Protein AF-A0AA39T0G8-F1 (afdb_monomer)

Nearest PDB structures (foldseek):
  8wed-assembly2_D  TM=8.406E-01  e=1.156E-21  Arabidopsis thaliana
  5xkn-assembly1_B  TM=8.324E-01  e=7.111E-22  Arabidopsis thaliana
  8wei-assembly1_A  TM=7.524E-01  e=3.809E-21  Brassica napus
  7ogz-assembly2_DDD  TM=6.976E-01  e=2.435E-20  Arabidopsis thaliana
  5gqr-assembly1_B  TM=7.935E-01  e=1.846E-18  Arabidopsis thaliana

Foldseek 3Di:
DPPDPPPCVVVVVVVVVVVVVVLVVDPDDDDDPPVLLVVQQDAEAAPEQDAHAEEDDLVCCSNVNYAYYAPEHYAHEEEDHLSPEQYQEDHHDHYAYQEYYDLSVLVNQNHQYDAHHHHLNYDAEEDHLSVLSNQNHQEDHCANVQYEEEDHLSVLSNLNHAYDAHEQYAYEEEDHPSQQVHQRHAEYHHYNYAYEEEDDQDPPAPNRHQYDAHEHYAYEEEDHPSQAVHQRHAEYHHYNYAYEEEDDQPGDAPNRYQYDAHEHYAYEEADHLNVQVHDRHAEYHPANYAYEEEDDLDHDQLLRHAEDAHHAYAYEEEDHQNPPVDDPVCPVSDHNHQYDAPENYAHEEADHQVVLVDLNHAEDHHYHYAYEEEDHAHDLRHNYQEDHHYQYAYEEEDDLNVLSNLNHDYDHHHNYHYDDDDHCSVLLNFAWEKFKAKQQLVDPPARFIWIKMFIDRRLATDDIDIDTDPDHDPDRLLRRLVNLLVVVVVVVVVQVVCVVVVRDHPAAHEYEYQPPSNLVCLADPVSVVVVVVCCPPRVVSNVCVVVNNYHYYYDDPLQRLRCVRGDDDDPVSVVVSCVSNPNDDDDPPPDDDDDDD

Solvent-accessible surface area (backbone atoms only — not comparable to full-atom values): 30320 Å² total; per-residue (Å²): 145,77,92,85,83,83,62,57,72,73,55,43,52,61,51,50,50,53,50,48,55,56,57,66,71,63,84,71,92,72,68,82,68,69,71,53,46,74,42,68,80,43,36,68,48,78,60,49,76,46,78,52,54,47,56,62,60,67,67,52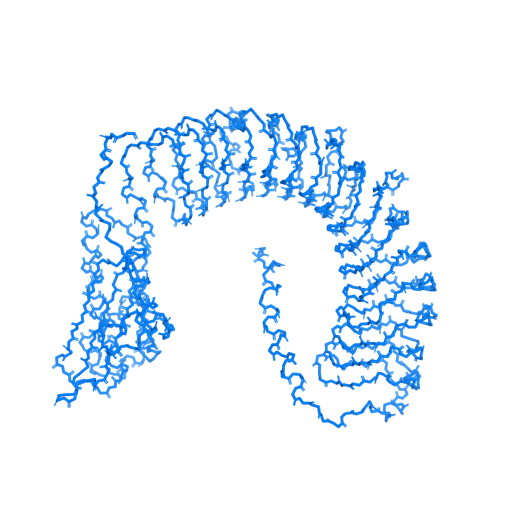,39,58,35,71,41,32,31,34,40,29,53,20,42,27,40,35,20,46,43,52,41,64,37,69,56,67,27,32,32,42,37,48,24,38,35,48,29,49,29,50,79,47,60,54,61,21,69,28,55,62,22,27,34,45,30,40,27,47,19,63,57,25,48,77,37,63,68,53,58,48,48,25,54,20,45,49,22,30,35,43,32,39,26,30,31,30,34,29,50,53,73,52,71,42,50,66,51,30,66,44,28,28,35,43,31,50,21,47,28,53,31,27,53,58,78,54,71,48,75,50,62,38,72,42,33,27,36,42,35,49,22,42,27,50,32,28,52,59,60,78,75,65,99,60,53,40,71,33,26,30,36,43,32,50,24,40,27,48,33,24,49,51,81,40,67,51,74,37,64,29,73,45,33,28,35,43,34,51,21,41,25,51,31,26,53,57,60,81,65,88,58,88,45,39,74,32,27,30,34,40,32,52,22,41,30,49,32,25,48,50,61,42,51,55,82,32,45,25,69,46,33,25,35,40,34,51,21,40,28,50,30,24,51,49,63,63,79,57,72,58,59,44,55,32,33,24,32,42,33,44,30,39,28,49,34,24,50,48,63,60,73,74,68,80,83,57,62,87,86,55,65,87,63,63,40,48,32,30,36,42,30,54,18,40,28,50,31,27,51,51,66,50,50,62,72,48,65,37,53,52,26,27,36,41,33,50,20,42,29,50,31,24,49,49,71,57,75,45,54,76,72,40,46,32,30,35,42,31,49,23,37,29,50,30,27,52,50,62,60,50,47,62,25,52,30,82,53,54,76,44,79,40,61,56,63,48,56,61,47,83,65,83,38,72,36,60,57,48,68,37,52,45,36,30,34,32,29,40,33,55,48,62,36,88,87,74,37,26,21,23,25,9,34,41,32,20,52,50,83,43,75,77,48,72,52,64,46,71,45,96,57,66,59,94,42,56,43,56,34,34,42,51,20,51,39,54,48,51,54,52,48,51,52,51,51,51,53,31,49,74,71,69,47,72,65,95,62,57,33,39,39,30,30,65,49,63,62,26,43,48,39,45,74,31,76,70,58,30,66,72,37,67,78,56,51,71,82,49,45,64,56,34,53,33,36,75,71,60,57,33,42,70,42,78,40,58,77,96,69,46,60,17,44,72,57,40,49,94,66,56,72,70,56,46,56,57,44,39,54,70,67,68,58,72,98,65,90,78,72,90,65,75,86,77,89,82,133

Secondary structure (DSSP, 8-state):
----SSSHHHHHHHHHHHHHHHHHT--------GGGGG-TT--EEE--SS--EEPPPTTGGGSTT--EEE--SSEE-SPPPTT-TT-SEEE--S----S---GGGGG-TT--EEE--S-TTSPPEEPPGGGGG-TT--EEE-TTS-EEEEPPGGGGG-TT--EEE--SSEEESPPPGGGGT-SS--EEE--SS--EEE----SSTTSS--EEE--SSEEESPPPTHHHH-SS--EEE--SS--EEE----SS--SS-SEEE--SSEEESBPPGGGGT-SS--EEE--SS--EEEPP---S--SS--EEE--SSEEEEEPP-GGGGS-GGGGGG-----EEE--SSEEEEEPPGGGGG-TT--EEE--SSEEEEEPPPPPTT---SEEE--SSEEESB--HHHHT-TT--EEE--SS--BSPPPGGGGTT--EEEEEEEETT--TTT---EEEEEEEETTEEEEEEEEE-SS--SSHHHHHHHHHHHHHHHHHHHHHHHHHTT----S--EEEES-HHHHHHHH-HHHHHH-TTHHHHSTHHHHHHHTTS-EEEE--GGG-TTHHHHSPPPHHHHHHHHHHTT--SS-----------

Radius of gyration: 32.11 Å; Cα contacts (8 Å, |Δi|>4): 1410; chains: 1; bounding box: 83×58×88 Å

Organism: Acer saccharum (NCBI:txid4024)

Structure (mmCIF, N/CA/C/O backbone):
data_AF-A0AA39T0G8-F1
#
_entry.id   AF-A0AA39T0G8-F1
#
loop_
_atom_site.group_PDB
_atom_site.id
_atom_site.type_symbol
_atom_site.label_atom_id
_atom_site.label_alt_id
_atom_site.label_comp_id
_atom_site.label_asym_id
_atom_site.label_entity_id
_atom_site.label_seq_id
_atom_site.pdbx_PDB_ins_code
_atom_site.Cartn_x
_atom_site.Cartn_y
_atom_site.Cartn_z
_atom_site.occupancy
_atom_site.B_iso_or_equiv
_atom_site.auth_seq_id
_atom_site.auth_comp_id
_atom_site.auth_asym_id
_atom_site.auth_atom_id
_atom_site.pdbx_PDB_model_num
ATOM 1 N N . MET A 1 1 ? -13.907 8.900 -2.477 1.00 27.78 1 MET A N 1
ATOM 2 C CA . MET A 1 1 ? -13.203 8.757 -3.779 1.00 27.78 1 MET A CA 1
ATOM 3 C C . MET A 1 1 ? -11.740 8.314 -3.591 1.00 27.78 1 MET A C 1
ATOM 5 O O . MET A 1 1 ? -10.884 8.594 -4.415 1.00 27.78 1 MET A O 1
ATOM 9 N N . ARG A 1 2 ? -11.491 7.583 -2.501 1.00 25.81 2 ARG A N 1
ATOM 10 C CA . ARG A 1 2 ? -10.323 6.783 -2.121 1.00 25.81 2 ARG A CA 1
ATOM 11 C C . ARG A 1 2 ? -10.939 5.468 -1.604 1.00 25.81 2 ARG A C 1
ATOM 13 O O . ARG A 1 2 ? -12.067 5.532 -1.118 1.00 25.81 2 ARG A O 1
ATOM 20 N N . LEU A 1 3 ? -10.255 4.332 -1.751 1.00 22.66 3 LEU A N 1
ATOM 21 C CA . LEU A 1 3 ? -10.771 2.944 -1.681 1.00 22.66 3 LEU A CA 1
ATOM 22 C C . LEU A 1 3 ? -11.379 2.430 -2.997 1.00 22.66 3 LEU A C 1
ATOM 24 O O . LEU A 1 3 ? -12.584 2.249 -3.085 1.00 22.66 3 LEU A O 1
ATOM 28 N N . MET A 1 4 ? -10.535 2.196 -4.010 1.00 22.67 4 MET A N 1
ATOM 29 C CA . MET A 1 4 ? -10.709 1.159 -5.052 1.00 22.67 4 MET A CA 1
ATOM 30 C C . MET A 1 4 ? -9.392 0.998 -5.836 1.00 22.67 4 MET A C 1
ATOM 32 O O . MET A 1 4 ? -9.326 1.281 -7.023 1.00 22.67 4 MET A O 1
ATOM 36 N N . GLN A 1 5 ? -8.311 0.596 -5.158 1.00 28.00 5 GLN A N 1
ATOM 37 C CA . GLN A 1 5 ? -7.084 0.116 -5.828 1.00 28.00 5 GLN A CA 1
ATOM 38 C C . GLN A 1 5 ? -6.564 -1.225 -5.271 1.00 28.00 5 GLN A C 1
ATOM 40 O O . GLN A 1 5 ? -5.570 -1.747 -5.753 1.00 28.00 5 GLN A O 1
ATOM 45 N N . GLY A 1 6 ? -7.261 -1.838 -4.305 1.00 26.78 6 GLY A N 1
ATOM 46 C CA . GLY A 1 6 ? -6.871 -3.131 -3.720 1.00 26.78 6 GLY A CA 1
ATOM 47 C C . GLY A 1 6 ? -7.728 -4.330 -4.141 1.00 26.78 6 GLY A C 1
ATOM 48 O O . GLY A 1 6 ? -7.398 -5.458 -3.795 1.00 26.78 6 GLY A O 1
ATOM 49 N N . SER A 1 7 ? -8.832 -4.123 -4.869 1.00 24.75 7 SER A N 1
ATOM 50 C CA . SER A 1 7 ? -9.811 -5.183 -5.171 1.00 24.75 7 SER A CA 1
ATOM 51 C C . SER A 1 7 ? -9.808 -5.673 -6.621 1.00 24.75 7 SER A C 1
ATOM 53 O O . SER A 1 7 ? -10.543 -6.607 -6.940 1.00 24.75 7 SER A O 1
ATOM 55 N N . GLU A 1 8 ? -8.977 -5.103 -7.499 1.00 27.86 8 GLU A N 1
ATOM 56 C CA . GLU A 1 8 ? -8.911 -5.539 -8.902 1.00 27.86 8 GLU A CA 1
ATOM 57 C C . GLU A 1 8 ? -8.158 -6.868 -9.085 1.00 27.86 8 GLU A C 1
ATOM 59 O O . GLU A 1 8 ? -8.438 -7.589 -10.035 1.00 27.86 8 GLU A O 1
ATOM 64 N N . ARG A 1 9 ? -7.303 -7.293 -8.140 1.00 36.97 9 ARG A N 1
ATOM 65 C CA . ARG A 1 9 ? -6.531 -8.547 -8.281 1.00 36.97 9 ARG A CA 1
ATOM 66 C C . ARG A 1 9 ? -7.338 -9.839 -8.104 1.00 36.97 9 ARG A C 1
ATOM 68 O O . ARG A 1 9 ? -6.964 -10.852 -8.673 1.00 36.97 9 ARG A O 1
ATOM 75 N N . LEU A 1 10 ? -8.455 -9.841 -7.373 1.00 31.89 10 LEU A N 1
ATOM 76 C CA . LEU A 1 10 ? -9.265 -11.063 -7.168 1.00 31.89 10 LEU A CA 1
ATOM 77 C C . LEU A 1 10 ? -10.466 -11.175 -8.121 1.00 31.89 10 LEU A C 1
ATOM 79 O O . LEU A 1 10 ? -10.922 -12.282 -8.406 1.00 31.89 10 LEU A O 1
ATOM 83 N N . TRP A 1 11 ? -10.944 -10.048 -8.656 1.00 29.20 11 TRP A N 1
ATOM 84 C CA . TRP A 1 11 ? -11.978 -10.018 -9.700 1.00 29.20 11 TRP A CA 1
ATOM 85 C C . TRP A 1 11 ? -11.383 -10.000 -11.114 1.00 29.20 11 TRP A C 1
ATOM 87 O O . TRP A 1 11 ? -11.992 -10.549 -12.033 1.00 29.20 11 TRP A O 1
ATOM 97 N N . GLY A 1 12 ? -10.173 -9.451 -11.271 1.00 31.45 12 GLY A N 1
ATOM 98 C CA . GLY A 1 12 ? -9.404 -9.459 -12.511 1.00 31.45 12 GLY A CA 1
ATOM 99 C C . GLY A 1 12 ? -8.982 -10.861 -12.932 1.00 31.45 12 GLY A C 1
ATOM 100 O O . GLY A 1 12 ? -9.169 -11.194 -14.088 1.00 31.45 12 GLY A O 1
ATOM 101 N N . VAL A 1 13 ? -8.543 -11.726 -12.008 1.00 38.75 13 VAL A N 1
ATOM 102 C CA . VAL A 1 13 ? -8.113 -13.099 -12.348 1.00 38.75 13 VAL A CA 1
ATOM 103 C C . VAL A 1 13 ? -9.277 -13.935 -12.893 1.00 38.75 13 VAL A C 1
ATOM 105 O O . VAL A 1 13 ? -9.154 -14.520 -13.957 1.00 38.75 13 VAL A O 1
ATOM 108 N N . LYS A 1 14 ? -10.464 -13.905 -12.267 1.00 3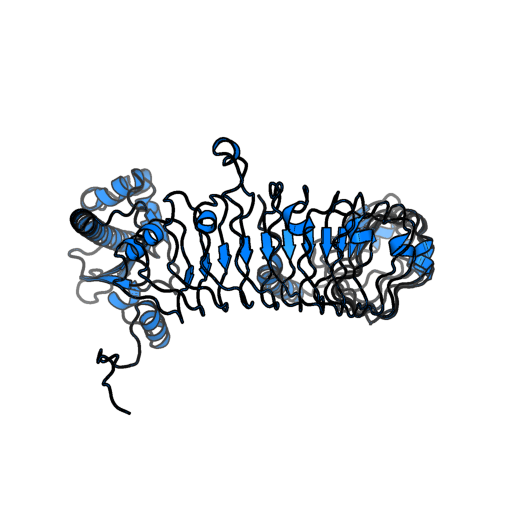5.25 14 LYS A N 1
ATOM 109 C CA . LYS A 1 14 ? -11.620 -14.681 -12.763 1.00 35.25 14 LYS A CA 1
ATOM 110 C C . LYS A 1 14 ? -12.213 -14.154 -14.072 1.00 35.25 14 LYS A C 1
ATOM 112 O O . LYS A 1 14 ? -12.677 -14.956 -14.875 1.00 35.25 14 LYS A O 1
ATOM 117 N N . MET A 1 15 ? -12.229 -12.838 -14.299 1.00 36.47 15 MET A N 1
ATOM 118 C CA . MET A 1 15 ? -12.671 -12.281 -15.586 1.00 36.47 15 MET A CA 1
ATOM 119 C C . MET A 1 15 ? -11.608 -12.468 -16.671 1.00 36.47 15 MET A C 1
ATOM 121 O O . MET A 1 15 ? -11.959 -12.876 -17.772 1.00 36.47 15 MET A O 1
ATOM 125 N N . ALA A 1 16 ? -10.328 -12.239 -16.369 1.00 44.25 16 ALA A N 1
ATOM 126 C CA . ALA A 1 16 ? -9.219 -12.498 -17.283 1.00 44.25 16 ALA A CA 1
ATOM 127 C C . ALA A 1 16 ? -9.151 -13.975 -17.671 1.00 44.25 16 ALA A C 1
ATOM 129 O O . ALA A 1 16 ? -8.942 -14.250 -18.841 1.00 44.25 16 ALA A O 1
ATOM 130 N N . ASP A 1 17 ? -9.429 -14.910 -16.758 1.00 42.84 17 ASP A N 1
ATOM 131 C CA . ASP A 1 17 ? -9.505 -16.342 -17.064 1.00 42.84 17 ASP A CA 1
ATOM 132 C C . ASP A 1 17 ? -10.675 -16.675 -18.001 1.00 42.84 17 ASP A C 1
ATOM 134 O O . ASP A 1 17 ? -10.491 -17.428 -18.955 1.00 42.84 17 ASP A O 1
ATOM 138 N N . ILE A 1 18 ? -11.858 -16.076 -17.799 1.00 44.72 18 ILE A N 1
ATOM 139 C CA . ILE A 1 18 ? -13.029 -16.261 -18.679 1.00 44.72 18 ILE A CA 1
ATOM 140 C C . ILE A 1 18 ? -12.772 -15.651 -20.068 1.00 44.72 18 ILE A C 1
ATOM 142 O O . ILE A 1 18 ? -13.021 -16.302 -21.086 1.00 44.72 18 ILE A O 1
ATOM 146 N N . TYR A 1 19 ? -12.210 -14.439 -20.130 1.00 46.72 19 TYR A N 1
ATOM 147 C CA . TYR A 1 19 ? -11.798 -13.812 -21.388 1.00 46.72 19 TYR A CA 1
ATOM 148 C C . TYR A 1 19 ? -10.634 -14.569 -22.040 1.00 46.72 19 TYR A C 1
ATOM 150 O O . TYR A 1 19 ? -10.630 -14.708 -23.256 1.00 46.72 19 TYR A O 1
ATOM 158 N N . ALA A 1 20 ? -9.684 -15.120 -21.282 1.00 50.09 20 ALA A N 1
ATOM 159 C CA . ALA A 1 20 ? -8.588 -15.951 -21.783 1.00 50.09 20 ALA A CA 1
ATOM 160 C C . ALA A 1 20 ? -9.096 -17.294 -22.332 1.00 50.09 20 ALA A C 1
ATOM 162 O O . ALA A 1 20 ? -8.582 -17.795 -23.336 1.00 50.09 20 ALA A O 1
ATOM 163 N N . GLU A 1 21 ? -10.135 -17.873 -21.726 1.00 49.75 21 GLU A N 1
ATOM 164 C CA . GLU A 1 21 ? -10.808 -19.064 -22.242 1.00 49.75 21 GLU A CA 1
ATOM 165 C C . GLU A 1 21 ? -11.567 -18.782 -23.544 1.00 49.75 21 GLU A C 1
ATOM 167 O O . GLU A 1 21 ? -11.527 -19.609 -24.457 1.00 49.75 21 GLU A O 1
ATOM 172 N N . GLU A 1 22 ? -12.217 -17.621 -23.676 1.00 52.72 22 GLU A N 1
ATOM 173 C CA . GLU A 1 22 ? -12.826 -17.191 -24.943 1.00 52.72 22 GLU A CA 1
ATOM 174 C C . GLU A 1 22 ? -11.774 -16.805 -26.004 1.00 52.72 22 GLU A C 1
ATOM 176 O O . GLU A 1 22 ? -11.919 -17.201 -27.165 1.00 52.72 22 GLU A O 1
ATOM 181 N N . ARG A 1 23 ? -10.667 -16.151 -25.606 1.00 53.91 23 ARG A N 1
ATOM 182 C CA . ARG A 1 23 ? -9.473 -15.847 -26.431 1.00 53.91 23 ARG A CA 1
ATOM 183 C C . ARG A 1 23 ? -8.893 -17.116 -27.055 1.00 53.91 23 ARG A C 1
ATOM 185 O O . ARG A 1 23 ? -8.639 -17.172 -28.256 1.00 53.91 23 ARG A O 1
ATOM 192 N N . ARG A 1 24 ? -8.745 -18.184 -26.261 1.00 52.78 24 ARG A N 1
ATOM 193 C CA . ARG A 1 24 ? -8.203 -19.481 -26.711 1.00 52.78 24 ARG A CA 1
ATOM 194 C C . ARG A 1 24 ? -9.119 -20.231 -27.682 1.00 52.78 24 ARG A C 1
ATOM 196 O O . ARG A 1 24 ? -8.624 -21.060 -28.448 1.00 52.78 24 ARG A O 1
ATOM 203 N N . LYS A 1 25 ? -10.429 -19.954 -27.684 1.00 51.78 25 LYS A N 1
ATOM 204 C CA . LYS A 1 25 ? -11.436 -20.693 -28.472 1.00 51.78 25 LYS A CA 1
ATOM 205 C C . LYS A 1 25 ? -11.558 -20.240 -29.938 1.00 51.78 25 LYS A C 1
ATOM 207 O O . LYS A 1 25 ? -12.183 -20.953 -30.720 1.00 51.78 25 LYS A O 1
ATOM 212 N N . LYS A 1 26 ? -10.924 -19.135 -30.362 1.00 51.69 26 LYS A N 1
ATOM 213 C CA . LYS A 1 26 ? -10.913 -18.666 -31.768 1.00 51.69 26 LYS A CA 1
ATOM 214 C C . LYS A 1 26 ? -9.506 -18.657 -32.388 1.00 51.69 26 LYS A C 1
ATOM 216 O O . LYS A 1 26 ? -8.987 -17.621 -32.781 1.00 51.69 26 LYS A O 1
ATOM 221 N N . LYS A 1 27 ? -8.894 -19.834 -32.553 1.00 52.47 27 LYS A N 1
ATOM 222 C CA . LYS A 1 27 ? -7.719 -20.004 -33.431 1.00 52.47 27 LYS A CA 1
ATOM 223 C C . LYS A 1 27 ? -8.173 -20.163 -34.883 1.00 52.47 27 LYS A C 1
ATOM 225 O O . LYS A 1 27 ? -8.427 -21.284 -35.312 1.00 52.47 27 LYS A O 1
ATOM 230 N N . CYS A 1 28 ? -8.295 -19.082 -35.650 1.00 51.91 28 CYS A N 1
ATOM 231 C CA . CYS A 1 28 ? -8.539 -19.183 -37.095 1.00 51.91 28 CYS A CA 1
ATOM 232 C C . CYS A 1 28 ? -7.767 -18.114 -37.887 1.00 51.91 28 CYS A C 1
ATOM 234 O O . CYS A 1 28 ? -8.088 -16.934 -37.813 1.00 51.91 28 CYS A O 1
ATOM 236 N N . GLY A 1 29 ? -6.790 -18.567 -38.684 1.00 62.78 29 GLY A N 1
ATOM 237 C CA . GLY A 1 29 ? -6.388 -17.984 -39.975 1.00 62.78 29 GLY A CA 1
ATOM 238 C C . GLY A 1 29 ? -5.668 -16.634 -40.017 1.00 62.78 29 GLY A C 1
ATOM 239 O O . GLY A 1 29 ? -5.403 -16.163 -41.119 1.00 62.78 29 GLY A O 1
ATOM 240 N N . TRP A 1 30 ? -5.369 -15.994 -38.886 1.00 73.81 30 TRP A N 1
ATOM 241 C CA . TRP A 1 30 ? -4.690 -14.698 -38.902 1.00 73.81 30 TRP A CA 1
ATOM 242 C C . TRP A 1 30 ? -3.184 -14.832 -39.177 1.00 73.81 30 TRP A C 1
ATOM 244 O O . TRP A 1 30 ? -2.497 -15.616 -38.526 1.00 73.81 30 TRP A O 1
ATOM 254 N N . GLU A 1 31 ? -2.686 -14.022 -40.109 1.00 80.38 31 GLU A N 1
ATOM 255 C CA . GLU A 1 31 ? -1.269 -13.710 -40.314 1.00 80.38 31 GLU A CA 1
ATOM 256 C C . GLU A 1 31 ? -1.137 -12.181 -40.320 1.00 80.38 31 GLU A C 1
ATOM 258 O O . GLU A 1 31 ? -2.049 -11.475 -40.768 1.00 80.38 31 GLU A O 1
ATOM 263 N N . PHE A 1 32 ? -0.011 -11.659 -39.832 1.00 84.44 32 PHE A N 1
ATOM 264 C CA . PHE A 1 32 ? 0.255 -10.226 -39.868 1.00 84.44 32 PHE A CA 1
ATOM 265 C C . PHE A 1 32 ? 0.160 -9.700 -41.316 1.00 84.44 32 PHE A C 1
ATOM 267 O O . PHE A 1 32 ? 0.843 -10.218 -42.206 1.00 84.44 32 PHE A O 1
ATOM 274 N N . PRO A 1 33 ? -0.656 -8.665 -41.592 1.00 84.19 33 PRO A N 1
ATOM 275 C CA . PRO A 1 33 ? -0.913 -8.217 -42.955 1.00 84.19 33 PRO A CA 1
ATOM 276 C C . PRO A 1 33 ? 0.305 -7.487 -43.535 1.00 84.19 33 PRO A C 1
ATOM 278 O O . PRO A 1 33 ? 0.458 -6.272 -43.395 1.00 84.19 33 PRO A O 1
ATOM 281 N N . ARG A 1 34 ? 1.163 -8.220 -44.255 1.00 87.81 34 ARG A N 1
ATOM 282 C CA . ARG A 1 34 ? 2.358 -7.674 -44.931 1.00 87.81 34 ARG A CA 1
ATOM 283 C C . ARG A 1 34 ? 2.035 -6.592 -45.970 1.00 87.81 34 ARG A C 1
ATOM 285 O O . ARG A 1 34 ? 2.912 -5.840 -46.379 1.00 87.81 34 ARG A O 1
ATOM 292 N N . GLN A 1 35 ? 0.772 -6.443 -46.372 1.00 88.75 35 GLN A N 1
ATOM 293 C CA . GLN A 1 35 ? 0.307 -5.327 -47.202 1.00 88.75 35 GLN A CA 1
ATOM 294 C C . GLN A 1 35 ? 0.538 -3.962 -46.529 1.00 88.75 35 GLN A C 1
ATOM 296 O O . GLN A 1 35 ? 0.697 -2.968 -47.239 1.00 88.75 35 GLN A O 1
ATOM 301 N N . LEU A 1 36 ? 0.629 -3.911 -45.191 1.00 88.12 36 LEU A N 1
ATOM 302 C CA . LEU A 1 36 ? 0.992 -2.701 -44.444 1.00 88.12 36 LEU A CA 1
ATOM 303 C C . LEU A 1 36 ? 2.386 -2.170 -44.803 1.00 88.12 36 LEU A C 1
ATOM 305 O O . LEU A 1 36 ? 2.636 -0.978 -44.642 1.00 88.12 36 LEU A O 1
ATOM 309 N N . TYR A 1 37 ? 3.275 -3.000 -45.359 1.00 89.56 37 TYR A N 1
ATOM 310 C CA . TYR A 1 37 ? 4.597 -2.558 -45.822 1.00 89.56 37 TYR A CA 1
ATOM 311 C C . TYR A 1 37 ? 4.505 -1.519 -46.948 1.00 89.56 37 TYR A C 1
ATOM 313 O O . TYR A 1 37 ? 5.413 -0.711 -47.123 1.00 89.56 37 TYR A O 1
ATOM 321 N N . ASN A 1 38 ? 3.385 -1.477 -47.677 1.00 89.50 38 ASN A N 1
ATOM 322 C CA . ASN A 1 38 ? 3.144 -0.477 -48.718 1.00 89.50 38 ASN A CA 1
ATOM 323 C C . ASN A 1 38 ? 2.665 0.874 -48.153 1.00 89.50 38 ASN A C 1
ATOM 325 O O . ASN A 1 38 ? 2.594 1.867 -48.882 1.00 89.50 38 ASN A O 1
ATOM 329 N N . CYS A 1 39 ? 2.335 0.949 -46.861 1.00 88.81 39 CYS A N 1
ATOM 330 C CA . CYS A 1 39 ? 1.851 2.161 -46.209 1.00 88.81 39 CYS A CA 1
ATOM 331 C C . CYS A 1 39 ? 3.018 3.064 -45.777 1.00 88.81 39 CYS A C 1
ATOM 333 O O . CYS A 1 39 ? 3.234 3.301 -44.594 1.00 88.81 39 CYS A O 1
ATOM 335 N N . ILE A 1 40 ? 3.749 3.635 -46.737 1.00 86.06 40 ILE A N 1
ATOM 336 C CA . ILE A 1 40 ? 4.967 4.439 -46.488 1.00 86.06 40 ILE A CA 1
ATOM 337 C C . ILE A 1 40 ? 4.765 5.697 -45.618 1.00 86.06 40 ILE A C 1
ATOM 339 O O . ILE A 1 40 ? 5.734 6.283 -45.147 1.00 86.06 40 ILE A O 1
ATOM 343 N N . LYS A 1 41 ? 3.516 6.143 -45.421 1.00 91.19 41 LYS A N 1
ATOM 344 C CA . LYS A 1 41 ? 3.157 7.274 -44.544 1.00 91.19 41 LYS A CA 1
ATOM 345 C C . LYS A 1 41 ? 2.669 6.837 -43.157 1.00 91.19 41 LYS A C 1
ATOM 347 O O . LYS A 1 41 ? 2.310 7.696 -42.357 1.00 91.19 41 LYS A O 1
ATOM 352 N N . LEU A 1 42 ? 2.584 5.533 -42.888 1.00 91.62 42 LEU A N 1
ATOM 353 C CA . LEU A 1 42 ? 2.078 5.010 -41.623 1.00 91.62 42 LEU A CA 1
ATOM 354 C C . LEU A 1 42 ? 3.071 5.321 -40.502 1.00 91.62 42 LEU A C 1
ATOM 356 O O . LEU A 1 42 ? 4.204 4.856 -40.535 1.00 91.62 42 LEU A O 1
ATOM 360 N N . GLN A 1 43 ? 2.628 6.111 -39.525 1.00 92.06 43 GLN A N 1
ATOM 361 C CA . GLN A 1 43 ? 3.424 6.504 -38.355 1.00 92.06 43 GLN A CA 1
ATOM 362 C C . GLN A 1 43 ? 2.942 5.848 -37.063 1.00 92.06 43 GLN A C 1
ATOM 364 O O . GLN A 1 43 ? 3.725 5.678 -36.132 1.00 92.06 43 GLN A O 1
ATOM 369 N N . VAL A 1 44 ? 1.662 5.480 -37.011 1.00 93.31 44 VAL A N 1
ATOM 370 C CA . VAL A 1 44 ? 1.019 4.892 -35.838 1.00 93.31 44 VAL A CA 1
ATOM 371 C C . VAL A 1 44 ? 0.340 3.597 -36.251 1.00 93.31 44 VAL A C 1
ATOM 373 O O . VAL A 1 44 ? -0.515 3.612 -37.136 1.00 93.31 44 VAL A O 1
ATOM 376 N N . LEU A 1 45 ? 0.698 2.501 -35.592 1.00 92.44 45 LEU A N 1
ATOM 377 C CA . LEU A 1 45 ? 0.026 1.214 -35.705 1.00 92.44 45 LEU A CA 1
ATOM 378 C C . LEU A 1 45 ? -0.468 0.811 -34.319 1.00 92.44 45 LEU A C 1
ATOM 380 O O . LEU A 1 45 ? 0.326 0.430 -33.466 1.00 92.44 45 LEU A O 1
ATOM 384 N N . ASN A 1 46 ? -1.775 0.906 -34.099 1.00 93.94 46 ASN A N 1
ATOM 385 C CA . ASN A 1 46 ? -2.402 0.453 -32.866 1.00 93.94 46 ASN A CA 1
ATOM 386 C C . ASN A 1 46 ? -3.334 -0.723 -33.178 1.00 93.94 46 ASN A C 1
ATOM 388 O O . ASN A 1 46 ? -4.324 -0.561 -33.891 1.00 93.94 46 ASN A O 1
ATOM 392 N N . LEU A 1 47 ? -2.972 -1.893 -32.664 1.00 92.62 47 LEU A N 1
ATOM 393 C CA . LEU A 1 47 ? -3.696 -3.153 -32.763 1.00 92.62 47 LEU A CA 1
ATOM 394 C C . LEU A 1 47 ? -4.141 -3.658 -31.380 1.00 92.62 47 LEU A C 1
ATOM 396 O O . LEU A 1 47 ? -4.534 -4.821 -31.264 1.00 92.62 47 LEU A O 1
ATOM 400 N N . SER A 1 48 ? -4.065 -2.833 -30.331 1.00 93.31 48 SER A N 1
ATOM 401 C CA . SER A 1 48 ? -4.280 -3.295 -28.962 1.00 93.31 48 SER A CA 1
ATOM 402 C C . SER A 1 48 ? -5.715 -3.725 -28.670 1.00 93.31 48 SER A C 1
ATOM 404 O O . SER A 1 48 ? -6.650 -3.334 -29.371 1.00 93.31 48 SER A O 1
ATOM 406 N N . ILE A 1 49 ? -5.883 -4.554 -27.634 1.00 91.38 49 ILE A N 1
ATOM 407 C CA . ILE A 1 49 ? -7.188 -5.062 -27.170 1.00 91.38 49 ILE A CA 1
ATOM 408 C C . ILE A 1 49 ? -7.892 -5.853 -28.284 1.00 91.38 49 ILE A C 1
ATOM 410 O O . ILE A 1 49 ? -9.033 -5.592 -28.669 1.00 91.38 49 ILE A O 1
ATOM 414 N N . ASN A 1 50 ? -7.176 -6.825 -28.838 1.00 87.56 50 ASN A N 1
ATOM 415 C CA . ASN A 1 50 ? -7.674 -7.706 -29.887 1.00 87.56 50 ASN A CA 1
ATOM 416 C C . ASN A 1 50 ? -7.301 -9.164 -29.576 1.00 87.56 50 ASN A C 1
ATOM 418 O O . ASN A 1 50 ? -6.917 -9.519 -28.464 1.00 87.56 50 ASN A O 1
ATOM 422 N N . TYR A 1 51 ? -7.490 -10.033 -30.566 1.00 87.62 51 TYR A N 1
ATOM 423 C CA . TYR A 1 51 ? -7.232 -11.469 -30.485 1.00 87.62 51 TYR A CA 1
ATOM 424 C C . TYR A 1 51 ? -6.179 -11.911 -31.512 1.00 87.62 51 TYR A C 1
ATOM 426 O O . TYR A 1 51 ? -6.248 -13.030 -32.022 1.00 87.62 51 TYR A O 1
ATOM 434 N N . PHE A 1 52 ? -5.255 -11.020 -31.894 1.00 89.19 52 PHE A N 1
ATOM 435 C CA . PHE A 1 52 ? -4.200 -11.346 -32.856 1.00 89.19 52 PHE A CA 1
ATOM 436 C C . PHE A 1 52 ? -3.241 -12.382 -32.265 1.00 89.19 52 PHE A C 1
ATOM 438 O O . PHE A 1 52 ? -2.925 -12.326 -31.082 1.00 89.19 52 PHE A O 1
ATOM 445 N N . VAL A 1 53 ? -2.816 -13.351 -33.080 1.00 90.12 53 VAL A N 1
ATOM 446 C CA . VAL A 1 53 ? -2.052 -14.539 -32.655 1.00 90.12 53 VAL A CA 1
ATOM 447 C C . VAL A 1 53 ? -0.765 -14.692 -33.457 1.00 90.12 53 VAL A C 1
ATOM 449 O O . VAL A 1 53 ? -0.665 -14.187 -34.563 1.00 90.12 53 VAL A O 1
ATOM 452 N N . GLY A 1 54 ? 0.190 -15.484 -32.975 1.00 90.62 54 GLY A N 1
ATOM 453 C CA . GLY A 1 54 ? 1.417 -15.771 -33.730 1.00 90.62 54 GLY A CA 1
ATOM 454 C C . GLY A 1 54 ? 2.492 -14.692 -33.557 1.00 90.62 54 GLY A C 1
ATOM 455 O O . GLY A 1 54 ? 2.346 -13.829 -32.693 1.00 90.62 54 GLY A O 1
ATOM 456 N N . PRO A 1 55 ? 3.608 -14.777 -34.295 1.00 92.81 55 PRO A N 1
ATOM 457 C CA . PRO A 1 55 ? 4.751 -13.898 -34.083 1.00 92.81 55 PRO A CA 1
ATOM 458 C C . PRO A 1 55 ? 4.587 -12.520 -34.720 1.00 92.81 55 PRO A C 1
ATOM 460 O O . PRO A 1 55 ? 3.874 -12.347 -35.713 1.00 92.81 55 PRO A O 1
ATOM 463 N N . ILE A 1 56 ? 5.306 -11.540 -34.169 1.00 92.06 56 ILE A N 1
ATOM 464 C CA . ILE A 1 56 ? 5.578 -10.289 -34.880 1.00 92.06 56 ILE A CA 1
ATOM 465 C C . ILE A 1 56 ? 6.544 -10.628 -36.032 1.00 92.06 56 ILE A C 1
ATOM 467 O O . ILE A 1 56 ? 7.552 -11.284 -35.781 1.00 92.06 56 ILE A O 1
ATOM 471 N N . PRO A 1 57 ? 6.276 -10.214 -37.285 1.00 91.44 57 PRO A N 1
ATOM 472 C CA . PRO A 1 57 ? 7.156 -10.543 -38.405 1.00 91.44 57 PRO A CA 1
ATOM 473 C C . PRO A 1 57 ? 8.566 -9.963 -38.259 1.00 91.44 57 PRO A C 1
ATOM 475 O O . PRO A 1 57 ? 8.722 -8.783 -37.939 1.00 91.44 57 PRO A O 1
ATOM 478 N N . ASP A 1 58 ? 9.579 -10.758 -38.611 1.00 90.38 58 ASP A N 1
ATOM 479 C CA . ASP A 1 58 ? 10.992 -10.346 -38.616 1.00 90.38 58 ASP A CA 1
ATOM 480 C C . ASP A 1 58 ? 11.306 -9.205 -39.594 1.00 90.38 58 ASP A C 1
ATOM 482 O O . ASP A 1 58 ? 12.351 -8.576 -39.496 1.00 90.38 58 ASP A O 1
ATOM 486 N N . ASP A 1 59 ? 10.412 -8.929 -40.544 1.00 90.69 59 ASP A N 1
ATOM 487 C CA . ASP A 1 59 ? 10.509 -7.864 -41.544 1.00 90.69 59 ASP A CA 1
ATOM 488 C C . ASP A 1 59 ? 9.575 -6.671 -41.252 1.00 90.69 59 ASP A C 1
ATOM 490 O O . ASP A 1 59 ? 9.175 -5.940 -42.164 1.00 90.69 59 ASP A O 1
ATOM 494 N N . ILE A 1 60 ? 9.198 -6.458 -39.981 1.00 88.88 60 ILE A N 1
ATOM 495 C CA . ILE A 1 60 ? 8.348 -5.330 -39.553 1.00 88.88 60 ILE A CA 1
ATOM 496 C C . ILE A 1 60 ? 8.995 -3.949 -39.778 1.00 88.88 60 ILE A C 1
ATOM 498 O O . ILE A 1 60 ? 8.275 -2.970 -39.996 1.00 88.88 60 ILE A O 1
ATOM 502 N N . ASP A 1 61 ? 10.329 -3.860 -39.825 1.00 86.12 61 ASP A N 1
ATOM 503 C CA . ASP A 1 61 ? 11.082 -2.639 -40.168 1.00 86.12 61 ASP A CA 1
ATOM 504 C C . ASP A 1 61 ? 10.760 -2.088 -41.564 1.00 86.12 61 ASP A C 1
ATOM 506 O O . ASP A 1 61 ? 10.979 -0.901 -41.832 1.00 86.12 61 ASP A O 1
ATOM 510 N N . ARG A 1 62 ? 10.198 -2.911 -42.460 1.00 89.06 62 ARG A N 1
ATOM 511 C CA . ARG A 1 62 ? 9.734 -2.463 -43.782 1.00 89.06 62 ARG A CA 1
ATOM 512 C C . ARG A 1 62 ? 8.658 -1.384 -43.694 1.00 89.06 62 ARG A C 1
ATOM 514 O O . ARG A 1 62 ? 8.533 -0.582 -44.622 1.00 89.06 62 ARG A O 1
ATOM 521 N N . ILE A 1 63 ? 7.942 -1.281 -42.571 1.00 88.38 63 ILE A N 1
ATOM 522 C CA . ILE A 1 63 ? 7.076 -0.137 -42.250 1.00 88.38 63 ILE A CA 1
ATOM 523 C C . ILE A 1 63 ? 7.949 1.036 -41.768 1.00 88.38 63 ILE A C 1
ATOM 525 O O . ILE A 1 63 ? 7.869 1.499 -40.635 1.00 88.38 63 ILE A O 1
ATOM 529 N N . SER A 1 64 ? 8.807 1.536 -42.655 1.00 83.88 64 SER A N 1
ATOM 530 C CA . SER A 1 64 ? 9.904 2.461 -42.320 1.00 83.88 64 SER A CA 1
ATOM 531 C C . SER A 1 64 ? 9.494 3.813 -41.713 1.00 83.88 64 SER A C 1
ATOM 533 O O . SER A 1 64 ? 10.347 4.515 -41.164 1.00 83.88 64 SER A O 1
ATOM 535 N N . GLY A 1 65 ? 8.217 4.195 -41.831 1.00 86.56 65 GLY A N 1
ATOM 536 C CA . GLY A 1 65 ? 7.657 5.426 -41.266 1.00 86.56 65 GLY A CA 1
ATOM 537 C C . GLY A 1 65 ? 7.138 5.291 -39.833 1.00 86.56 65 GLY A C 1
ATOM 538 O O . GLY A 1 65 ? 6.748 6.305 -39.250 1.00 86.56 65 GLY A O 1
ATOM 539 N N . LEU A 1 66 ? 7.115 4.076 -39.275 1.00 89.69 66 LEU A N 1
ATOM 540 C CA . LEU A 1 66 ? 6.476 3.781 -37.999 1.00 89.69 66 LEU A CA 1
ATOM 541 C C . LEU A 1 66 ? 7.236 4.434 -36.837 1.00 89.69 66 LEU A C 1
ATOM 543 O O . LEU A 1 66 ? 8.451 4.312 -36.711 1.00 89.69 66 LEU A O 1
ATOM 547 N N . GLN A 1 67 ? 6.502 5.148 -35.989 1.00 91.00 67 GLN A N 1
ATOM 548 C CA . GLN A 1 67 ? 7.024 5.841 -34.808 1.00 91.00 67 GLN A CA 1
ATOM 549 C C . GLN A 1 67 ? 6.368 5.326 -33.532 1.00 91.00 67 GLN A C 1
ATOM 551 O O . GLN A 1 67 ? 7.004 5.283 -32.481 1.00 91.00 67 GLN A O 1
ATOM 556 N N . PHE A 1 68 ? 5.099 4.939 -33.614 1.00 93.19 68 PHE A N 1
ATOM 557 C CA . PHE A 1 68 ? 4.349 4.419 -32.489 1.00 93.19 68 PHE A CA 1
ATOM 558 C C . PHE A 1 68 ? 3.692 3.095 -32.862 1.00 93.19 68 PHE A C 1
ATOM 560 O O . PHE A 1 68 ? 2.894 3.037 -33.800 1.00 93.19 68 PHE A O 1
ATOM 567 N N . THR A 1 69 ? 4.001 2.064 -32.085 1.00 92.81 69 THR A N 1
ATOM 568 C CA . THR A 1 69 ? 3.384 0.749 -32.207 1.00 92.81 69 THR A CA 1
ATOM 569 C C . THR A 1 69 ? 2.786 0.335 -30.874 1.00 92.81 69 THR A C 1
ATOM 571 O O . THR A 1 69 ? 3.480 0.323 -29.856 1.00 92.81 69 THR A O 1
ATOM 574 N N . ASP A 1 70 ? 1.510 -0.031 -30.897 1.00 94.38 70 ASP A N 1
ATOM 575 C CA . ASP A 1 70 ? 0.812 -0.626 -29.767 1.00 94.38 70 ASP A CA 1
ATOM 576 C C . ASP A 1 70 ? 0.190 -1.957 -30.188 1.00 94.38 70 ASP A C 1
ATOM 578 O O . ASP A 1 70 ? -0.748 -1.985 -30.984 1.00 94.38 70 ASP A O 1
ATOM 582 N N . LEU A 1 71 ? 0.759 -3.057 -29.697 1.00 94.19 71 LEU A N 1
ATOM 583 C CA . LEU A 1 71 ? 0.279 -4.423 -29.921 1.00 94.19 71 LEU A CA 1
ATOM 584 C C . LEU A 1 71 ? -0.224 -5.059 -28.618 1.00 94.19 71 LEU A C 1
ATOM 586 O O . LEU A 1 71 ? -0.316 -6.283 -28.530 1.00 94.19 71 LEU A O 1
ATOM 590 N N . SER A 1 72 ? -0.497 -4.259 -27.588 1.00 94.62 72 SER A N 1
ATOM 591 C CA . SER A 1 72 ? -0.819 -4.777 -26.262 1.00 94.62 72 SER A CA 1
ATOM 592 C C . SER A 1 72 ? -2.153 -5.523 -26.191 1.00 94.62 72 SER A C 1
ATOM 594 O O . SER A 1 72 ? -3.009 -5.375 -27.067 1.00 94.62 72 SER A O 1
ATOM 596 N N . SER A 1 73 ? -2.357 -6.318 -25.141 1.00 94.12 73 SER A N 1
ATOM 597 C CA . SER A 1 73 ? -3.608 -7.047 -24.898 1.00 94.12 73 SER A CA 1
ATOM 598 C C . SER A 1 73 ? -4.064 -7.855 -26.115 1.00 94.12 73 SER A C 1
ATOM 600 O O . SER A 1 73 ? -5.161 -7.656 -26.646 1.00 94.12 73 SER A O 1
ATOM 602 N N . ASN A 1 74 ? -3.178 -8.735 -26.577 1.00 91.19 74 ASN A N 1
ATOM 603 C CA . ASN A 1 74 ? -3.368 -9.655 -27.697 1.00 91.19 74 ASN A CA 1
ATOM 604 C C . ASN A 1 74 ? -2.824 -11.049 -27.322 1.00 91.19 74 ASN A C 1
ATOM 606 O O . ASN A 1 74 ? -2.571 -11.352 -26.161 1.00 91.19 74 ASN A O 1
ATOM 610 N N . ASN A 1 75 ? -2.681 -11.937 -28.303 1.00 91.81 75 ASN A N 1
ATOM 611 C CA . ASN A 1 75 ? -2.118 -13.276 -28.152 1.00 91.81 75 ASN A CA 1
ATOM 612 C C . ASN A 1 75 ? -0.856 -13.449 -29.026 1.00 91.81 75 ASN A C 1
ATOM 614 O O . ASN A 1 75 ? -0.604 -14.546 -29.543 1.00 91.81 75 ASN A O 1
ATOM 618 N N . PHE A 1 76 ? -0.079 -12.375 -29.229 1.00 92.88 76 PHE A N 1
ATOM 619 C CA . PHE A 1 76 ? 1.201 -12.456 -29.935 1.00 92.88 76 PHE A CA 1
ATOM 620 C C . PHE A 1 76 ? 2.164 -13.377 -29.183 1.00 92.88 76 PHE A C 1
ATOM 622 O O . PHE A 1 76 ? 2.151 -13.410 -27.960 1.00 92.88 76 PHE A O 1
ATOM 629 N N . SER A 1 77 ? 2.971 -14.147 -29.908 1.00 93.56 77 SER A N 1
ATOM 630 C CA . SER A 1 77 ? 3.849 -15.194 -29.358 1.00 93.56 77 SER A CA 1
ATOM 631 C C . SER A 1 77 ? 5.221 -15.182 -30.038 1.00 93.56 77 SER A C 1
ATOM 633 O O . SER A 1 77 ? 5.440 -14.387 -30.945 1.00 93.56 77 SER A O 1
ATOM 635 N N . GLY A 1 78 ? 6.146 -16.055 -29.638 1.00 93.94 78 GLY A N 1
ATOM 636 C CA . GLY A 1 78 ? 7.500 -16.091 -30.199 1.00 93.94 78 GLY A CA 1
ATOM 637 C C . GLY A 1 78 ? 8.407 -14.976 -29.673 1.00 93.94 78 GLY A C 1
ATOM 638 O O . GLY A 1 78 ? 8.171 -14.433 -28.591 1.00 93.94 78 GLY A O 1
ATOM 639 N N . ASP A 1 79 ? 9.470 -14.687 -30.423 1.00 94.00 79 ASP A N 1
ATOM 640 C CA . ASP A 1 79 ? 10.438 -13.629 -30.129 1.00 94.00 79 ASP A CA 1
ATOM 641 C C . ASP A 1 79 ? 9.906 -12.237 -30.497 1.00 94.00 79 ASP A C 1
ATOM 643 O O . ASP A 1 79 ? 9.090 -12.075 -31.410 1.00 94.00 79 ASP A O 1
ATOM 647 N N . ILE A 1 80 ? 10.431 -11.207 -29.832 1.00 93.12 80 ILE A N 1
ATOM 648 C CA . ILE A 1 80 ? 10.371 -9.850 -30.375 1.00 93.12 80 ILE A CA 1
ATOM 649 C C . ILE A 1 80 ? 11.450 -9.751 -31.463 1.00 93.12 80 ILE A C 1
ATOM 651 O O . ILE A 1 80 ? 12.625 -9.980 -31.170 1.00 93.12 80 ILE A O 1
ATOM 655 N N . PRO A 1 81 ? 11.109 -9.382 -32.706 1.00 91.00 81 PRO A N 1
ATOM 656 C CA . PRO A 1 81 ? 12.087 -9.343 -33.779 1.00 91.00 81 PRO A CA 1
ATOM 657 C C . PRO A 1 81 ? 13.105 -8.209 -33.556 1.00 91.00 81 PRO A C 1
ATOM 659 O O . PRO A 1 81 ? 12.706 -7.078 -33.248 1.00 91.00 81 PRO A O 1
ATOM 662 N N . PRO A 1 82 ? 14.413 -8.442 -33.788 1.00 86.00 82 PRO A N 1
ATOM 663 C CA . PRO A 1 82 ? 15.442 -7.394 -33.733 1.00 86.00 82 PRO A CA 1
ATOM 664 C C . PRO A 1 82 ? 15.146 -6.203 -34.657 1.00 86.00 82 PRO A C 1
ATOM 666 O O . PRO A 1 82 ? 15.566 -5.076 -34.399 1.00 86.00 82 PRO A O 1
ATOM 669 N N . ALA A 1 83 ? 14.385 -6.450 -35.726 1.00 81.62 83 ALA A N 1
ATOM 670 C CA . ALA A 1 83 ? 13.977 -5.479 -36.728 1.00 81.62 83 ALA A CA 1
ATOM 671 C C . ALA A 1 83 ? 12.803 -4.577 -36.300 1.00 81.62 83 ALA A C 1
ATOM 673 O O . ALA A 1 83 ? 12.168 -3.963 -37.148 1.00 81.62 83 ALA A O 1
ATOM 674 N N . ILE A 1 84 ? 12.484 -4.418 -35.013 1.00 80.00 84 ILE A N 1
ATOM 675 C CA . ILE A 1 84 ? 11.404 -3.509 -34.565 1.00 80.00 84 ILE A CA 1
ATOM 676 C C . ILE A 1 84 ? 11.769 -2.001 -34.681 1.00 80.00 84 ILE A C 1
ATOM 678 O O . ILE A 1 84 ? 11.347 -1.151 -33.900 1.00 80.00 84 ILE A O 1
ATOM 682 N N . GLY A 1 85 ? 12.603 -1.670 -35.671 1.00 65.12 85 GLY A N 1
ATOM 683 C CA . GLY A 1 85 ? 13.399 -0.457 -35.812 1.00 65.12 85 GLY A CA 1
ATOM 684 C C . GLY A 1 85 ? 12.636 0.873 -35.851 1.00 65.12 85 GLY A C 1
ATOM 685 O O . GLY A 1 85 ? 11.564 0.986 -36.431 1.00 65.12 85 GLY A O 1
ATOM 686 N N . ARG A 1 86 ? 13.294 1.918 -35.317 1.00 75.25 86 ARG A N 1
ATOM 687 C CA . ARG A 1 86 ? 12.974 3.369 -35.384 1.00 75.25 86 ARG A CA 1
ATOM 688 C C . ARG A 1 86 ? 11.767 3.891 -34.594 1.00 75.25 86 ARG A C 1
ATOM 690 O O . ARG A 1 86 ? 11.395 5.053 -34.763 1.00 75.25 86 ARG A O 1
ATOM 697 N N . LEU A 1 87 ? 11.226 3.103 -33.674 1.00 84.38 87 LEU A N 1
ATOM 698 C CA . LEU A 1 87 ? 10.107 3.533 -32.838 1.00 84.38 87 LEU A CA 1
ATOM 699 C C . LEU A 1 87 ? 10.507 4.582 -31.792 1.00 84.38 87 LEU A C 1
ATOM 701 O O . LEU A 1 87 ? 11.595 4.554 -31.221 1.00 84.38 87 LEU A O 1
ATOM 705 N N . GLN A 1 88 ? 9.574 5.490 -31.525 1.00 90.75 88 GLN A N 1
ATOM 706 C CA . GLN A 1 88 ? 9.557 6.369 -30.359 1.00 90.75 88 GLN A CA 1
ATOM 707 C C . GLN A 1 88 ? 8.776 5.734 -29.207 1.00 90.75 88 GLN A C 1
ATOM 709 O O . GLN A 1 88 ? 9.099 5.953 -28.044 1.00 90.75 88 GLN A O 1
ATOM 714 N N . LYS A 1 89 ? 7.740 4.945 -29.505 1.00 93.50 89 LYS A N 1
ATOM 715 C CA . LYS A 1 89 ? 6.915 4.277 -28.494 1.00 93.50 89 LYS A CA 1
ATOM 716 C C . LYS A 1 89 ? 6.598 2.856 -28.939 1.00 93.50 89 LYS A C 1
ATOM 718 O O . LYS A 1 89 ? 6.099 2.663 -30.048 1.00 93.50 89 LYS A O 1
ATOM 723 N N . LEU A 1 90 ? 6.872 1.894 -28.065 1.00 94.19 90 LEU A N 1
ATOM 724 C CA . LEU A 1 90 ? 6.596 0.480 -28.283 1.00 94.19 90 LEU A CA 1
ATOM 725 C C . LEU A 1 90 ? 5.861 -0.100 -27.072 1.00 94.19 90 LEU A C 1
ATOM 727 O O . LEU A 1 90 ? 6.425 -0.195 -25.979 1.00 94.19 90 LEU A O 1
ATOM 731 N N . TYR A 1 91 ? 4.608 -0.494 -27.284 1.00 94.94 91 TYR A N 1
ATOM 732 C CA . TYR A 1 91 ? 3.787 -1.188 -26.298 1.00 94.94 91 TYR A CA 1
ATOM 733 C C . TYR A 1 91 ? 3.492 -2.611 -26.750 1.00 94.94 91 TYR A C 1
ATOM 735 O O . TYR A 1 91 ? 2.944 -2.834 -27.827 1.00 94.94 91 TYR A O 1
ATOM 743 N N . LEU A 1 92 ? 3.863 -3.556 -25.896 1.00 94.31 92 LEU A N 1
ATOM 744 C CA . LEU A 1 92 ? 3.780 -4.994 -26.121 1.00 94.31 92 LEU A CA 1
ATOM 745 C C . LEU A 1 92 ? 3.245 -5.727 -24.870 1.00 94.31 92 LEU A C 1
ATOM 747 O O . LEU A 1 92 ? 3.377 -6.943 -24.769 1.00 94.31 92 LEU A O 1
ATOM 751 N N . TYR A 1 93 ? 2.663 -5.001 -23.909 1.00 93.56 93 TYR A N 1
ATOM 752 C CA . TYR A 1 93 ? 2.179 -5.570 -22.646 1.00 93.56 93 TYR A CA 1
ATOM 753 C C . TYR A 1 93 ? 0.966 -6.498 -22.832 1.00 93.56 93 TYR A C 1
ATOM 755 O O . TYR A 1 93 ? 0.230 -6.326 -23.802 1.00 93.56 93 TYR A O 1
ATOM 763 N N . ASP A 1 94 ? 0.748 -7.443 -21.913 1.00 94.31 94 ASP A N 1
ATOM 764 C CA . ASP A 1 94 ? -0.359 -8.421 -21.945 1.00 94.31 94 ASP A CA 1
ATOM 765 C C . ASP A 1 94 ? -0.404 -9.195 -23.280 1.00 94.31 94 ASP A C 1
ATOM 767 O O . ASP A 1 94 ? -1.271 -8.984 -24.134 1.00 94.31 94 ASP A O 1
ATOM 771 N N . ASN A 1 95 ? 0.603 -10.044 -23.501 1.00 93.94 95 ASN A N 1
ATOM 772 C CA . ASN A 1 95 ? 0.706 -10.926 -24.664 1.00 93.94 95 ASN A CA 1
ATOM 773 C C . ASN A 1 95 ? 1.166 -12.338 -24.254 1.00 93.94 95 ASN A C 1
ATOM 775 O O . ASN A 1 95 ? 1.308 -12.678 -23.086 1.00 93.94 95 ASN A O 1
ATOM 779 N N . GLU A 1 96 ? 1.350 -13.209 -25.242 1.00 93.94 96 GLU A N 1
ATOM 780 C CA . GLU A 1 96 ? 1.715 -14.619 -25.081 1.00 93.94 96 GLU A CA 1
ATOM 781 C C . GLU A 1 96 ? 3.157 -14.877 -25.570 1.00 93.94 96 GLU A C 1
ATOM 783 O O . GLU A 1 96 ? 3.474 -15.973 -26.051 1.00 93.94 96 GLU A O 1
ATOM 788 N N . PHE A 1 97 ? 4.030 -13.858 -25.506 1.00 94.62 97 PHE A N 1
ATOM 789 C CA . PHE A 1 97 ? 5.418 -13.977 -25.947 1.00 94.62 97 PHE A CA 1
ATOM 790 C C . PHE A 1 97 ? 6.137 -15.044 -25.131 1.00 94.62 97 PHE A C 1
ATOM 792 O O . PHE A 1 97 ? 6.155 -15.010 -23.907 1.00 94.62 97 PHE A O 1
ATOM 799 N N . ASN A 1 98 ? 6.723 -16.009 -25.834 1.00 94.69 98 ASN A N 1
ATOM 800 C CA . ASN A 1 98 ? 7.396 -17.161 -25.241 1.00 94.69 98 ASN A CA 1
ATOM 801 C C . ASN A 1 98 ? 8.821 -17.367 -25.767 1.00 94.69 98 ASN A C 1
ATOM 803 O O . ASN A 1 98 ? 9.431 -18.398 -25.491 1.00 94.69 98 ASN A O 1
ATOM 807 N N . GLY A 1 99 ? 9.323 -16.408 -26.549 1.00 93.81 99 GLY A N 1
ATOM 808 C CA . GLY A 1 99 ? 10.706 -16.331 -27.003 1.00 93.81 99 GLY A CA 1
ATOM 809 C C . GLY A 1 99 ? 11.529 -15.393 -26.121 1.00 93.81 99 GLY A C 1
ATOM 810 O O . GLY A 1 99 ? 11.517 -15.502 -24.897 1.00 93.81 99 GLY A O 1
ATOM 811 N N . THR A 1 100 ? 12.243 -14.467 -26.751 1.00 90.25 100 THR A N 1
ATOM 812 C CA . THR A 1 100 ? 13.175 -13.512 -26.144 1.00 90.25 100 THR A CA 1
ATOM 813 C C . THR A 1 100 ? 12.913 -12.082 -26.619 1.00 90.25 100 THR A C 1
ATOM 815 O O . THR A 1 100 ? 12.217 -11.851 -27.611 1.00 90.25 100 THR A O 1
ATOM 818 N N . PHE A 1 101 ? 13.489 -11.107 -25.912 1.00 89.69 101 PHE A N 1
ATOM 819 C CA . PHE A 1 101 ? 13.576 -9.720 -26.363 1.00 89.69 101 PHE A CA 1
ATOM 820 C C . PHE A 1 101 ? 15.034 -9.375 -26.744 1.00 89.69 101 PHE A C 1
ATOM 822 O O . PHE A 1 101 ? 15.956 -9.677 -25.983 1.00 89.69 101 PHE A O 1
ATOM 829 N N . PRO A 1 102 ? 15.272 -8.768 -27.920 1.00 90.81 102 PRO A N 1
ATOM 830 C CA . PRO A 1 102 ? 16.602 -8.651 -28.514 1.00 90.81 102 PRO A CA 1
ATOM 831 C C . PRO A 1 102 ? 17.401 -7.460 -27.964 1.00 90.81 102 PRO A C 1
ATOM 833 O O . PRO A 1 102 ? 16.848 -6.396 -27.665 1.00 90.81 102 PRO A O 1
ATOM 836 N N . VAL A 1 103 ? 18.730 -7.603 -27.893 1.00 92.38 103 VAL A N 1
ATOM 837 C CA . VAL A 1 103 ? 19.650 -6.539 -27.436 1.00 92.38 103 VAL A CA 1
ATOM 838 C C . VAL A 1 103 ? 19.630 -5.318 -28.364 1.00 92.38 103 VAL A C 1
ATOM 840 O O . VAL A 1 103 ? 19.905 -4.194 -27.941 1.00 92.38 103 VAL A O 1
ATOM 843 N N . GLU A 1 104 ? 19.244 -5.521 -29.625 1.00 91.44 104 GLU A N 1
ATOM 844 C CA . GLU A 1 104 ? 19.104 -4.517 -30.677 1.00 91.44 104 GLU A CA 1
ATOM 845 C C . GLU A 1 104 ? 18.076 -3.433 -30.342 1.00 91.44 104 GLU A C 1
ATOM 847 O O . GLU A 1 104 ? 18.202 -2.319 -30.857 1.00 91.44 104 GLU A O 1
ATOM 852 N N . ILE A 1 105 ? 17.125 -3.695 -29.432 1.00 90.94 105 ILE A N 1
ATOM 853 C CA . ILE A 1 105 ? 16.240 -2.652 -28.891 1.00 90.94 105 ILE A CA 1
ATOM 854 C C . ILE A 1 105 ? 17.069 -1.506 -28.296 1.00 90.94 105 ILE A C 1
ATOM 856 O O . ILE A 1 105 ? 16.701 -0.349 -28.465 1.00 90.94 105 ILE A O 1
ATOM 860 N N . GLY A 1 106 ? 18.236 -1.789 -27.703 1.00 90.62 106 GLY A N 1
ATOM 861 C CA . GLY A 1 106 ? 19.157 -0.772 -27.186 1.00 90.62 106 GLY A CA 1
ATOM 862 C C . GLY A 1 106 ? 19.715 0.187 -28.249 1.00 90.62 106 GLY A C 1
ATOM 863 O O . GLY A 1 106 ? 20.222 1.252 -27.908 1.00 90.62 106 GLY A O 1
ATOM 864 N N . ASN A 1 107 ? 19.598 -0.136 -29.542 1.00 89.44 107 ASN A N 1
ATOM 865 C CA . ASN A 1 107 ? 20.013 0.743 -30.641 1.00 89.44 107 ASN A CA 1
ATOM 866 C C . ASN A 1 107 ? 18.905 1.722 -31.083 1.00 89.44 107 ASN A C 1
ATOM 868 O O . ASN A 1 107 ? 19.143 2.566 -31.952 1.00 89.44 107 ASN A O 1
ATOM 872 N N . LEU A 1 108 ? 17.700 1.641 -30.507 1.00 89.50 108 LEU A N 1
ATOM 873 C CA . LEU A 1 108 ? 16.570 2.516 -30.830 1.00 89.50 108 LEU A CA 1
ATOM 874 C C . LEU A 1 108 ? 16.714 3.879 -30.140 1.00 89.50 108 LEU A C 1
ATOM 876 O O . LEU A 1 108 ? 15.991 4.210 -29.209 1.00 89.50 108 LEU A O 1
ATOM 880 N N . SER A 1 109 ? 17.640 4.710 -30.618 1.00 88.25 109 SER A N 1
ATOM 881 C CA . SER A 1 109 ? 17.988 5.995 -29.985 1.00 88.25 109 SER A CA 1
ATOM 882 C C . SER A 1 109 ? 16.833 7.000 -29.850 1.00 88.25 109 SER A C 1
ATOM 884 O O . SER A 1 109 ? 16.916 7.912 -29.032 1.00 88.25 109 SER A O 1
ATOM 886 N N . ASN A 1 110 ? 15.752 6.849 -30.621 1.00 91.19 110 ASN A N 1
ATOM 887 C CA . ASN A 1 110 ? 14.554 7.695 -30.533 1.00 91.19 110 ASN A CA 1
ATOM 888 C C . ASN A 1 110 ? 13.499 7.168 -29.548 1.00 91.19 110 ASN A C 1
ATOM 890 O O . ASN A 1 110 ? 12.484 7.837 -29.354 1.00 91.19 110 ASN A O 1
ATOM 894 N N . LEU A 1 111 ? 13.705 5.985 -28.963 1.00 94.88 111 LEU A N 1
ATOM 895 C CA . LEU A 1 111 ? 12.725 5.332 -28.107 1.00 94.88 111 LEU A CA 1
ATOM 896 C C . LEU A 1 111 ? 12.554 6.114 -26.802 1.00 94.88 111 LEU A C 1
ATOM 898 O O . LEU A 1 111 ? 13.508 6.328 -26.060 1.00 94.88 111 LEU A O 1
ATOM 902 N N . GLN A 1 112 ? 11.319 6.528 -26.546 1.00 96.62 112 GLN A N 1
ATOM 903 C CA . GLN A 1 112 ? 10.872 7.227 -25.346 1.00 96.62 112 GLN A CA 1
ATOM 904 C C . GLN A 1 112 ? 10.140 6.286 -24.395 1.00 96.62 112 GLN A C 1
ATOM 906 O O . GLN A 1 112 ? 10.274 6.410 -23.182 1.00 96.62 112 GLN A O 1
ATOM 911 N N . VAL A 1 113 ? 9.370 5.336 -24.934 1.00 96.81 113 VAL A N 1
ATOM 912 C CA . VAL A 1 113 ? 8.594 4.394 -24.124 1.00 96.81 113 VAL A CA 1
ATOM 913 C C . VAL A 1 113 ? 8.760 2.971 -24.629 1.00 96.81 113 VAL A C 1
ATOM 915 O O . VAL A 1 113 ? 8.547 2.708 -25.814 1.00 96.81 113 VAL A O 1
ATOM 918 N N . LEU A 1 114 ? 9.072 2.065 -23.706 1.00 95.69 114 LEU A N 1
ATOM 919 C CA . LEU A 1 114 ? 9.149 0.628 -23.936 1.00 95.69 114 LEU A CA 1
ATOM 920 C C . LEU A 1 114 ? 8.357 -0.112 -22.855 1.00 95.69 114 LEU A C 1
ATOM 922 O O . LEU A 1 114 ? 8.674 0.010 -21.673 1.00 95.69 114 LEU A O 1
ATOM 926 N N . GLY A 1 115 ? 7.328 -0.866 -23.251 1.00 94.69 115 GLY A N 1
ATOM 927 C CA . GLY A 1 115 ? 6.505 -1.648 -22.326 1.00 94.69 115 GLY A CA 1
ATOM 928 C C . GLY A 1 115 ? 6.352 -3.111 -22.736 1.00 94.69 115 GLY A C 1
ATOM 929 O O . GLY A 1 115 ? 5.747 -3.372 -23.772 1.00 94.69 115 GLY A O 1
ATOM 930 N N . LEU A 1 116 ? 6.836 -4.035 -21.898 1.00 93.75 116 LEU A N 1
ATOM 931 C CA . LEU A 1 116 ? 6.627 -5.493 -21.971 1.00 93.75 116 LEU A CA 1
ATOM 932 C C . LEU A 1 116 ? 5.932 -6.064 -20.726 1.00 93.75 116 LEU A C 1
ATOM 934 O O . LEU A 1 116 ? 6.042 -7.260 -20.482 1.00 93.75 116 LEU A O 1
ATOM 938 N N . THR A 1 117 ? 5.238 -5.238 -19.943 1.00 95.12 117 THR A N 1
ATOM 939 C CA . THR A 1 117 ? 4.499 -5.690 -18.754 1.00 95.12 117 THR A CA 1
ATOM 940 C C . THR A 1 117 ? 3.588 -6.892 -19.041 1.00 95.12 117 THR A C 1
ATOM 942 O O . THR A 1 117 ? 2.992 -6.946 -20.113 1.00 95.12 117 THR A O 1
ATOM 945 N N . ASP A 1 118 ? 3.449 -7.819 -18.095 1.00 94.69 118 ASP A N 1
ATOM 946 C CA . ASP A 1 118 ? 2.572 -8.996 -18.206 1.00 94.69 118 ASP A CA 1
ATOM 947 C C . ASP A 1 118 ? 2.908 -9.862 -19.434 1.00 94.69 118 ASP A C 1
ATOM 949 O O . ASP A 1 118 ? 2.080 -10.107 -20.313 1.00 94.69 118 ASP A O 1
ATOM 953 N N . ASN A 1 119 ? 4.165 -10.302 -19.510 1.00 92.69 119 ASN A N 1
ATOM 954 C CA . ASN A 1 119 ? 4.639 -11.292 -20.479 1.00 92.69 119 ASN A CA 1
ATOM 955 C C . ASN A 1 119 ? 5.439 -12.380 -19.749 1.00 92.69 119 ASN A C 1
ATOM 957 O O . ASN A 1 119 ? 6.616 -12.627 -20.021 1.00 92.69 119 ASN A O 1
ATOM 961 N N . ASP A 1 120 ? 4.778 -13.036 -18.801 1.00 89.75 120 ASP A N 1
ATOM 962 C CA . ASP A 1 120 ? 5.337 -14.044 -17.893 1.00 89.75 120 ASP A CA 1
ATOM 963 C C . ASP A 1 120 ? 5.861 -15.305 -18.606 1.00 89.75 120 ASP A C 1
ATOM 965 O O . ASP A 1 120 ? 6.641 -16.077 -18.044 1.00 89.75 120 ASP A O 1
ATOM 969 N N . LYS A 1 121 ? 5.464 -15.508 -19.868 1.00 93.44 121 LYS A N 1
ATOM 970 C CA . LYS A 1 121 ? 5.865 -16.650 -20.702 1.00 93.44 121 LYS A CA 1
ATOM 971 C C . LYS A 1 121 ? 7.195 -16.472 -21.412 1.00 93.44 121 LYS A C 1
ATOM 973 O O . LYS A 1 121 ? 7.673 -17.464 -21.970 1.00 93.44 121 LYS A O 1
ATOM 978 N N . PHE A 1 122 ? 7.795 -15.276 -21.392 1.00 94.25 122 PHE A N 1
ATOM 979 C CA . PHE A 1 122 ? 9.127 -15.067 -21.957 1.00 94.25 122 PHE A CA 1
ATOM 980 C C . PHE A 1 122 ? 10.107 -16.100 -21.395 1.00 94.25 122 PHE A C 1
ATOM 982 O O . PHE A 1 122 ? 10.021 -16.498 -20.231 1.00 94.25 122 PHE A O 1
ATOM 989 N N . VAL A 1 123 ? 11.065 -16.534 -22.213 1.00 95.50 123 VAL A N 1
ATOM 990 C CA . VAL A 1 123 ? 12.197 -17.310 -21.701 1.00 95.50 123 VAL A CA 1
ATOM 991 C C . VAL A 1 123 ? 12.942 -16.435 -20.686 1.00 95.50 123 VAL A C 1
ATOM 993 O O . VAL A 1 123 ? 13.205 -15.273 -21.004 1.00 95.50 123 VAL A O 1
ATOM 996 N N . PRO A 1 124 ? 13.316 -16.962 -19.499 1.00 96.06 124 PRO A N 1
ATOM 997 C CA . PRO A 1 124 ? 14.047 -16.186 -18.507 1.00 96.06 124 PRO A CA 1
ATOM 998 C C . PRO A 1 124 ? 15.264 -15.489 -19.117 1.00 96.06 124 PRO A C 1
ATOM 1000 O O . PRO A 1 124 ? 16.159 -16.147 -19.658 1.00 96.06 124 PRO A O 1
ATOM 1003 N N . ALA A 1 125 ? 15.302 -14.161 -19.033 1.00 93.94 125 ALA A N 1
ATOM 1004 C CA . ALA A 1 125 ? 16.308 -13.351 -19.710 1.00 93.94 125 ALA A CA 1
ATOM 1005 C C . ALA A 1 125 ? 16.843 -12.234 -18.812 1.00 93.94 125 ALA A C 1
ATOM 1007 O O . ALA A 1 125 ? 16.131 -11.663 -17.986 1.00 93.94 125 ALA A O 1
ATOM 1008 N N . LYS A 1 126 ? 18.129 -11.917 -18.984 1.00 96.56 126 LYS A N 1
ATOM 1009 C CA . LYS A 1 126 ? 18.749 -10.756 -18.339 1.00 96.56 126 LYS A CA 1
ATOM 1010 C C . LYS A 1 126 ? 18.361 -9.484 -19.074 1.00 96.56 126 LYS A C 1
ATOM 1012 O O . LYS A 1 126 ? 18.193 -9.507 -20.289 1.00 96.56 126 LYS A O 1
ATOM 1017 N N . ILE A 1 127 ? 18.318 -8.368 -18.354 1.00 96.38 127 ILE A N 1
ATOM 1018 C CA . ILE A 1 127 ? 18.198 -7.040 -18.961 1.00 96.38 127 ILE A CA 1
ATOM 1019 C C . ILE A 1 127 ? 19.504 -6.728 -19.728 1.00 96.38 127 ILE A C 1
ATOM 1021 O O . ILE A 1 127 ? 20.574 -6.727 -19.113 1.00 96.38 127 ILE A O 1
ATOM 1025 N N . PRO A 1 128 ? 19.462 -6.457 -21.048 1.00 95.38 128 PRO A N 1
ATOM 1026 C CA . PRO A 1 128 ? 20.643 -6.133 -21.836 1.00 95.38 128 PRO A CA 1
ATOM 1027 C C . PRO A 1 128 ? 21.325 -4.858 -21.352 1.00 95.38 128 PRO A C 1
ATOM 1029 O O . PRO A 1 128 ? 20.684 -3.819 -21.172 1.00 95.38 128 PRO A O 1
ATOM 1032 N N . VAL A 1 129 ? 22.651 -4.897 -21.224 1.00 96.31 129 VAL A N 1
ATOM 1033 C CA . VAL A 1 129 ? 23.442 -3.707 -20.873 1.00 96.31 129 VAL A CA 1
ATOM 1034 C C . VAL A 1 129 ? 23.321 -2.616 -21.942 1.00 96.31 129 VAL A C 1
ATOM 1036 O O . VAL A 1 129 ? 23.409 -1.428 -21.626 1.00 96.31 129 VAL A O 1
ATOM 1039 N N . GLU A 1 130 ? 23.056 -3.005 -23.192 1.00 95.62 130 GLU A N 1
ATOM 1040 C CA . GLU A 1 130 ? 22.803 -2.140 -24.342 1.00 95.62 130 GLU A CA 1
ATOM 1041 C C . GLU A 1 130 ? 21.609 -1.209 -24.139 1.00 95.62 130 GLU A C 1
ATOM 1043 O O . GLU A 1 130 ? 21.587 -0.138 -24.743 1.00 95.62 130 GLU A O 1
ATOM 1048 N N . PHE A 1 131 ? 20.646 -1.556 -23.278 1.00 95.25 131 PHE A N 1
ATOM 1049 C CA . PHE A 1 131 ? 19.502 -0.683 -23.001 1.00 95.25 131 PHE A CA 1
ATOM 1050 C C . PHE A 1 131 ? 19.937 0.621 -22.336 1.00 95.25 131 PHE A C 1
ATOM 1052 O O . PHE A 1 131 ? 19.277 1.633 -22.534 1.00 95.25 131 PHE A O 1
ATOM 1059 N N . GLY A 1 132 ? 21.107 0.657 -21.686 1.00 95.44 132 GLY A N 1
ATOM 1060 C CA . GLY A 1 132 ? 21.728 1.891 -21.196 1.00 95.44 132 GLY A CA 1
ATOM 1061 C C . GLY A 1 132 ? 22.109 2.904 -22.290 1.00 95.44 132 GLY A C 1
ATOM 1062 O O . GLY A 1 132 ? 22.532 4.007 -21.967 1.00 95.44 132 GLY A O 1
ATOM 1063 N N . LYS A 1 133 ? 21.978 2.571 -23.583 1.00 95.25 133 LYS A N 1
ATOM 1064 C CA . LYS A 1 133 ? 22.175 3.510 -24.706 1.00 95.25 133 LYS A CA 1
ATOM 1065 C C . LYS A 1 133 ? 20.918 4.327 -25.040 1.00 95.25 133 LYS A C 1
ATOM 1067 O O . LYS A 1 133 ? 20.995 5.257 -25.846 1.00 95.25 133 LYS A O 1
ATOM 1072 N N . LEU A 1 134 ? 19.765 3.989 -24.459 1.00 94.69 134 LEU A N 1
ATOM 1073 C CA . LEU A 1 134 ? 18.466 4.594 -24.765 1.00 94.69 134 LEU A CA 1
ATOM 1074 C C . LEU A 1 134 ? 18.289 5.962 -24.086 1.00 94.69 134 LEU A C 1
ATOM 1076 O O . LEU A 1 134 ? 17.408 6.161 -23.259 1.00 94.69 134 LEU A O 1
ATOM 1080 N N . ASN A 1 135 ? 19.121 6.939 -24.444 1.00 91.94 135 ASN A N 1
ATOM 1081 C CA . ASN A 1 135 ? 19.195 8.231 -23.747 1.00 91.94 135 ASN A CA 1
ATOM 1082 C C . ASN A 1 135 ? 17.887 9.051 -23.761 1.00 91.94 135 ASN A C 1
ATOM 1084 O O . ASN A 1 135 ? 17.709 9.919 -22.907 1.00 91.94 135 ASN A O 1
ATOM 1088 N N . ASN A 1 136 ? 16.987 8.786 -24.713 1.00 94.94 136 ASN A N 1
ATOM 1089 C CA . ASN A 1 136 ? 15.681 9.444 -24.831 1.00 94.94 136 ASN A CA 1
ATOM 1090 C C . ASN A 1 136 ? 14.552 8.701 -24.098 1.00 94.94 136 ASN A C 1
ATOM 1092 O O . ASN A 1 136 ? 13.413 9.168 -24.123 1.00 94.94 136 ASN A O 1
ATOM 1096 N N . LEU A 1 137 ? 14.847 7.560 -23.468 1.00 97.31 137 LEU A N 1
ATOM 1097 C CA . LEU A 1 137 ? 13.859 6.736 -22.786 1.00 97.31 137 LEU A CA 1
ATOM 1098 C C . LEU A 1 137 ? 13.371 7.448 -21.529 1.00 97.31 137 LEU A C 1
ATOM 1100 O O . LEU A 1 137 ? 14.153 7.714 -20.621 1.00 97.31 137 LEU A O 1
ATOM 1104 N N . THR A 1 138 ? 12.074 7.731 -21.483 1.00 98.06 138 THR A N 1
ATOM 1105 C CA . THR A 1 138 ? 11.397 8.338 -20.335 1.00 98.06 138 THR A CA 1
ATOM 1106 C C . THR A 1 138 ? 10.640 7.304 -19.513 1.00 98.06 138 THR A C 1
ATOM 1108 O O . THR A 1 138 ? 10.492 7.472 -18.304 1.00 98.06 138 THR A O 1
ATOM 1111 N N . SER A 1 139 ? 10.192 6.207 -20.135 1.00 98.31 139 SER A N 1
ATOM 1112 C CA . SER A 1 139 ? 9.447 5.150 -19.452 1.00 98.31 139 SER A CA 1
ATOM 1113 C C . SER A 1 139 ? 9.848 3.751 -19.914 1.00 98.31 139 SER A C 1
ATOM 1115 O O . SER A 1 139 ? 9.719 3.410 -21.092 1.00 98.31 139 SER A O 1
ATOM 1117 N N . LEU A 1 140 ? 10.275 2.928 -18.957 1.00 97.75 140 LEU A N 1
ATOM 1118 C CA . LEU A 1 140 ? 10.565 1.508 -19.136 1.00 97.75 140 LEU A CA 1
ATOM 1119 C C . LEU A 1 140 ? 9.649 0.682 -18.228 1.00 97.75 140 LEU A C 1
ATOM 1121 O O . LEU A 1 140 ? 9.653 0.881 -17.014 1.00 97.75 140 LEU A O 1
ATOM 1125 N N . ARG A 1 141 ? 8.852 -0.221 -18.811 1.00 97.69 141 ARG A N 1
ATOM 1126 C CA . ARG A 1 141 ? 7.883 -1.053 -18.079 1.00 97.69 141 ARG A CA 1
ATOM 1127 C C . ARG A 1 141 ? 8.073 -2.528 -18.406 1.00 97.69 141 ARG A C 1
ATOM 1129 O O . ARG A 1 141 ? 7.674 -2.963 -19.481 1.00 97.69 141 ARG A O 1
ATOM 1136 N N . PHE A 1 142 ? 8.667 -3.280 -17.493 1.00 96.25 142 PHE A N 1
ATOM 1137 C CA . PHE A 1 142 ? 8.923 -4.718 -17.594 1.00 96.25 142 PHE A CA 1
ATOM 1138 C C . PHE A 1 142 ? 8.422 -5.481 -16.366 1.00 96.25 142 PHE A C 1
ATOM 1140 O O . PHE A 1 142 ? 9.076 -6.417 -15.913 1.00 96.25 142 PHE A O 1
ATOM 1147 N N . ALA A 1 143 ? 7.285 -5.081 -15.801 1.00 97.50 143 ALA A N 1
ATOM 1148 C CA . ALA A 1 143 ? 6.688 -5.849 -14.717 1.00 97.50 143 ALA A CA 1
ATOM 1149 C C . ALA A 1 143 ? 6.258 -7.247 -15.200 1.00 97.50 143 ALA A C 1
ATOM 1151 O O . ALA A 1 143 ? 5.720 -7.354 -16.299 1.00 97.50 143 ALA A O 1
ATOM 1152 N N . GLU A 1 144 ? 6.480 -8.297 -14.405 1.00 96.38 144 GLU A N 1
ATOM 1153 C CA . GLU A 1 144 ? 6.025 -9.668 -14.719 1.00 96.38 144 GLU A CA 1
ATOM 1154 C C . GLU A 1 144 ? 6.479 -10.142 -16.122 1.00 96.38 144 GLU A C 1
ATOM 1156 O O . GLU A 1 144 ? 5.699 -10.662 -16.920 1.00 96.38 144 GLU A O 1
ATOM 1161 N N . ALA A 1 145 ? 7.754 -9.912 -16.462 1.00 95.31 145 ALA A N 1
ATOM 1162 C CA . ALA A 1 145 ? 8.344 -10.226 -17.773 1.00 95.31 145 ALA A CA 1
ATOM 1163 C C . ALA A 1 145 ? 9.399 -11.351 -17.707 1.00 95.31 145 ALA A C 1
ATOM 1165 O O . ALA A 1 145 ? 10.213 -11.507 -18.619 1.00 95.31 145 ALA A O 1
ATOM 1166 N N . ASN A 1 146 ? 9.404 -12.118 -16.609 1.00 95.38 146 ASN A N 1
ATOM 1167 C CA . ASN A 1 146 ? 10.332 -13.221 -16.340 1.00 95.38 146 ASN A CA 1
ATOM 1168 C C . ASN A 1 146 ? 11.825 -12.817 -16.389 1.00 95.38 146 ASN A C 1
ATOM 1170 O O . ASN A 1 146 ? 12.691 -13.576 -16.836 1.00 95.38 146 ASN A O 1
ATOM 1174 N N . LEU A 1 147 ? 12.148 -11.598 -15.943 1.00 97.00 147 LEU A N 1
ATOM 1175 C CA . LEU A 1 147 ? 13.524 -11.096 -15.924 1.00 97.00 147 LEU A CA 1
ATOM 1176 C C . LEU A 1 147 ? 14.356 -11.758 -14.818 1.00 97.00 147 LEU A C 1
ATOM 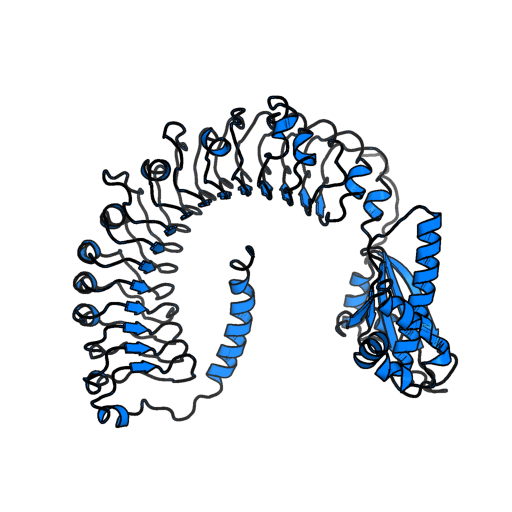1178 O O . LEU A 1 147 ? 13.886 -11.912 -13.692 1.00 97.00 147 LEU A O 1
ATOM 1182 N N . ILE A 1 148 ? 15.613 -12.090 -15.120 1.00 97.81 148 ILE A N 1
ATOM 1183 C CA . ILE A 1 148 ? 16.582 -12.694 -14.186 1.00 97.81 148 ILE A CA 1
ATOM 1184 C C . ILE A 1 148 ? 17.885 -11.886 -14.113 1.00 97.81 148 ILE A C 1
ATOM 1186 O O . ILE A 1 148 ? 18.180 -11.068 -14.985 1.00 97.81 148 ILE A O 1
ATOM 1190 N N . GLY A 1 149 ? 18.727 -12.194 -13.124 1.00 98.00 149 GLY A N 1
ATOM 1191 C CA . GLY A 1 149 ? 20.036 -11.562 -12.953 1.00 98.00 149 GLY A CA 1
ATOM 1192 C C . GLY A 1 149 ? 19.945 -10.164 -12.342 1.00 98.00 149 GLY A C 1
ATOM 1193 O O . GLY A 1 149 ? 18.936 -9.799 -11.748 1.00 98.00 149 GLY A O 1
ATOM 1194 N N . GLU A 1 150 ? 21.019 -9.389 -12.461 1.00 98.25 150 GLU A N 1
ATOM 1195 C CA . GLU A 1 150 ? 21.124 -8.068 -11.833 1.00 98.25 150 GLU A CA 1
ATOM 1196 C C . GLU A 1 150 ? 20.538 -6.948 -12.702 1.00 98.25 150 GLU A C 1
ATOM 1198 O O . GLU A 1 150 ? 20.486 -7.040 -13.933 1.00 98.25 150 GLU A O 1
ATOM 1203 N N . ILE A 1 151 ? 20.153 -5.848 -12.052 1.00 98.25 151 ILE A N 1
ATOM 1204 C CA . ILE A 1 151 ? 19.797 -4.601 -12.732 1.00 98.25 151 ILE A CA 1
ATOM 1205 C C . ILE A 1 151 ? 21.090 -3.951 -13.270 1.00 98.25 151 ILE A C 1
ATOM 1207 O O . ILE A 1 151 ? 21.981 -3.655 -12.475 1.00 98.25 151 ILE A O 1
ATOM 1211 N N . PRO A 1 152 ? 21.221 -3.684 -14.585 1.00 96.81 152 PRO A N 1
ATOM 1212 C CA . PRO A 1 152 ? 22.469 -3.182 -15.158 1.00 96.81 152 PRO A CA 1
ATOM 1213 C C . PRO A 1 152 ? 22.890 -1.797 -14.646 1.00 96.81 152 PRO A C 1
ATOM 1215 O O . PRO A 1 152 ? 22.117 -0.838 -14.683 1.00 96.81 152 PRO A O 1
ATOM 1218 N N . ASP A 1 153 ? 24.173 -1.637 -14.309 1.00 96.19 153 ASP A N 1
ATOM 1219 C CA . ASP A 1 153 ? 24.765 -0.328 -13.983 1.00 96.19 153 ASP A CA 1
ATOM 1220 C C . ASP A 1 153 ? 24.739 0.654 -15.165 1.00 96.19 153 ASP A C 1
ATOM 1222 O O . ASP A 1 153 ? 24.762 1.872 -14.974 1.00 96.19 153 ASP A O 1
ATOM 1226 N N . SER A 1 154 ? 24.640 0.149 -16.402 1.00 96.31 154 SER A N 1
ATOM 1227 C CA . SER A 1 154 ? 24.535 0.983 -17.603 1.00 96.31 154 SER A CA 1
ATOM 1228 C C . SER A 1 154 ? 23.279 1.860 -17.618 1.00 96.31 154 SER A C 1
ATOM 1230 O O . SER A 1 154 ? 23.253 2.854 -18.345 1.00 96.31 154 SER A O 1
ATOM 1232 N N . PHE A 1 155 ? 22.272 1.562 -16.789 1.00 96.25 155 PHE A N 1
ATOM 1233 C CA . PHE A 1 155 ? 21.079 2.398 -16.635 1.00 96.25 155 PHE A CA 1
ATOM 1234 C C . PHE A 1 155 ? 21.397 3.778 -16.045 1.00 96.25 155 PHE A C 1
ATOM 1236 O O . PHE A 1 155 ? 20.629 4.712 -16.259 1.00 96.25 155 PHE A O 1
ATOM 1243 N N . ASN A 1 156 ? 22.570 3.962 -15.428 1.00 92.50 156 ASN A N 1
ATOM 1244 C CA . ASN A 1 156 ? 23.072 5.280 -15.031 1.00 92.50 156 ASN A CA 1
ATOM 1245 C C . ASN A 1 156 ? 23.156 6.283 -16.205 1.00 92.50 156 ASN A C 1
ATOM 1247 O O . ASN A 1 156 ? 23.128 7.493 -15.995 1.00 92.50 156 ASN A O 1
ATOM 1251 N N . ASN A 1 157 ? 23.246 5.800 -17.449 1.00 93.88 157 ASN A N 1
ATOM 1252 C CA . ASN A 1 157 ? 23.286 6.648 -18.643 1.00 93.88 157 ASN A CA 1
ATOM 1253 C C . ASN A 1 157 ? 21.896 7.128 -19.104 1.00 93.88 157 ASN A C 1
ATOM 1255 O O . ASN A 1 157 ? 21.810 8.040 -19.930 1.00 93.88 157 ASN A O 1
ATOM 1259 N N . LEU A 1 158 ? 20.808 6.559 -18.569 1.00 94.62 158 LEU A N 1
ATOM 1260 C CA . LEU A 1 158 ? 19.425 6.876 -18.941 1.00 94.62 158 LEU A CA 1
ATOM 1261 C C . LEU A 1 158 ? 18.962 8.190 -18.308 1.00 94.62 158 LEU A C 1
ATOM 1263 O O . LEU A 1 158 ? 18.077 8.238 -17.458 1.00 94.62 158 LEU A O 1
ATOM 1267 N N . SER A 1 159 ? 19.582 9.285 -18.737 1.00 90.62 159 SER A N 1
ATOM 1268 C CA . SER A 1 159 ? 19.383 10.606 -18.139 1.00 90.62 159 SER A CA 1
ATOM 1269 C C . SER A 1 159 ? 17.964 11.160 -18.295 1.00 90.62 159 SER A C 1
ATOM 1271 O O . SER A 1 159 ? 17.585 12.012 -17.500 1.00 90.62 159 SER A O 1
ATOM 1273 N N . SER A 1 160 ? 17.165 10.674 -19.250 1.00 95.94 160 SER A N 1
ATOM 1274 C CA . SER A 1 160 ? 15.760 11.080 -19.432 1.00 95.94 160 SER A CA 1
ATOM 1275 C C . SER A 1 160 ? 14.750 10.200 -18.687 1.00 95.94 160 SER A C 1
ATOM 1277 O O . SER A 1 160 ? 13.557 10.471 -18.774 1.00 95.94 160 SER A O 1
ATOM 1279 N N . LEU A 1 161 ? 15.187 9.145 -17.989 1.00 97.06 161 LEU A N 1
ATOM 1280 C CA . LEU A 1 161 ? 14.276 8.155 -17.419 1.00 97.06 161 LEU A CA 1
ATOM 1281 C C . LEU A 1 161 ? 13.506 8.728 -16.228 1.00 97.06 161 LEU A C 1
ATOM 1283 O O . LEU A 1 161 ? 14.101 9.106 -15.221 1.00 97.06 161 LEU A O 1
ATOM 1287 N N . GLU A 1 162 ? 12.180 8.740 -16.343 1.00 97.69 162 GLU A N 1
ATOM 1288 C CA . GLU A 1 162 ? 11.252 9.249 -15.329 1.00 97.69 162 GLU A CA 1
ATOM 1289 C C . GLU A 1 162 ? 10.496 8.120 -14.622 1.00 97.69 162 GLU A C 1
ATOM 1291 O O . GLU A 1 162 ? 10.200 8.221 -13.431 1.00 97.69 162 GLU A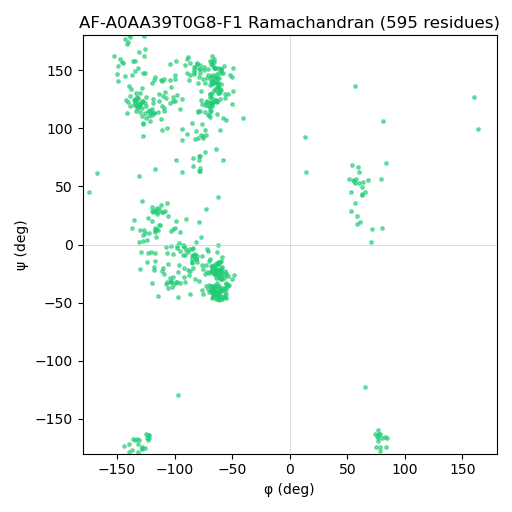 O 1
ATOM 1296 N N . TYR A 1 163 ? 10.198 7.039 -15.348 1.00 98.56 163 TYR A N 1
ATOM 1297 C CA . TYR A 1 163 ? 9.406 5.910 -14.870 1.00 98.56 163 TYR A CA 1
ATOM 1298 C C . TYR A 1 163 ? 10.115 4.590 -15.167 1.00 98.56 163 TYR A C 1
ATOM 1300 O O . TYR A 1 163 ? 10.301 4.238 -16.336 1.00 98.56 163 TYR A O 1
ATOM 1308 N N . LEU A 1 164 ? 10.446 3.837 -14.121 1.00 98.50 164 LEU A N 1
ATOM 1309 C CA . LEU A 1 164 ? 11.003 2.494 -14.232 1.00 98.50 164 LEU A CA 1
ATOM 1310 C C . LEU A 1 164 ? 10.172 1.507 -13.416 1.00 98.50 164 LEU A C 1
ATOM 1312 O O . LEU A 1 164 ? 10.048 1.648 -12.201 1.00 98.50 164 LEU A O 1
ATOM 1316 N N . ASP A 1 165 ? 9.647 0.490 -14.086 1.00 98.69 165 ASP A N 1
ATOM 1317 C CA . ASP A 1 165 ? 8.938 -0.612 -13.448 1.00 98.69 165 ASP A CA 1
ATOM 1318 C C . ASP A 1 165 ? 9.552 -1.945 -13.870 1.00 98.69 165 ASP A C 1
ATOM 1320 O O . ASP A 1 165 ? 9.500 -2.312 -15.043 1.00 98.69 165 ASP A O 1
ATOM 1324 N N . LEU A 1 166 ? 10.164 -2.636 -12.909 1.00 98.56 166 LEU A N 1
ATOM 1325 C CA . LEU A 1 166 ? 10.728 -3.982 -13.039 1.00 98.56 166 LEU A CA 1
ATOM 1326 C C . LEU A 1 166 ? 10.107 -4.937 -11.999 1.00 98.56 166 LEU A C 1
ATOM 1328 O O . LEU A 1 166 ? 10.734 -5.924 -11.604 1.00 98.56 166 LEU A O 1
ATOM 1332 N N . SER A 1 167 ? 8.910 -4.624 -11.499 1.00 98.62 167 SER A N 1
ATOM 1333 C CA . SER A 1 167 ? 8.256 -5.376 -10.423 1.00 98.62 167 SER A CA 1
ATOM 1334 C C . SER A 1 167 ? 7.841 -6.796 -10.836 1.00 98.62 167 SER A C 1
ATOM 1336 O O . SER A 1 167 ? 7.670 -7.085 -12.015 1.00 98.62 167 SER A O 1
ATOM 1338 N N . GLY A 1 168 ? 7.711 -7.715 -9.877 1.00 98.00 168 GLY A N 1
ATOM 1339 C CA . GLY A 1 168 ? 7.246 -9.083 -10.146 1.00 98.00 168 GLY A CA 1
ATOM 1340 C C . GLY A 1 168 ? 8.176 -9.873 -11.072 1.00 98.00 168 GLY A C 1
ATOM 1341 O O . GLY A 1 168 ? 7.729 -10.511 -12.013 1.00 98.00 168 GLY A O 1
ATOM 1342 N N . ASN A 1 169 ? 9.490 -9.799 -10.868 1.00 98.50 169 ASN A N 1
ATOM 1343 C CA . ASN A 1 169 ? 10.458 -10.562 -11.659 1.00 98.50 169 ASN A CA 1
ATOM 1344 C C . ASN A 1 169 ? 11.321 -11.456 -10.749 1.00 98.50 169 ASN A C 1
ATOM 1346 O O . ASN A 1 169 ? 11.014 -11.729 -9.586 1.00 98.50 169 ASN A O 1
ATOM 1350 N N . HIS A 1 170 ? 12.411 -11.985 -11.291 1.00 98.12 170 HIS A N 1
ATOM 1351 C CA . HIS A 1 170 ? 13.392 -12.797 -10.579 1.00 98.12 170 HIS A CA 1
ATOM 1352 C C . HIS A 1 170 ? 14.753 -12.092 -10.519 1.00 98.12 170 HIS A C 1
ATOM 1354 O O . HIS A 1 170 ? 15.793 -12.756 -10.522 1.00 98.12 170 HIS A O 1
ATOM 1360 N N . LEU A 1 171 ? 14.748 -10.754 -10.482 1.00 98.69 171 LEU A N 1
ATOM 1361 C CA . LEU A 1 171 ? 15.965 -9.952 -10.406 1.00 98.69 171 LEU A CA 1
ATOM 1362 C C . LEU A 1 171 ? 16.650 -10.143 -9.051 1.00 98.69 171 LEU A C 1
ATOM 1364 O O . LEU A 1 171 ? 15.991 -10.200 -8.013 1.00 98.69 171 LEU A O 1
ATOM 1368 N N . GLU A 1 172 ? 17.973 -10.226 -9.071 1.00 98.50 172 GLU A N 1
ATOM 1369 C CA . GLU A 1 172 ? 18.835 -10.482 -7.915 1.00 98.50 172 GLU A CA 1
ATOM 1370 C C . GLU A 1 172 ? 19.957 -9.435 -7.811 1.00 98.50 172 GLU A C 1
ATOM 1372 O O . GLU A 1 172 ? 20.006 -8.469 -8.574 1.00 98.50 172 GLU A O 1
ATOM 1377 N N . GLY A 1 173 ? 20.861 -9.614 -6.847 1.00 97.75 173 GLY A N 1
ATOM 1378 C CA . GLY A 1 173 ? 21.951 -8.673 -6.590 1.00 97.75 173 GLY A CA 1
ATOM 1379 C C . GLY A 1 173 ? 21.512 -7.458 -5.771 1.00 97.75 173 GLY A C 1
ATOM 1380 O O . GLY A 1 173 ? 20.460 -7.467 -5.128 1.00 97.75 173 GLY A O 1
ATOM 1381 N N . LYS A 1 174 ? 22.368 -6.433 -5.739 1.00 97.38 174 LYS A N 1
ATOM 1382 C CA . LYS A 1 174 ? 22.156 -5.207 -4.952 1.00 97.38 174 LYS A CA 1
ATOM 1383 C C . LYS A 1 174 ? 21.396 -4.150 -5.745 1.00 97.38 174 LYS A C 1
ATOM 1385 O O . LYS A 1 174 ? 21.423 -4.150 -6.971 1.00 97.38 174 LYS A O 1
ATOM 1390 N N . LEU A 1 175 ? 20.789 -3.197 -5.036 1.00 95.31 175 LEU A N 1
ATOM 1391 C CA . LEU A 1 175 ? 20.279 -1.973 -5.655 1.00 95.31 175 LEU A CA 1
ATOM 1392 C C . LEU A 1 175 ? 21.443 -1.162 -6.257 1.00 95.31 175 LEU A C 1
ATOM 1394 O O . LEU A 1 175 ? 22.355 -0.782 -5.513 1.00 95.31 175 LEU A O 1
ATOM 1398 N N . PRO A 1 176 ? 21.425 -0.860 -7.569 1.00 93.25 176 PRO A N 1
ATOM 1399 C CA . PRO A 1 176 ? 22.453 -0.028 -8.182 1.00 93.25 176 PRO A CA 1
ATOM 1400 C C . PRO A 1 176 ? 22.469 1.389 -7.604 1.00 93.25 176 PRO A C 1
ATOM 1402 O O . PRO A 1 176 ? 21.424 1.987 -7.342 1.00 93.25 176 PRO A O 1
ATOM 1405 N N . SER A 1 177 ? 23.657 1.980 -7.464 1.00 89.38 177 SER A N 1
ATOM 1406 C CA . SER A 1 177 ? 23.816 3.304 -6.842 1.00 89.38 177 SER A CA 1
ATOM 1407 C C . SER A 1 177 ? 23.130 4.437 -7.615 1.00 89.38 177 SER A C 1
ATOM 1409 O O . SER A 1 177 ? 22.722 5.431 -7.012 1.00 89.38 177 SER A O 1
ATOM 1411 N N . TRP A 1 178 ? 22.944 4.278 -8.931 1.00 90.19 178 TRP A N 1
ATOM 1412 C CA . TRP A 1 178 ? 22.288 5.271 -9.784 1.00 90.19 178 TRP A CA 1
ATOM 1413 C C . TRP A 1 178 ? 20.817 5.506 -9.419 1.00 90.19 178 TRP A C 1
ATOM 1415 O O . TRP A 1 178 ? 20.296 6.595 -9.668 1.00 90.19 178 TRP A O 1
ATOM 1425 N N . VAL A 1 179 ? 20.157 4.540 -8.765 1.00 89.50 179 VAL A N 1
ATOM 1426 C CA . VAL A 1 179 ? 18.790 4.698 -8.234 1.00 89.50 179 VAL A CA 1
ATOM 1427 C C . VAL A 1 179 ? 18.714 5.898 -7.290 1.00 89.50 179 VAL A C 1
ATOM 1429 O O . VAL A 1 179 ? 17.740 6.648 -7.306 1.00 89.50 179 VAL A O 1
ATOM 1432 N N . PHE A 1 180 ? 19.773 6.117 -6.508 1.00 85.38 180 PHE A N 1
ATOM 1433 C CA . PHE A 1 180 ? 19.826 7.158 -5.485 1.00 85.38 180 PHE A CA 1
ATOM 1434 C C . PHE A 1 180 ? 20.383 8.494 -5.993 1.00 85.38 180 PHE A C 1
ATOM 1436 O O . PHE A 1 180 ? 20.319 9.491 -5.276 1.00 85.38 180 PHE A O 1
ATOM 1443 N N . THR A 1 181 ? 20.930 8.532 -7.212 1.00 86.06 181 THR A N 1
ATOM 1444 C CA . THR A 1 181 ? 21.547 9.731 -7.808 1.00 86.06 181 THR A CA 1
ATOM 1445 C C . THR A 1 181 ? 20.831 10.232 -9.064 1.00 86.06 181 THR A C 1
ATOM 1447 O O . THR A 1 181 ? 21.164 11.314 -9.559 1.00 86.06 181 THR A O 1
ATOM 1450 N N . SER A 1 182 ? 19.841 9.488 -9.574 1.00 88.62 182 SER A N 1
ATOM 1451 C CA . SER A 1 182 ? 19.072 9.885 -10.752 1.00 88.62 182 SER A CA 1
ATOM 1452 C C . SER A 1 182 ? 18.349 11.218 -10.538 1.00 88.62 182 SER A C 1
ATOM 1454 O O . SER A 1 182 ? 17.702 11.463 -9.518 1.00 88.62 182 SER A O 1
ATOM 1456 N N . LYS A 1 183 ? 18.470 12.104 -11.532 1.00 88.62 183 LYS A N 1
ATOM 1457 C CA . LYS A 1 183 ? 17.922 13.467 -11.482 1.00 88.62 183 LYS A CA 1
ATOM 1458 C C . LYS A 1 183 ? 16.489 13.575 -11.986 1.00 88.62 183 LYS A C 1
ATOM 1460 O O . LYS A 1 183 ? 15.831 14.540 -11.621 1.00 88.62 183 LYS A O 1
ATOM 1465 N N . ASN A 1 184 ? 16.048 12.621 -12.804 1.00 93.12 184 ASN A N 1
ATOM 1466 C CA . ASN A 1 184 ? 14.745 12.661 -13.468 1.00 93.12 184 ASN A CA 1
ATOM 1467 C C . ASN A 1 184 ? 13.814 11.519 -13.044 1.00 93.12 184 ASN A C 1
ATOM 1469 O O . ASN A 1 184 ? 12.618 11.603 -13.303 1.00 93.12 184 ASN A O 1
ATOM 1473 N N . LEU A 1 185 ? 14.328 10.471 -12.388 1.00 94.81 185 LEU A N 1
ATOM 1474 C CA . LEU A 1 185 ? 13.522 9.316 -12.005 1.00 94.81 185 LEU A CA 1
ATOM 1475 C C . LEU A 1 185 ? 12.530 9.696 -10.899 1.00 94.81 185 LEU A C 1
ATOM 1477 O O . LEU A 1 185 ? 12.918 9.913 -9.755 1.00 94.81 185 LEU A O 1
ATOM 1481 N N . THR A 1 186 ? 11.243 9.736 -11.243 1.00 96.88 186 THR A N 1
ATOM 1482 C CA . THR A 1 186 ? 10.154 10.109 -10.327 1.00 96.88 186 THR A CA 1
ATOM 1483 C C . THR A 1 186 ? 9.457 8.895 -9.727 1.00 96.88 186 THR A C 1
ATOM 1485 O O . THR A 1 186 ? 9.010 8.949 -8.579 1.00 96.88 186 THR A O 1
ATOM 1488 N N . ARG A 1 187 ? 9.380 7.782 -10.470 1.00 98.38 187 ARG A N 1
ATOM 1489 C CA . ARG A 1 187 ? 8.719 6.549 -10.023 1.00 98.38 187 ARG A CA 1
ATOM 1490 C C . ARG A 1 187 ? 9.571 5.322 -10.298 1.00 98.38 187 ARG A C 1
ATOM 1492 O O . ARG A 1 187 ? 9.945 5.072 -11.446 1.00 98.38 187 ARG A O 1
ATOM 1499 N N . LEU A 1 188 ? 9.817 4.548 -9.246 1.00 98.06 188 LEU A N 1
ATOM 1500 C CA . LEU A 1 188 ? 10.583 3.311 -9.299 1.00 98.06 188 LEU A CA 1
ATOM 1501 C C . LEU A 1 188 ? 9.830 2.173 -8.604 1.00 98.06 188 LEU A C 1
ATOM 1503 O O . LEU A 1 188 ? 9.556 2.252 -7.406 1.00 98.06 188 LEU A O 1
ATOM 1507 N N . TYR A 1 189 ? 9.551 1.111 -9.357 1.00 98.81 189 TYR A N 1
ATOM 1508 C CA . TYR A 1 189 ? 8.924 -0.119 -8.872 1.00 98.81 189 TYR A CA 1
ATOM 1509 C C . TYR A 1 189 ? 9.889 -1.289 -9.066 1.00 98.81 189 TYR A C 1
ATOM 1511 O O . TYR A 1 189 ? 10.202 -1.662 -10.197 1.00 98.81 189 TYR A O 1
ATOM 1519 N N . LEU A 1 190 ? 10.377 -1.856 -7.964 1.00 98.69 190 LEU A N 1
ATOM 1520 C CA . LEU A 1 190 ? 11.255 -3.034 -7.935 1.00 98.69 190 LEU A CA 1
ATOM 1521 C C . LEU A 1 190 ? 10.702 -4.136 -7.016 1.00 98.69 190 LEU A C 1
ATOM 1523 O O . LEU A 1 190 ? 11.409 -5.085 -6.669 1.00 98.69 190 LEU A O 1
ATOM 1527 N N . ASN A 1 191 ? 9.446 -4.014 -6.595 1.00 98.81 191 ASN A N 1
ATOM 1528 C CA . ASN A 1 191 ? 8.810 -4.928 -5.659 1.00 98.81 191 ASN A CA 1
ATOM 1529 C C . ASN A 1 191 ? 8.610 -6.336 -6.227 1.00 98.81 191 ASN A C 1
ATOM 1531 O O . ASN A 1 191 ? 8.474 -6.507 -7.435 1.00 98.81 191 ASN A O 1
ATOM 1535 N N . GLY A 1 192 ? 8.560 -7.345 -5.355 1.00 98.38 192 GLY A N 1
ATOM 1536 C CA . GLY A 1 192 ? 8.360 -8.738 -5.762 1.00 98.38 192 GLY A CA 1
ATOM 1537 C C . GLY A 1 192 ? 9.520 -9.290 -6.595 1.00 98.38 192 GLY A C 1
ATOM 1538 O O . GLY A 1 192 ? 9.289 -9.904 -7.632 1.00 98.38 192 GLY A O 1
ATOM 1539 N N . ASN A 1 193 ? 10.756 -9.035 -6.165 1.00 98.81 193 ASN A N 1
ATOM 1540 C CA . ASN A 1 193 ? 11.988 -9.554 -6.766 1.00 98.81 193 ASN A CA 1
ATOM 1541 C C . ASN A 1 193 ? 12.814 -10.303 -5.697 1.00 98.81 193 ASN A C 1
ATOM 1543 O O . ASN A 1 193 ? 12.313 -10.651 -4.628 1.00 98.81 193 ASN A O 1
ATOM 1547 N N . ARG A 1 194 ? 14.086 -10.597 -5.986 1.00 98.69 194 ARG A N 1
ATOM 1548 C CA . ARG A 1 194 ? 15.048 -11.234 -5.070 1.00 98.69 194 ARG A CA 1
ATOM 1549 C C . ARG A 1 194 ? 16.235 -10.311 -4.770 1.00 98.69 194 ARG A C 1
ATOM 1551 O O . ARG A 1 194 ? 17.346 -10.788 -4.533 1.00 98.69 194 ARG A O 1
ATOM 1558 N N . LEU A 1 195 ? 16.022 -8.992 -4.811 1.00 98.69 195 LEU A N 1
ATOM 1559 C CA . LEU A 1 195 ? 17.063 -7.999 -4.535 1.00 98.69 195 LEU A CA 1
ATOM 1560 C C . LEU A 1 195 ? 17.536 -8.116 -3.084 1.00 98.69 195 LEU A C 1
ATOM 1562 O O . LEU A 1 195 ? 16.740 -8.387 -2.189 1.00 98.69 195 LEU A O 1
ATOM 1566 N N . SER A 1 196 ? 18.828 -7.914 -2.854 1.00 98.44 196 SER A N 1
ATOM 1567 C CA . SER A 1 196 ? 19.500 -8.196 -1.581 1.00 98.44 196 SER A CA 1
ATOM 1568 C C . SER A 1 196 ? 20.538 -7.132 -1.218 1.00 98.44 196 SER A C 1
ATOM 1570 O O . SER A 1 196 ? 20.832 -6.228 -2.002 1.00 98.44 196 SER A O 1
ATOM 1572 N N . GLY A 1 197 ? 21.116 -7.247 -0.022 1.00 97.31 197 GLY A N 1
ATOM 1573 C CA . GLY A 1 197 ? 22.072 -6.281 0.508 1.00 97.31 197 GLY A CA 1
ATOM 1574 C C . GLY A 1 197 ? 21.406 -5.020 1.060 1.00 97.31 197 GLY A C 1
ATOM 1575 O O . GLY A 1 197 ? 20.181 -4.899 1.110 1.00 97.31 197 GLY A O 1
ATOM 1576 N N . GLU A 1 198 ? 22.240 -4.088 1.516 1.00 96.31 198 GLU A N 1
ATOM 1577 C CA . GLU A 1 198 ? 21.783 -2.867 2.177 1.00 96.31 198 GLU A CA 1
ATOM 1578 C C . GLU A 1 198 ? 21.259 -1.813 1.196 1.00 96.31 198 GLU A C 1
ATOM 1580 O O . GLU A 1 198 ? 21.778 -1.638 0.088 1.00 96.31 198 GLU A O 1
ATOM 1585 N N . ILE A 1 199 ? 20.268 -1.044 1.649 1.00 94.62 199 ILE A N 1
ATOM 1586 C CA . ILE A 1 199 ? 19.826 0.167 0.960 1.00 94.62 199 ILE A CA 1
ATOM 1587 C C . ILE A 1 199 ? 20.831 1.286 1.263 1.00 94.62 199 ILE A C 1
ATOM 1589 O O . ILE A 1 199 ? 20.978 1.708 2.408 1.00 94.62 199 ILE A O 1
ATOM 1593 N N . LEU A 1 200 ? 21.533 1.765 0.235 1.00 89.31 200 LEU A N 1
ATOM 1594 C CA . LEU A 1 200 ? 22.627 2.724 0.398 1.00 89.31 200 LEU A CA 1
ATOM 1595 C C . LEU A 1 200 ? 22.161 4.061 0.997 1.00 89.31 200 LEU A C 1
ATOM 1597 O O . LEU A 1 200 ? 21.195 4.676 0.538 1.00 89.31 200 LEU A O 1
ATOM 1601 N N . ASP A 1 201 ? 22.936 4.558 1.960 1.00 82.00 201 ASP A N 1
ATOM 1602 C CA . ASP A 1 201 ? 22.802 5.897 2.535 1.00 82.00 201 ASP A CA 1
ATOM 1603 C C . ASP A 1 201 ? 23.749 6.849 1.771 1.00 82.00 201 ASP A C 1
ATOM 1605 O O . ASP A 1 201 ? 24.943 6.930 2.057 1.00 82.00 201 ASP A O 1
ATOM 1609 N N . SER A 1 202 ? 23.268 7.472 0.686 1.00 73.00 202 SER A N 1
ATOM 1610 C CA . SER A 1 202 ? 24.097 8.280 -0.235 1.00 73.00 202 SER A CA 1
ATOM 1611 C C . SER A 1 202 ? 23.818 9.786 -0.154 1.00 73.00 202 SER A C 1
ATOM 1613 O O . SER A 1 202 ? 22.673 10.225 -0.081 1.00 73.00 202 SER A O 1
ATOM 1615 N N . PHE A 1 203 ? 24.878 10.595 -0.269 1.00 53.56 203 PHE A N 1
ATOM 1616 C CA . PHE A 1 203 ? 24.842 12.064 -0.223 1.00 53.56 203 PHE A CA 1
ATOM 1617 C C . PHE A 1 203 ? 24.494 12.699 -1.586 1.00 53.56 203 PHE A C 1
ATOM 1619 O O . PHE A 1 203 ? 25.373 13.225 -2.264 1.00 53.56 203 PHE A O 1
ATOM 1626 N N . ASN A 1 204 ? 23.225 12.629 -2.009 1.00 56.22 204 ASN A N 1
ATOM 1627 C CA . ASN A 1 204 ? 22.557 13.607 -2.903 1.00 56.22 204 ASN A CA 1
ATOM 1628 C C . ASN A 1 204 ? 21.054 13.281 -3.078 1.00 56.22 204 ASN A C 1
ATOM 1630 O O . ASN A 1 204 ? 20.528 13.282 -4.187 1.00 56.22 204 ASN A O 1
ATOM 1634 N N . ASN A 1 205 ? 20.397 12.975 -1.951 1.00 61.31 205 ASN A N 1
ATOM 1635 C CA . ASN A 1 205 ? 18.954 12.873 -1.691 1.00 61.31 205 ASN A CA 1
ATOM 1636 C C . ASN A 1 205 ? 18.041 12.833 -2.922 1.00 61.31 205 ASN A C 1
ATOM 1638 O O . ASN A 1 205 ? 17.622 13.908 -3.335 1.00 61.31 205 ASN A O 1
ATOM 1642 N N . LEU A 1 206 ? 17.694 11.637 -3.427 1.00 69.81 206 LEU A N 1
ATOM 1643 C CA . LEU A 1 206 ? 16.515 11.325 -4.267 1.00 69.81 206 LEU A CA 1
ATOM 1644 C C . LEU A 1 206 ? 15.799 12.557 -4.857 1.00 69.81 206 LEU A C 1
ATOM 1646 O O . LEU A 1 206 ? 14.652 12.849 -4.517 1.00 69.81 206 LEU A O 1
ATOM 1650 N N . LEU A 1 207 ? 16.500 13.324 -5.703 1.00 75.12 207 LEU A N 1
ATOM 1651 C CA . LEU A 1 207 ? 16.122 14.721 -5.968 1.00 75.12 207 LEU A CA 1
ATOM 1652 C C . LEU A 1 207 ? 14.815 14.835 -6.744 1.00 75.12 207 LEU A C 1
ATOM 1654 O O . LEU A 1 207 ? 14.215 15.902 -6.770 1.00 75.12 207 LEU A O 1
ATOM 1658 N N . SER A 1 208 ? 14.396 13.751 -7.387 1.00 88.00 208 SER A N 1
ATOM 1659 C CA . SER A 1 208 ? 13.189 13.667 -8.205 1.00 88.00 208 SER A CA 1
ATOM 1660 C C . SER A 1 208 ? 12.229 12.571 -7.760 1.00 88.00 208 SER A C 1
ATOM 1662 O O . SER A 1 208 ? 11.075 12.609 -8.169 1.00 88.00 208 SER A O 1
ATOM 1664 N N . LEU A 1 209 ? 12.663 11.618 -6.927 1.00 92.50 209 LEU A N 1
ATOM 1665 C CA . LEU A 1 209 ? 11.866 10.428 -6.651 1.00 92.50 209 LEU A CA 1
ATOM 1666 C C . LEU A 1 209 ? 10.676 10.771 -5.751 1.00 92.50 209 LEU A C 1
ATOM 1668 O O . LEU A 1 209 ? 10.847 11.222 -4.618 1.00 92.50 209 LEU A O 1
ATOM 1672 N N . GLU A 1 210 ? 9.476 10.519 -6.262 1.00 95.44 210 GLU A N 1
ATOM 1673 C CA . GLU A 1 210 ? 8.200 10.737 -5.581 1.00 95.44 210 GLU A CA 1
ATOM 1674 C C . GLU A 1 210 ? 7.602 9.429 -5.063 1.00 95.44 210 GLU A C 1
ATOM 1676 O O . GLU A 1 210 ? 6.929 9.423 -4.029 1.00 95.44 210 GLU A O 1
ATOM 1681 N N . TYR A 1 211 ? 7.849 8.328 -5.779 1.00 97.88 211 TYR A N 1
ATOM 1682 C CA . TYR A 1 211 ? 7.311 7.003 -5.491 1.00 97.88 211 TYR A CA 1
ATOM 1683 C C . TYR A 1 211 ? 8.415 5.947 -5.586 1.00 97.88 211 TYR A C 1
ATOM 1685 O O . TYR A 1 211 ? 9.016 5.769 -6.649 1.00 97.88 211 TYR A O 1
ATOM 1693 N N . LEU A 1 212 ? 8.639 5.223 -4.490 1.00 97.50 212 LEU A N 1
ATOM 1694 C CA . LEU A 1 212 ? 9.595 4.122 -4.417 1.00 97.50 212 LEU A CA 1
ATOM 1695 C C . LEU A 1 212 ? 8.943 2.886 -3.803 1.00 97.50 212 LEU A C 1
ATOM 1697 O O . LEU A 1 212 ? 8.515 2.920 -2.649 1.00 97.50 212 LEU A O 1
ATOM 1701 N N . ASP A 1 213 ? 8.922 1.791 -4.555 1.00 98.75 213 ASP A N 1
ATOM 1702 C CA . ASP A 1 213 ? 8.458 0.497 -4.063 1.00 98.75 213 ASP A CA 1
ATOM 1703 C C . ASP A 1 213 ? 9.542 -0.571 -4.197 1.00 98.75 213 ASP A C 1
ATOM 1705 O O . ASP A 1 213 ? 9.923 -0.973 -5.298 1.00 98.75 213 ASP A O 1
ATOM 1709 N N . LEU A 1 214 ? 10.055 -0.999 -3.044 1.00 98.69 214 LEU A N 1
ATOM 1710 C CA . LEU A 1 214 ? 11.057 -2.052 -2.884 1.00 98.69 214 LEU A CA 1
ATOM 1711 C C . LEU A 1 214 ? 10.486 -3.256 -2.113 1.00 98.69 214 LEU A C 1
ATOM 1713 O O . LEU A 1 214 ? 11.243 -4.107 -1.638 1.00 98.69 214 LEU A O 1
ATOM 1717 N N . SER A 1 215 ? 9.164 -3.322 -1.943 1.00 98.81 215 SER A N 1
ATOM 1718 C CA . SER A 1 215 ? 8.511 -4.323 -1.100 1.00 98.81 215 SER A CA 1
ATOM 1719 C C . SER A 1 215 ? 8.676 -5.755 -1.618 1.00 98.81 215 SER A C 1
ATOM 1721 O O . SER A 1 215 ? 8.827 -5.989 -2.816 1.00 98.81 215 SER A O 1
ATOM 1723 N N . GLY A 1 216 ? 8.661 -6.748 -0.727 1.00 98.62 216 GLY A N 1
ATOM 1724 C CA . GLY A 1 216 ? 8.759 -8.157 -1.128 1.00 98.62 216 GLY A CA 1
ATOM 1725 C C . GLY A 1 216 ? 10.090 -8.496 -1.809 1.00 98.62 216 GLY A C 1
ATOM 1726 O O . GLY A 1 216 ? 10.091 -8.998 -2.931 1.00 98.62 216 GLY A O 1
ATOM 1727 N N . ASN A 1 217 ? 11.204 -8.184 -1.146 1.00 98.88 217 ASN A N 1
ATOM 1728 C CA . ASN A 1 217 ? 12.572 -8.496 -1.572 1.00 98.88 217 ASN A CA 1
ATOM 1729 C C . ASN A 1 217 ? 13.360 -9.112 -0.389 1.00 98.88 217 ASN A C 1
ATOM 1731 O O . ASN A 1 217 ? 12.787 -9.517 0.624 1.00 98.88 217 ASN A O 1
ATOM 1735 N N . HIS A 1 218 ? 14.684 -9.217 -0.511 1.00 98.62 218 HIS A N 1
ATOM 1736 C CA . HIS A 1 218 ? 15.608 -9.684 0.528 1.00 98.62 218 HIS A CA 1
ATOM 1737 C C . HIS A 1 218 ? 16.551 -8.565 1.011 1.00 98.62 218 HIS A C 1
ATOM 1739 O O . HIS A 1 218 ? 17.695 -8.837 1.380 1.00 98.62 218 HIS A O 1
ATOM 1745 N N . LEU A 1 219 ? 16.102 -7.304 0.975 1.00 98.62 219 LEU A N 1
ATOM 1746 C CA . LEU A 1 219 ? 16.911 -6.158 1.401 1.00 98.62 219 LEU A CA 1
ATOM 1747 C C . LEU A 1 219 ? 17.151 -6.203 2.911 1.00 98.62 219 LEU A C 1
ATOM 1749 O O . LEU A 1 219 ? 16.248 -6.533 3.680 1.00 98.62 219 LEU A O 1
ATOM 1753 N N . GLU A 1 220 ? 18.362 -5.852 3.328 1.00 98.25 220 GLU A N 1
ATOM 1754 C CA . GLU A 1 220 ? 18.820 -5.928 4.719 1.00 98.25 220 GLU A CA 1
ATOM 1755 C C . GLU A 1 220 ? 19.432 -4.600 5.193 1.00 98.25 220 GLU A C 1
ATOM 1757 O O . GLU A 1 220 ? 19.395 -3.587 4.492 1.00 98.25 220 GLU A O 1
ATOM 1762 N N . GLY A 1 221 ? 19.985 -4.587 6.406 1.00 97.06 221 GLY A N 1
ATOM 1763 C CA . GLY A 1 221 ? 20.554 -3.384 7.010 1.00 97.06 221 GLY A CA 1
ATOM 1764 C C . GLY A 1 221 ? 19.494 -2.441 7.582 1.00 97.06 221 GLY A C 1
ATOM 1765 O O . GLY A 1 221 ? 18.363 -2.844 7.852 1.00 97.06 221 GLY A O 1
ATOM 1766 N N . LYS A 1 222 ? 19.889 -1.188 7.828 1.00 96.25 222 LYS A N 1
ATOM 1767 C CA . LYS A 1 222 ? 19.047 -0.169 8.477 1.00 96.25 222 LYS A CA 1
ATOM 1768 C C . LYS A 1 222 ? 18.199 0.603 7.471 1.00 96.25 222 LYS A C 1
ATOM 1770 O O . LYS A 1 222 ? 18.528 0.674 6.290 1.00 96.25 222 LYS A O 1
ATOM 1775 N N . ILE A 1 223 ? 17.149 1.258 7.966 1.00 93.88 223 ILE A N 1
ATOM 1776 C CA . ILE A 1 223 ? 16.434 2.279 7.191 1.00 93.88 223 ILE A CA 1
ATOM 1777 C C . ILE A 1 223 ? 17.400 3.450 6.932 1.00 93.88 223 ILE A C 1
ATOM 1779 O O . ILE A 1 223 ? 17.948 3.997 7.894 1.00 93.88 223 ILE A O 1
ATOM 1783 N N . PRO A 1 224 ? 17.624 3.850 5.670 1.00 90.38 224 PRO A N 1
ATOM 1784 C CA . PRO A 1 224 ? 18.580 4.902 5.345 1.00 90.38 224 PRO A CA 1
ATOM 1785 C C . PRO A 1 224 ? 18.053 6.300 5.698 1.00 90.38 224 PRO A C 1
ATOM 1787 O O . PRO A 1 224 ? 16.848 6.566 5.677 1.00 90.38 224 PRO A O 1
ATOM 1790 N N . SER A 1 225 ? 18.969 7.229 5.985 1.00 87.19 225 SER A N 1
ATOM 1791 C CA . SER A 1 225 ? 18.643 8.562 6.515 1.00 87.19 225 SER A CA 1
ATOM 1792 C C . SER A 1 225 ? 17.854 9.438 5.534 1.00 87.19 225 SER A C 1
ATOM 1794 O O . SER A 1 225 ? 17.087 10.321 5.938 1.00 87.19 225 SER A O 1
ATOM 1796 N N . TRP A 1 226 ? 17.982 9.178 4.228 1.00 87.38 226 TRP A N 1
ATOM 1797 C CA . TRP A 1 226 ? 17.243 9.901 3.194 1.00 87.38 226 TRP A CA 1
ATOM 1798 C C . TRP A 1 226 ? 15.726 9.691 3.269 1.00 87.38 226 TRP A C 1
ATOM 1800 O O . TRP A 1 226 ? 14.988 10.567 2.817 1.00 87.38 226 TRP A O 1
ATOM 1810 N N . VAL A 1 227 ? 15.239 8.606 3.891 1.00 88.50 227 VAL A N 1
ATOM 1811 C CA . VAL A 1 227 ? 13.796 8.389 4.133 1.00 88.50 227 VAL A CA 1
ATOM 1812 C C . VAL A 1 227 ? 13.214 9.542 4.945 1.00 88.50 227 VAL A C 1
ATOM 1814 O O . VAL A 1 227 ? 12.107 10.003 4.680 1.00 88.50 227 VAL A O 1
ATOM 1817 N N . PHE A 1 228 ? 14.000 10.057 5.891 1.00 83.69 228 PHE A N 1
ATOM 1818 C CA . PHE A 1 228 ? 13.585 11.105 6.817 1.00 83.69 228 PHE A CA 1
ATOM 1819 C C . PHE A 1 228 ? 13.909 12.522 6.332 1.00 83.69 228 PHE A C 1
ATOM 1821 O O . PHE A 1 228 ? 13.472 13.489 6.948 1.00 83.69 228 PHE A O 1
ATOM 1828 N N . THR A 1 229 ? 14.683 12.666 5.252 1.00 83.19 229 THR A N 1
ATOM 1829 C CA . THR A 1 229 ? 15.167 13.973 4.765 1.00 83.19 229 THR A CA 1
ATOM 1830 C C . THR A 1 229 ? 14.777 14.289 3.320 1.00 83.19 229 THR A C 1
ATOM 1832 O O . THR A 1 229 ? 14.996 15.417 2.865 1.00 83.19 229 THR A O 1
ATOM 1835 N N . SER A 1 230 ? 14.183 13.338 2.590 1.00 85.31 230 SER A N 1
ATOM 1836 C CA . SER A 1 230 ? 13.713 13.566 1.222 1.00 85.31 230 SER A CA 1
ATOM 1837 C C . SER A 1 230 ? 12.618 14.637 1.166 1.00 85.31 230 SER A C 1
ATOM 1839 O O . SER A 1 230 ? 11.714 14.703 2.005 1.00 85.31 230 SER A O 1
ATOM 1841 N N . LYS A 1 231 ? 12.714 15.497 0.148 1.00 86.06 231 LYS A N 1
ATOM 1842 C CA . LYS A 1 231 ? 11.790 16.617 -0.083 1.00 86.06 231 LYS A CA 1
ATOM 1843 C C . LYS A 1 231 ? 10.676 16.300 -1.075 1.00 86.06 231 LYS A C 1
ATOM 1845 O O . LYS A 1 231 ? 9.698 17.036 -1.098 1.00 86.06 231 LYS A O 1
ATOM 1850 N N . ASN A 1 232 ? 10.843 15.251 -1.878 1.00 90.12 232 ASN A N 1
ATOM 1851 C CA . ASN A 1 232 ? 9.912 14.904 -2.951 1.00 90.12 232 ASN A CA 1
ATOM 1852 C C . ASN A 1 232 ? 9.254 13.538 -2.747 1.00 90.12 232 ASN A C 1
ATOM 1854 O O . ASN A 1 232 ? 8.203 13.290 -3.329 1.00 90.12 232 ASN A O 1
ATOM 1858 N N . LEU A 1 233 ? 9.835 12.663 -1.921 1.00 91.94 233 LEU A N 1
ATOM 1859 C CA . LEU A 1 233 ? 9.328 11.308 -1.738 1.00 91.94 233 LEU A CA 1
ATOM 1860 C C . LEU A 1 233 ? 8.006 11.336 -0.965 1.00 91.94 233 LEU A C 1
ATOM 1862 O O . LEU A 1 233 ? 7.981 11.629 0.226 1.00 91.94 233 LEU A O 1
ATOM 1866 N N . THR A 1 234 ? 6.914 10.999 -1.649 1.00 95.62 234 THR A N 1
ATOM 1867 C CA . THR A 1 234 ? 5.553 10.998 -1.088 1.00 95.62 234 THR A CA 1
ATOM 1868 C C . THR A 1 234 ? 5.101 9.606 -0.670 1.00 95.62 234 THR A C 1
ATOM 1870 O O . THR A 1 234 ? 4.369 9.470 0.312 1.00 95.62 234 THR A O 1
ATOM 1873 N N . ARG A 1 235 ? 5.553 8.558 -1.373 1.00 98.06 235 ARG A N 1
ATOM 1874 C CA . ARG A 1 235 ? 5.204 7.166 -1.073 1.00 98.06 235 ARG A CA 1
ATOM 1875 C C . ARG A 1 235 ? 6.428 6.266 -1.063 1.00 98.06 235 ARG A C 1
ATOM 1877 O O . ARG A 1 235 ? 7.170 6.217 -2.046 1.00 98.06 235 ARG A O 1
ATOM 1884 N N . LEU A 1 236 ? 6.592 5.534 0.033 1.00 97.56 236 LEU A N 1
ATOM 1885 C CA . LEU A 1 236 ? 7.675 4.581 0.222 1.00 97.56 236 LEU A CA 1
ATOM 1886 C C . LEU A 1 236 ? 7.147 3.246 0.752 1.00 97.56 236 LEU A C 1
ATOM 1888 O O . LEU A 1 236 ? 6.525 3.194 1.814 1.00 97.56 236 LEU A O 1
ATOM 1892 N N . TYR A 1 237 ? 7.465 2.174 0.031 1.00 98.75 237 TYR A N 1
ATOM 1893 C CA . TYR A 1 237 ? 7.146 0.799 0.400 1.00 98.75 237 TYR A CA 1
ATOM 1894 C C . TYR A 1 237 ? 8.446 0.012 0.576 1.00 98.75 237 TYR A C 1
ATOM 1896 O O . TYR A 1 237 ? 9.191 -0.204 -0.382 1.00 98.75 237 TYR A O 1
ATOM 1904 N N . LEU A 1 238 ? 8.729 -0.403 1.809 1.00 98.62 238 LEU A N 1
ATOM 1905 C CA . LEU A 1 238 ? 9.868 -1.253 2.181 1.00 98.62 238 LEU A CA 1
ATOM 1906 C C . LEU A 1 238 ? 9.412 -2.540 2.887 1.00 98.62 238 LEU A C 1
ATOM 1908 O O . LEU A 1 238 ? 10.226 -3.277 3.447 1.00 98.62 238 LEU A O 1
ATOM 1912 N N . ASN A 1 239 ? 8.112 -2.815 2.895 1.00 98.81 239 ASN A N 1
ATOM 1913 C CA . ASN A 1 239 ? 7.530 -3.943 3.600 1.00 98.81 239 ASN A CA 1
ATOM 1914 C C . ASN A 1 239 ? 7.950 -5.299 3.031 1.00 98.81 239 ASN A C 1
ATOM 1916 O O . ASN A 1 239 ? 8.291 -5.419 1.856 1.00 98.81 239 ASN A O 1
ATOM 1920 N N . SER A 1 240 ? 7.869 -6.339 3.862 1.00 98.69 240 SER A N 1
ATOM 1921 C CA . SER A 1 240 ? 8.253 -7.710 3.494 1.00 98.69 240 SER A CA 1
ATOM 1922 C C . SER A 1 240 ? 9.695 -7.787 2.968 1.00 98.69 240 SER A C 1
ATOM 1924 O O . SER A 1 240 ? 9.935 -8.231 1.847 1.00 98.69 240 SER A O 1
ATOM 1926 N N . ASN A 1 241 ? 10.639 -7.309 3.779 1.00 98.88 241 ASN A N 1
ATOM 1927 C CA . ASN A 1 241 ? 12.088 -7.389 3.574 1.00 98.88 241 ASN A CA 1
ATOM 1928 C C . ASN A 1 241 ? 12.757 -7.891 4.874 1.00 98.88 241 ASN A C 1
ATOM 1930 O O . ASN A 1 241 ? 12.080 -8.287 5.825 1.00 98.88 241 ASN A O 1
ATOM 1934 N N . ASN A 1 242 ? 14.090 -7.861 4.932 1.00 98.69 242 ASN A N 1
ATOM 1935 C CA . ASN A 1 242 ? 14.888 -8.236 6.102 1.00 98.69 242 ASN A CA 1
ATOM 1936 C C . ASN A 1 242 ? 15.526 -7.006 6.788 1.00 98.69 242 ASN A C 1
ATOM 1938 O O . ASN A 1 242 ? 16.598 -7.119 7.390 1.00 98.69 242 ASN A O 1
ATOM 1942 N N . LEU A 1 243 ? 14.905 -5.822 6.698 1.00 98.62 243 LEU A N 1
ATOM 1943 C CA . LEU A 1 243 ? 15.436 -4.599 7.314 1.00 98.62 243 LEU A CA 1
ATOM 1944 C C . LEU A 1 243 ? 15.458 -4.722 8.840 1.00 98.62 243 LEU A C 1
ATOM 1946 O O . LEU A 1 243 ? 14.560 -5.308 9.439 1.00 98.62 243 LEU A O 1
ATOM 1950 N N . SER A 1 244 ? 16.479 -4.160 9.479 1.00 98.31 244 SER A N 1
ATOM 1951 C CA . SER A 1 244 ? 16.753 -4.312 10.911 1.00 98.31 244 SER A CA 1
ATOM 1952 C C . SER A 1 244 ? 17.289 -3.025 11.541 1.00 98.31 244 SER A C 1
ATOM 1954 O O . SER A 1 244 ? 17.516 -2.021 10.865 1.00 98.31 244 SER A O 1
ATOM 1956 N N . GLY A 1 245 ? 17.497 -3.049 12.857 1.00 97.06 245 GLY A N 1
ATOM 1957 C CA . GLY A 1 245 ? 17.915 -1.883 13.627 1.00 97.06 245 GLY A CA 1
ATOM 1958 C C . GLY A 1 245 ? 16.765 -0.922 13.926 1.00 97.06 245 GLY A C 1
ATOM 1959 O O . GLY A 1 245 ? 15.596 -1.206 13.657 1.00 97.06 245 GLY A O 1
ATOM 1960 N N . GLU A 1 246 ? 17.114 0.212 14.529 1.00 95.94 246 GLU A N 1
ATOM 1961 C CA . GLU A 1 246 ? 16.140 1.176 15.038 1.00 95.94 246 GLU A CA 1
ATOM 1962 C C . GLU A 1 246 ? 15.620 2.138 13.969 1.00 95.94 246 GLU A C 1
ATOM 1964 O O . GLU A 1 246 ? 16.358 2.581 13.081 1.00 95.94 246 GLU A O 1
ATOM 1969 N N . ILE A 1 247 ? 14.355 2.535 14.117 1.00 93.75 247 ILE A N 1
ATOM 1970 C CA . ILE A 1 247 ? 13.778 3.651 13.370 1.00 93.75 247 ILE A CA 1
ATOM 1971 C C . ILE A 1 247 ? 14.220 4.958 14.041 1.00 93.75 247 ILE A C 1
ATOM 1973 O O . ILE A 1 247 ? 13.877 5.234 15.187 1.00 93.75 247 ILE A O 1
ATOM 1977 N N . GLN A 1 248 ? 15.005 5.768 13.333 1.00 86.94 248 GLN A N 1
ATOM 1978 C CA . GLN A 1 248 ? 15.622 6.967 13.903 1.00 86.94 248 GLN A CA 1
ATOM 1979 C C . GLN A 1 248 ? 14.597 8.064 14.239 1.00 86.94 248 GLN A C 1
ATOM 1981 O O . GLN A 1 248 ? 13.677 8.332 13.467 1.00 86.94 248 GLN A O 1
ATOM 1986 N N . ASP A 1 249 ? 14.813 8.747 15.368 1.00 80.50 249 ASP A N 1
ATOM 1987 C CA . ASP A 1 249 ? 13.930 9.807 15.889 1.00 80.50 249 ASP A CA 1
ATOM 1988 C C . ASP A 1 249 ? 14.455 11.237 15.606 1.00 80.50 249 ASP A C 1
ATOM 1990 O O . ASP A 1 249 ? 13.782 12.228 15.864 1.00 80.50 249 ASP A O 1
ATOM 1994 N N . SER A 1 250 ? 15.683 11.377 15.085 1.00 62.00 250 SER A N 1
ATOM 1995 C CA . SER A 1 250 ? 16.461 12.632 15.152 1.00 62.00 250 SER A CA 1
ATOM 1996 C C . SER A 1 250 ? 16.486 13.501 13.882 1.00 62.00 250 SER A C 1
A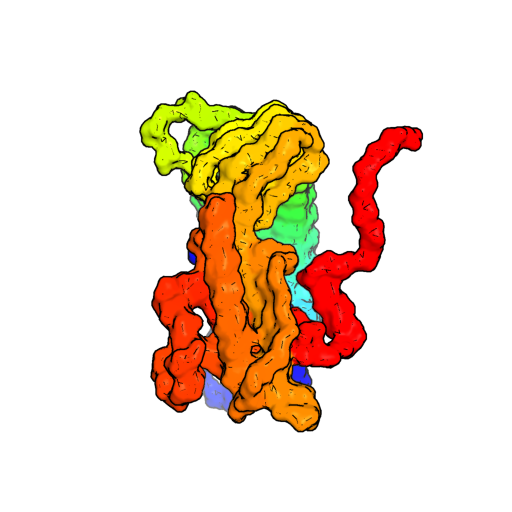TOM 1998 O O . SER A 1 250 ? 17.307 14.416 13.801 1.00 62.00 250 SER A O 1
ATOM 2000 N N . PHE A 1 251 ? 15.620 13.264 12.892 1.00 59.88 251 PHE A N 1
ATOM 2001 C CA . PHE A 1 251 ? 15.615 14.037 11.640 1.00 59.88 251 PHE A CA 1
ATOM 2002 C C . PHE A 1 251 ? 14.379 14.923 11.487 1.00 59.88 251 PHE A C 1
ATOM 2004 O O . PHE A 1 251 ? 13.267 14.567 11.867 1.00 59.88 251 PHE A O 1
ATOM 2011 N N . ASN A 1 252 ? 14.609 16.119 10.942 1.00 54.72 252 ASN A N 1
ATOM 2012 C CA . ASN A 1 252 ? 13.671 17.233 10.888 1.00 54.72 252 ASN A CA 1
ATOM 2013 C C . ASN A 1 252 ? 12.551 16.973 9.858 1.00 54.72 252 ASN A C 1
ATOM 2015 O O . ASN A 1 252 ? 12.587 17.502 8.750 1.00 54.72 252 ASN A O 1
ATOM 2019 N N . ASN A 1 253 ? 11.574 16.172 10.296 1.00 61.66 253 ASN A N 1
ATOM 2020 C CA . ASN A 1 253 ? 10.283 15.813 9.710 1.00 61.66 253 ASN A CA 1
ATOM 2021 C C . ASN A 1 253 ? 10.287 15.182 8.308 1.00 61.66 253 ASN A C 1
ATOM 2023 O O . ASN A 1 253 ? 10.887 15.695 7.368 1.00 61.66 253 ASN A O 1
ATOM 2027 N N . LEU A 1 254 ? 9.465 14.134 8.162 1.00 71.44 254 LEU A N 1
ATOM 2028 C CA . LEU A 1 254 ? 8.972 13.566 6.902 1.00 71.44 254 LEU A CA 1
ATOM 2029 C C . LEU A 1 254 ? 8.225 14.638 6.087 1.00 71.44 254 LEU A C 1
ATOM 2031 O O . LEU A 1 254 ? 7.000 14.674 6.020 1.00 71.44 254 LEU A O 1
ATOM 2035 N N . SER A 1 255 ? 8.982 15.577 5.524 1.00 74.56 255 SER A N 1
ATOM 2036 C CA . SER A 1 255 ? 8.467 16.849 5.010 1.00 74.56 255 SER A CA 1
ATOM 2037 C C . SER A 1 255 ? 7.616 16.700 3.754 1.00 74.56 255 SER A C 1
ATOM 2039 O O . SER A 1 255 ? 6.907 17.634 3.395 1.00 74.56 255 SER A O 1
ATOM 2041 N N . SER A 1 256 ? 7.680 15.536 3.110 1.00 87.25 256 SER A N 1
ATOM 2042 C CA . SER A 1 256 ? 6.939 15.192 1.896 1.00 87.25 256 SER A CA 1
ATOM 2043 C C . SER A 1 256 ? 6.208 13.853 1.979 1.00 87.25 256 SER A C 1
ATOM 2045 O O . SER A 1 256 ? 5.244 13.662 1.246 1.00 87.25 256 SER A O 1
ATOM 2047 N N . LEU A 1 257 ? 6.614 12.954 2.883 1.00 91.50 257 LEU A N 1
ATOM 2048 C CA . LEU A 1 257 ? 6.094 11.592 2.918 1.00 91.50 257 LEU A CA 1
ATOM 2049 C C . LEU A 1 257 ? 4.646 11.559 3.423 1.00 91.50 257 LEU A C 1
ATOM 2051 O O . LEU A 1 257 ? 4.351 12.006 4.531 1.00 91.50 257 LEU A O 1
ATOM 2055 N N . GLU A 1 258 ? 3.767 10.989 2.606 1.00 94.62 258 GLU A N 1
ATOM 2056 C CA . GLU A 1 258 ? 2.344 10.789 2.885 1.00 94.62 258 GLU A CA 1
ATOM 2057 C C . GLU A 1 258 ? 2.037 9.334 3.251 1.00 94.62 258 GLU A C 1
ATOM 2059 O O . GLU A 1 258 ? 1.123 9.079 4.038 1.00 94.62 258 GLU A O 1
ATOM 2064 N N . TYR A 1 259 ? 2.793 8.388 2.686 1.00 97.50 259 TYR A N 1
ATOM 2065 C CA . TYR A 1 259 ? 2.615 6.950 2.865 1.00 97.50 259 TYR A CA 1
ATOM 2066 C C . TYR A 1 259 ? 3.960 6.275 3.139 1.00 97.50 259 TYR A C 1
ATOM 2068 O O . TYR A 1 259 ? 4.886 6.377 2.327 1.00 97.50 259 TYR A O 1
ATOM 2076 N N . LEU A 1 260 ? 4.041 5.549 4.252 1.00 97.19 260 LEU A N 1
ATOM 2077 C CA . LEU A 1 260 ? 5.204 4.756 4.632 1.00 97.19 260 LEU A CA 1
ATOM 2078 C C . LEU A 1 260 ? 4.776 3.359 5.076 1.00 97.19 260 LEU A C 1
ATOM 2080 O O . LEU A 1 260 ? 4.042 3.213 6.053 1.00 97.19 260 LEU A O 1
ATOM 2084 N N . ASP A 1 261 ? 5.277 2.334 4.394 1.00 98.69 261 ASP A N 1
ATOM 2085 C CA . ASP A 1 261 ? 5.069 0.943 4.788 1.00 98.69 261 ASP A CA 1
ATOM 2086 C C . ASP A 1 261 ? 6.401 0.249 5.071 1.00 98.69 261 ASP A C 1
ATOM 2088 O O . ASP A 1 261 ? 7.222 0.033 4.178 1.00 98.69 261 ASP A O 1
ATOM 2092 N N . LEU A 1 262 ? 6.614 -0.073 6.347 1.00 98.56 262 LEU A N 1
ATOM 2093 C CA . LEU A 1 262 ? 7.780 -0.783 6.874 1.00 98.56 262 LEU A CA 1
ATOM 2094 C C . LEU A 1 262 ? 7.391 -2.162 7.434 1.00 98.56 262 LEU A C 1
ATOM 2096 O O . LEU A 1 262 ? 8.177 -2.793 8.148 1.00 98.56 262 LEU A O 1
ATOM 2100 N N . SER A 1 263 ? 6.174 -2.628 7.157 1.00 98.75 263 SER A N 1
ATOM 2101 C CA . SER A 1 263 ? 5.612 -3.828 7.770 1.00 98.75 263 SER A CA 1
ATOM 2102 C C . SER A 1 263 ? 6.352 -5.112 7.394 1.00 98.75 263 SER A C 1
ATOM 2104 O O . SER A 1 263 ? 6.936 -5.226 6.318 1.00 98.75 263 SER A O 1
ATOM 2106 N N . GLY A 1 264 ? 6.336 -6.115 8.273 1.00 98.50 264 GLY A N 1
ATOM 2107 C CA . GLY A 1 264 ? 6.950 -7.416 7.985 1.00 98.50 264 GLY A CA 1
ATOM 2108 C C . GLY A 1 264 ? 8.463 -7.337 7.766 1.00 98.50 264 GLY A C 1
ATOM 2109 O O . GLY A 1 264 ? 8.955 -7.846 6.763 1.00 98.50 264 GLY A O 1
ATOM 2110 N N . ASN A 1 265 ? 9.176 -6.679 8.680 1.00 98.88 265 ASN A N 1
ATOM 2111 C CA . ASN A 1 265 ? 10.638 -6.585 8.712 1.00 98.88 265 ASN A CA 1
ATOM 2112 C C . ASN A 1 265 ? 11.163 -7.066 10.089 1.00 98.88 265 ASN A C 1
ATOM 2114 O O . ASN A 1 265 ? 10.485 -7.770 10.844 1.00 98.88 265 ASN A O 1
ATOM 2118 N N . HIS A 1 266 ? 12.410 -6.739 10.424 1.00 98.62 266 HIS A N 1
ATOM 2119 C CA . HIS A 1 266 ? 13.060 -7.024 11.705 1.00 98.62 266 HIS A CA 1
ATOM 2120 C C . HIS A 1 266 ? 13.437 -5.740 12.462 1.00 98.62 266 HIS A C 1
ATOM 2122 O O . HIS A 1 266 ? 14.420 -5.735 13.206 1.00 98.62 266 HIS A O 1
ATOM 2128 N N . LEU A 1 267 ? 12.679 -4.656 12.266 1.00 98.62 267 LEU A N 1
ATOM 2129 C CA . LEU A 1 267 ? 12.938 -3.364 12.906 1.00 98.62 267 LEU A CA 1
ATOM 2130 C C . LEU A 1 267 ? 12.712 -3.453 14.415 1.00 98.62 267 LEU A C 1
ATOM 2132 O O . LEU A 1 267 ? 11.745 -4.067 14.865 1.00 98.62 267 LEU A O 1
ATOM 2136 N N . GLU A 1 268 ? 13.598 -2.830 15.181 1.00 98.12 268 GLU A N 1
ATOM 2137 C CA . GLU A 1 268 ? 13.611 -2.864 16.646 1.00 98.12 268 GLU A CA 1
ATOM 2138 C C . GLU A 1 268 ? 13.668 -1.450 17.242 1.00 98.12 268 GLU A C 1
ATOM 2140 O O . GLU A 1 268 ? 13.585 -0.449 16.529 1.00 98.12 268 GLU A O 1
ATOM 2145 N N . GLY A 1 269 ? 13.786 -1.359 18.566 1.00 96.88 269 GLY A N 1
ATOM 2146 C CA . GLY A 1 269 ? 13.802 -0.084 19.277 1.00 96.88 269 GLY A CA 1
ATOM 2147 C C . GLY A 1 269 ? 12.415 0.542 19.411 1.00 96.88 269 GLY A C 1
ATOM 2148 O O . GLY A 1 269 ? 11.391 -0.118 19.232 1.00 96.88 269 GLY A O 1
ATOM 2149 N N . LYS A 1 270 ? 12.388 1.821 19.787 1.00 95.44 270 LYS A N 1
ATOM 2150 C CA . LYS A 1 270 ? 11.152 2.530 20.138 1.00 95.44 270 LYS A CA 1
ATOM 2151 C C . LYS A 1 270 ? 10.379 3.011 18.917 1.00 95.44 270 LYS A C 1
ATOM 2153 O O . LYS A 1 270 ? 10.957 3.280 17.867 1.00 95.44 270 LYS A O 1
ATOM 2158 N N . ILE A 1 271 ? 9.073 3.203 19.095 1.00 92.81 271 ILE A N 1
ATOM 2159 C CA . ILE A 1 271 ? 8.265 3.980 18.150 1.00 92.81 271 ILE A CA 1
ATOM 2160 C C . ILE A 1 271 ? 8.782 5.429 18.177 1.00 92.81 271 ILE A C 1
ATOM 2162 O O . ILE A 1 271 ? 8.811 6.035 19.252 1.00 92.81 271 ILE A O 1
ATOM 2166 N N . PRO A 1 272 ? 9.187 6.007 17.036 1.00 89.62 272 PRO A N 1
ATOM 2167 C CA . PRO A 1 272 ? 9.719 7.360 17.017 1.00 89.62 272 PRO A CA 1
ATOM 2168 C C . PRO A 1 272 ? 8.616 8.414 17.186 1.00 89.62 272 PRO A C 1
ATOM 2170 O O . PRO A 1 272 ? 7.471 8.245 16.763 1.00 89.62 272 PRO A O 1
ATOM 2173 N N . SER A 1 273 ? 8.973 9.546 17.787 1.00 85.19 273 SER A N 1
ATOM 2174 C CA . SER A 1 273 ? 8.064 10.650 18.109 1.00 85.19 273 SER A CA 1
ATOM 2175 C C . SER A 1 273 ? 7.494 11.353 16.871 1.00 85.19 273 SER A C 1
ATOM 2177 O O . SER A 1 273 ? 6.391 11.909 16.918 1.00 85.19 273 SER A O 1
ATOM 2179 N N . TRP A 1 274 ? 8.194 11.291 15.731 1.00 85.69 274 TRP A N 1
ATOM 2180 C CA . TRP A 1 274 ? 7.714 11.872 14.474 1.00 85.69 274 TRP A CA 1
ATOM 2181 C C . TRP A 1 274 ? 6.436 11.214 13.945 1.00 85.69 274 TRP A C 1
ATOM 2183 O O . TRP A 1 274 ? 5.695 11.864 13.207 1.00 85.69 274 TRP A O 1
ATOM 2193 N N . VAL A 1 275 ? 6.114 9.981 14.365 1.00 84.81 275 VAL A N 1
ATOM 2194 C CA . VAL A 1 275 ? 4.840 9.305 14.038 1.00 84.81 275 VAL A CA 1
ATOM 2195 C C . VAL A 1 275 ? 3.648 10.170 14.446 1.00 84.81 275 VAL A C 1
ATOM 2197 O O . VAL A 1 275 ? 2.642 10.217 13.744 1.00 84.81 275 VAL A O 1
ATOM 2200 N N . PHE A 1 276 ? 3.798 10.905 15.551 1.00 79.19 276 PHE A N 1
ATOM 2201 C CA . PHE A 1 276 ? 2.743 11.711 16.158 1.00 79.19 276 PHE A CA 1
ATOM 2202 C C . PHE A 1 276 ? 2.860 13.217 15.886 1.00 79.19 276 PHE A C 1
ATOM 2204 O O . PHE A 1 276 ? 2.015 13.996 16.332 1.00 79.19 276 PHE A O 1
ATOM 2211 N N . THR A 1 277 ? 3.900 13.643 15.161 1.00 78.75 277 THR A N 1
ATOM 2212 C CA . THR A 1 277 ? 4.189 15.065 14.893 1.00 78.75 277 THR A CA 1
ATOM 2213 C C . THR A 1 277 ? 4.421 15.393 13.413 1.00 78.75 277 THR A C 1
ATOM 2215 O O . THR A 1 277 ? 4.513 16.572 13.048 1.00 78.75 277 THR A O 1
ATOM 2218 N N . SER A 1 278 ? 4.483 14.382 12.538 1.00 82.38 278 SER A N 1
ATOM 2219 C CA . SER A 1 278 ? 4.558 14.580 11.090 1.00 82.38 278 SER A CA 1
ATOM 2220 C C . SER A 1 278 ? 3.314 15.301 10.570 1.00 82.38 278 SER A C 1
ATOM 2222 O O . SER A 1 278 ? 2.187 14.995 10.948 1.00 82.38 278 SER A O 1
ATOM 2224 N N . LYS A 1 279 ? 3.523 16.274 9.676 1.00 81.81 279 LYS A N 1
ATOM 2225 C CA . LYS A 1 279 ? 2.441 17.091 9.106 1.00 81.81 279 LYS A CA 1
ATOM 2226 C C . LYS A 1 279 ? 1.802 16.476 7.870 1.00 81.81 279 LYS A C 1
ATOM 2228 O O . LYS A 1 279 ? 0.633 16.748 7.627 1.00 81.81 279 LYS A O 1
ATOM 2233 N N . ASN A 1 280 ? 2.528 15.650 7.123 1.00 87.31 280 ASN A N 1
ATOM 2234 C CA . ASN A 1 280 ? 2.057 15.126 5.838 1.00 87.31 280 ASN A CA 1
ATOM 2235 C C . ASN A 1 280 ? 1.735 13.633 5.877 1.00 87.31 280 ASN A C 1
ATOM 2237 O O . ASN A 1 280 ? 0.995 13.163 5.020 1.00 87.31 280 ASN A O 1
ATOM 2241 N N . LEU A 1 281 ? 2.270 12.895 6.854 1.00 89.38 281 LEU A N 1
ATOM 2242 C CA . LEU A 1 281 ? 2.112 11.448 6.903 1.00 89.38 281 LEU A CA 1
ATOM 2243 C C . LEU A 1 281 ? 0.654 11.087 7.201 1.00 89.38 281 LEU A C 1
ATOM 2245 O O . LEU A 1 281 ? 0.148 11.366 8.283 1.00 89.38 281 LEU A O 1
ATOM 2249 N N . THR A 1 282 ? 0.002 10.450 6.232 1.00 92.31 282 THR A N 1
ATOM 2250 C CA . THR A 1 282 ? -1.395 10.005 6.320 1.00 92.31 282 THR A CA 1
ATOM 2251 C C . THR A 1 282 ? -1.501 8.520 6.635 1.00 92.31 282 THR A C 1
ATOM 2253 O O . THR A 1 282 ? -2.411 8.109 7.342 1.00 92.31 282 THR A O 1
ATOM 2256 N N . THR A 1 283 ? -0.567 7.704 6.144 1.00 95.31 283 THR A N 1
ATOM 2257 C CA . THR A 1 283 ? -0.600 6.249 6.313 1.00 95.31 283 THR A CA 1
ATOM 2258 C C . THR A 1 283 ? 0.752 5.734 6.774 1.00 95.31 283 THR A C 1
ATOM 2260 O O . THR A 1 283 ? 1.769 5.989 6.124 1.00 95.31 283 THR A O 1
ATOM 2263 N N . LEU A 1 284 ? 0.746 4.987 7.876 1.00 95.56 284 LEU A N 1
ATOM 2264 C CA . LEU A 1 284 ? 1.928 4.349 8.431 1.00 95.56 284 LEU A CA 1
ATOM 2265 C C . LEU A 1 284 ? 1.645 2.900 8.834 1.00 95.56 284 LEU A C 1
ATOM 2267 O O . LEU A 1 284 ? 0.842 2.640 9.732 1.00 95.56 284 LEU A O 1
ATOM 2271 N N . TYR A 1 285 ? 2.386 1.979 8.224 1.00 98.44 285 TYR A N 1
ATOM 2272 C CA . TYR A 1 285 ? 2.397 0.566 8.591 1.00 98.44 285 TYR A CA 1
ATOM 2273 C C . TYR A 1 285 ? 3.740 0.185 9.217 1.00 98.44 285 TYR A C 1
ATOM 2275 O O . TYR A 1 285 ? 4.797 0.287 8.591 1.00 98.44 285 TYR A O 1
ATOM 2283 N N . LEU A 1 286 ? 3.687 -0.264 10.468 1.00 98.25 286 LEU A N 1
ATOM 2284 C CA . LEU A 1 286 ? 4.816 -0.746 11.269 1.00 98.25 286 LEU A CA 1
ATOM 2285 C C . LEU A 1 286 ? 4.577 -2.172 11.796 1.00 98.25 286 LEU A C 1
ATOM 2287 O O . LEU A 1 286 ? 5.386 -2.707 12.558 1.00 98.25 286 LEU A O 1
ATOM 2291 N N . ASN A 1 287 ? 3.469 -2.797 11.410 1.00 98.62 287 ASN A N 1
ATOM 2292 C CA . ASN A 1 287 ? 3.058 -4.113 11.873 1.00 98.62 287 ASN A CA 1
ATOM 2293 C C . ASN A 1 287 ? 4.049 -5.223 11.510 1.00 98.62 287 ASN A C 1
ATOM 2295 O O . ASN A 1 287 ? 4.752 -5.164 10.501 1.00 98.62 287 ASN A O 1
ATOM 2299 N N . ARG A 1 288 ? 4.071 -6.276 12.333 1.00 98.50 288 ARG A N 1
ATOM 2300 C CA . ARG A 1 288 ? 4.943 -7.450 12.196 1.00 98.50 288 ARG A CA 1
ATOM 2301 C C . ARG A 1 288 ? 6.426 -7.063 12.154 1.00 98.50 288 ARG A C 1
ATOM 2303 O O . ARG A 1 288 ? 7.145 -7.443 11.234 1.00 98.50 288 ARG A O 1
ATOM 2310 N N . ASN A 1 289 ? 6.856 -6.302 13.155 1.00 98.81 289 ASN A N 1
ATOM 2311 C CA . ASN A 1 289 ? 8.254 -5.973 13.438 1.00 98.81 289 ASN A CA 1
ATOM 2312 C C . ASN A 1 289 ? 8.598 -6.404 14.880 1.00 98.81 289 ASN A C 1
ATOM 2314 O O . ASN A 1 289 ? 7.905 -7.229 15.476 1.00 98.81 289 ASN A O 1
ATOM 2318 N N . ARG A 1 290 ? 9.702 -5.896 15.434 1.00 98.62 290 ARG A N 1
ATOM 2319 C CA . ARG A 1 290 ? 10.159 -6.136 16.812 1.00 98.62 290 ARG A CA 1
ATOM 2320 C C . ARG A 1 290 ? 10.236 -4.829 17.613 1.00 98.62 290 ARG A C 1
ATOM 2322 O O . ARG A 1 290 ? 11.056 -4.719 18.524 1.00 98.62 290 ARG A O 1
ATOM 2329 N N . LEU A 1 291 ? 9.415 -3.834 17.264 1.00 98.44 291 LEU A N 1
ATOM 2330 C CA . LEU A 1 291 ? 9.387 -2.539 17.951 1.00 98.44 291 LEU A CA 1
ATOM 2331 C C . LEU A 1 291 ? 8.966 -2.722 19.411 1.00 98.44 291 LEU A C 1
ATOM 2333 O O . LEU A 1 291 ? 8.099 -3.543 19.699 1.00 98.44 291 LEU A O 1
ATOM 2337 N N . SER A 1 292 ? 9.566 -1.968 20.323 1.00 97.94 292 SER A N 1
ATOM 2338 C CA . SER A 1 292 ? 9.387 -2.100 21.771 1.00 97.94 292 SER A CA 1
ATOM 2339 C C . SER A 1 292 ? 9.299 -0.744 22.474 1.00 97.94 292 SER A C 1
ATOM 2341 O O . SER A 1 292 ? 9.332 0.311 21.841 1.00 97.94 292 SER A O 1
ATOM 2343 N N . GLY A 1 293 ? 9.165 -0.758 23.801 1.00 96.19 293 GLY A N 1
ATOM 2344 C CA . GLY A 1 293 ? 8.983 0.450 24.599 1.00 96.19 293 GLY A CA 1
ATOM 2345 C C . GLY A 1 293 ? 7.576 1.036 24.481 1.00 96.19 293 GLY A C 1
ATOM 2346 O O . GLY A 1 293 ? 6.672 0.439 23.897 1.00 96.19 293 GLY A O 1
ATOM 2347 N N . GLU A 1 294 ? 7.395 2.206 25.086 1.00 95.06 294 GLU A N 1
ATOM 2348 C CA . GLU A 1 294 ? 6.092 2.860 25.193 1.00 95.06 294 GLU A CA 1
ATOM 2349 C C . GLU A 1 294 ? 5.728 3.648 23.932 1.00 95.06 294 GLU A C 1
ATOM 2351 O O . GLU A 1 294 ? 6.599 4.164 23.224 1.00 95.06 294 GLU A O 1
ATOM 2356 N N . ILE A 1 295 ? 4.424 3.791 23.684 1.00 91.69 295 ILE A N 1
ATOM 2357 C CA . ILE A 1 295 ? 3.911 4.736 22.690 1.00 91.69 295 ILE A CA 1
ATOM 2358 C C . ILE A 1 295 ? 4.250 6.162 23.169 1.00 91.69 295 ILE A C 1
ATOM 2360 O O . ILE A 1 295 ? 3.839 6.531 24.268 1.00 91.69 295 ILE A O 1
ATOM 2364 N N . PRO A 1 296 ? 4.961 6.986 22.377 1.00 86.38 296 PRO A N 1
ATOM 2365 C CA . PRO A 1 296 ? 5.317 8.345 22.768 1.00 86.38 296 PRO A CA 1
ATOM 2366 C C . PRO A 1 296 ? 4.121 9.209 23.203 1.00 86.38 296 PRO A C 1
ATOM 2368 O O . PRO A 1 296 ? 3.157 9.404 22.461 1.00 86.38 296 PRO A O 1
ATOM 2371 N N . ASP A 1 297 ? 4.249 9.845 24.370 1.00 74.69 297 ASP A N 1
ATOM 2372 C CA . ASP A 1 297 ? 3.291 10.837 24.892 1.00 74.69 297 ASP A CA 1
ATOM 2373 C C . ASP A 1 297 ? 3.333 12.184 24.134 1.00 74.69 297 ASP A C 1
ATOM 2375 O O . ASP A 1 297 ? 2.550 13.099 24.403 1.00 74.69 297 ASP A O 1
ATOM 2379 N N . SER A 1 298 ? 4.254 12.332 23.176 1.00 65.56 298 SER A N 1
ATOM 2380 C CA . SER A 1 298 ? 4.452 13.563 22.407 1.00 65.56 298 SER A CA 1
ATOM 2381 C C . SER A 1 298 ? 3.381 13.720 21.335 1.00 65.56 298 SER A C 1
ATOM 2383 O O . SER A 1 298 ? 3.524 13.229 20.221 1.00 65.56 298 SER A O 1
ATOM 2385 N N . PHE A 1 299 ? 2.320 14.453 21.661 1.00 60.69 299 PHE A N 1
ATOM 2386 C CA . PHE A 1 299 ? 1.261 14.784 20.719 1.00 60.69 299 PHE A CA 1
ATOM 2387 C C . PHE A 1 299 ? 1.281 16.268 20.390 1.00 60.69 299 PHE A C 1
ATOM 2389 O O . PHE A 1 299 ? 0.760 17.102 21.131 1.00 60.69 299 PHE A O 1
ATOM 2396 N N . ASN A 1 300 ? 1.878 16.611 19.257 1.00 53.62 300 ASN A N 1
ATOM 2397 C CA . ASN A 1 300 ? 1.716 17.936 18.689 1.00 53.62 300 ASN A CA 1
ATOM 2398 C C . ASN A 1 300 ? 1.272 17.740 17.243 1.00 53.62 300 ASN A C 1
ATOM 2400 O O . ASN A 1 300 ? 2.103 17.616 16.349 1.00 53.62 300 ASN A O 1
ATOM 2404 N N . ASN A 1 301 ? -0.050 17.744 17.037 1.00 55.03 301 ASN A N 1
ATOM 2405 C CA . ASN A 1 301 ? -0.667 17.926 15.725 1.00 55.03 301 ASN A CA 1
ATOM 2406 C C . ASN A 1 301 ? -0.710 16.685 14.794 1.00 55.03 301 ASN A C 1
ATOM 2408 O O . ASN A 1 301 ? -0.316 16.807 13.636 1.00 55.03 301 ASN A O 1
ATOM 2412 N N . LEU A 1 302 ? -1.305 15.556 15.230 1.00 55.88 302 LEU A N 1
ATOM 2413 C CA . LEU A 1 302 ? -1.793 14.444 14.369 1.00 55.88 302 LEU A CA 1
ATOM 2414 C C . LEU A 1 302 ? -2.919 14.882 13.386 1.00 55.88 302 LEU A C 1
ATOM 2416 O O . LEU A 1 302 ? -3.926 14.203 13.182 1.00 55.88 302 LEU A O 1
ATOM 2420 N N . SER A 1 303 ? -2.810 16.062 12.786 1.00 62.81 303 SER A N 1
ATOM 2421 C CA . SER A 1 303 ? -3.849 16.584 11.896 1.00 62.81 303 SER A CA 1
ATOM 2422 C C . SER A 1 303 ? -3.975 15.774 10.601 1.00 62.81 303 SER A C 1
ATOM 2424 O O . SER A 1 303 ? -5.047 15.784 10.004 1.00 62.81 303 SER A O 1
ATOM 2426 N N . SER A 1 304 ? -2.945 15.031 10.184 1.00 80.25 304 SER A N 1
ATOM 2427 C CA . SER A 1 304 ? -2.937 14.311 8.901 1.00 80.25 304 SER A CA 1
ATOM 2428 C C . SER A 1 304 ? -2.990 12.789 8.979 1.00 80.25 304 SER A C 1
ATOM 2430 O O . SER A 1 304 ? -3.416 12.189 7.998 1.00 80.25 304 SER A O 1
ATOM 2432 N N . LEU A 1 305 ? -2.599 12.151 10.090 1.00 86.19 305 LEU A N 1
ATOM 2433 C CA . LEU A 1 305 ? -2.533 10.686 10.143 1.00 86.19 305 LEU A CA 1
ATOM 2434 C C . LEU A 1 305 ? -3.943 10.078 10.096 1.00 86.19 305 LEU A C 1
ATOM 2436 O O . LEU A 1 305 ? -4.742 10.276 11.010 1.00 86.19 305 LEU A O 1
ATOM 2440 N N . GLU A 1 306 ? -4.221 9.343 9.022 1.00 90.88 306 GLU A N 1
ATOM 2441 C CA . GLU A 1 306 ? -5.471 8.633 8.736 1.00 90.88 306 GLU A CA 1
ATOM 2442 C C . GLU A 1 306 ? -5.387 7.159 9.166 1.00 90.88 306 GLU A C 1
ATOM 2444 O O . GLU A 1 306 ? -6.371 6.577 9.622 1.00 90.88 306 GLU A O 1
ATOM 2449 N N . MET A 1 307 ? -4.205 6.548 9.069 1.00 93.44 307 MET A N 1
ATOM 2450 C CA . MET A 1 307 ? -4.019 5.119 9.299 1.00 93.44 307 MET A CA 1
ATOM 2451 C C . MET A 1 307 ? -2.707 4.824 10.020 1.00 93.44 307 MET A C 1
ATOM 2453 O O . MET A 1 307 ? -1.630 5.180 9.536 1.00 93.44 307 MET A O 1
ATOM 2457 N N . LEU A 1 308 ? -2.815 4.136 11.158 1.00 93.94 308 LEU A N 1
ATOM 2458 C CA . LEU A 1 308 ? -1.685 3.632 11.934 1.00 93.94 308 LEU A CA 1
ATOM 2459 C C . LEU A 1 308 ? -1.875 2.146 12.241 1.00 93.94 308 LEU A C 1
ATOM 2461 O O . LEU A 1 308 ? -2.851 1.768 12.892 1.00 93.94 308 LEU A O 1
ATOM 2465 N N . ASP A 1 309 ? -0.917 1.329 11.814 1.00 97.44 309 ASP A N 1
ATOM 2466 C CA . ASP A 1 309 ? -0.887 -0.104 12.101 1.00 97.44 309 ASP A CA 1
ATOM 2467 C C . ASP A 1 309 ? 0.415 -0.502 12.814 1.00 97.44 309 ASP A C 1
ATOM 2469 O O . ASP A 1 309 ? 1.511 -0.411 12.256 1.00 97.44 309 ASP A O 1
ATOM 2473 N N . LEU A 1 310 ? 0.281 -0.946 14.062 1.00 97.88 310 LEU A N 1
ATOM 2474 C CA . LEU A 1 310 ? 1.340 -1.437 14.944 1.00 97.88 310 LEU A CA 1
ATOM 2475 C C . LEU A 1 310 ? 1.148 -2.920 15.308 1.00 97.88 310 LEU A C 1
ATOM 2477 O O . LEU A 1 310 ? 1.838 -3.408 16.212 1.00 97.88 310 LEU A O 1
ATOM 2481 N N . LEU A 1 311 ? 0.252 -3.643 14.621 1.00 98.44 311 LEU A N 1
ATOM 2482 C CA . LEU A 1 311 ? -0.080 -5.043 14.905 1.00 98.44 311 LEU A CA 1
ATOM 2483 C C . LEU A 1 311 ? 1.171 -5.920 15.047 1.00 98.44 311 LEU A C 1
ATOM 2485 O O . LEU A 1 311 ? 2.023 -5.946 14.161 1.00 98.44 311 LEU A O 1
ATOM 2489 N N . GLY A 1 312 ? 1.246 -6.731 16.101 1.00 97.62 312 GLY A N 1
ATOM 2490 C CA . GLY A 1 312 ? 2.269 -7.774 16.217 1.00 97.62 312 GLY A CA 1
ATOM 2491 C C . GLY A 1 312 ? 3.683 -7.217 16.390 1.00 97.62 312 GLY A C 1
ATOM 2492 O O . GLY A 1 312 ? 4.569 -7.545 15.601 1.00 97.62 312 GLY A O 1
ATOM 2493 N N . ASN A 1 313 ? 3.867 -6.375 17.405 1.00 98.75 313 ASN A N 1
ATOM 2494 C CA . ASN A 1 313 ? 5.154 -5.866 17.880 1.00 98.75 313 ASN A CA 1
ATOM 2495 C C . ASN A 1 313 ? 5.322 -6.204 19.384 1.00 98.75 313 ASN A C 1
ATOM 2497 O O . ASN A 1 313 ? 4.579 -7.007 19.950 1.00 98.75 313 ASN A O 1
ATOM 2501 N N . HIS A 1 314 ? 6.319 -5.613 20.042 1.00 98.38 314 HIS A N 1
ATOM 2502 C CA . HIS A 1 314 ? 6.588 -5.721 21.481 1.00 98.38 314 HIS A CA 1
ATOM 2503 C C . HIS A 1 314 ? 6.314 -4.401 22.223 1.00 98.38 314 HIS A C 1
ATOM 2505 O O . HIS A 1 314 ? 6.957 -4.117 23.234 1.00 98.38 314 HIS A O 1
ATOM 2511 N N . VAL A 1 315 ? 5.393 -3.576 21.713 1.00 98.06 315 VAL A N 1
ATOM 2512 C CA . VAL A 1 315 ? 5.063 -2.265 22.295 1.00 98.06 315 VAL A CA 1
ATOM 2513 C C . VAL A 1 315 ? 4.421 -2.467 23.665 1.00 98.06 315 VAL A C 1
ATOM 2515 O O . VAL A 1 315 ? 3.524 -3.295 23.816 1.00 98.06 315 VAL A O 1
ATOM 2518 N N . GLU A 1 316 ? 4.872 -1.718 24.663 1.00 97.69 316 GLU A N 1
ATOM 2519 C CA . GLU A 1 316 ? 4.463 -1.862 26.063 1.00 97.69 316 GLU A CA 1
ATOM 2520 C C . GLU A 1 316 ? 3.952 -0.543 26.658 1.00 97.69 316 GLU A C 1
ATOM 2522 O O . GLU A 1 316 ? 3.794 0.462 25.963 1.00 97.69 316 GLU A O 1
ATOM 2527 N N . GLY A 1 317 ? 3.654 -0.556 27.957 1.00 96.38 317 GLY A N 1
ATOM 2528 C CA . GLY A 1 317 ? 3.121 0.602 28.664 1.00 96.38 317 GLY A CA 1
ATOM 2529 C C . GLY A 1 317 ? 1.657 0.877 28.331 1.00 96.38 317 GLY A C 1
ATOM 2530 O O . GLY A 1 317 ? 0.919 0.014 27.851 1.00 96.38 317 GLY A O 1
ATOM 2531 N N . LYS A 1 318 ? 1.205 2.087 28.652 1.00 94.94 318 LYS A N 1
ATOM 2532 C CA . LYS A 1 318 ? -0.201 2.480 28.505 1.00 94.94 318 LYS A CA 1
ATOM 2533 C C . LYS A 1 318 ? -0.453 3.088 27.136 1.00 94.94 318 LYS A C 1
ATOM 2535 O O . LYS A 1 318 ? 0.429 3.713 26.561 1.00 94.94 318 LYS A O 1
ATOM 2540 N N . ILE A 1 319 ? -1.697 2.999 26.669 1.00 92.00 319 ILE A N 1
ATOM 2541 C CA . ILE A 1 319 ? -2.161 3.871 25.586 1.00 92.00 319 ILE A CA 1
ATOM 2542 C C . ILE A 1 319 ? -2.205 5.310 26.144 1.00 92.00 319 ILE A C 1
ATOM 2544 O O . ILE A 1 319 ? -2.932 5.555 27.116 1.00 92.00 319 ILE A O 1
ATOM 2548 N N . PRO A 1 320 ? -1.448 6.266 25.577 1.00 86.31 320 PRO A N 1
ATOM 2549 C CA . PRO A 1 320 ? -1.370 7.619 26.110 1.00 86.31 320 PRO A CA 1
ATOM 2550 C C . PRO A 1 320 ? -2.713 8.355 26.157 1.00 86.31 320 PRO A C 1
ATOM 2552 O O . PRO A 1 320 ? -3.608 8.174 25.327 1.00 86.31 320 PRO A O 1
ATOM 2555 N N . SER A 1 321 ? -2.848 9.266 27.119 1.00 77.25 321 SER A N 1
ATOM 2556 C CA . SER A 1 321 ? -4.041 10.106 27.296 1.00 77.25 321 SER A CA 1
ATOM 2557 C C . SER A 1 321 ? -3.904 11.456 26.578 1.00 77.25 321 SER A C 1
ATOM 2559 O O . SER A 1 321 ? -3.921 12.508 27.211 1.00 77.25 321 SER A O 1
ATOM 2561 N N . TRP A 1 322 ? -3.779 11.434 25.248 1.00 66.06 322 TRP A N 1
ATOM 2562 C CA . TRP A 1 322 ? -3.435 12.607 24.425 1.00 66.06 322 TRP A CA 1
ATOM 2563 C C . TRP A 1 322 ? -4.420 13.794 24.488 1.00 66.06 322 TRP A C 1
ATOM 2565 O O . TRP A 1 322 ? -4.039 14.926 24.201 1.00 66.06 322 TRP A O 1
ATOM 2575 N N . VAL A 1 323 ? -5.687 13.570 24.858 1.00 53.97 323 VAL A N 1
ATOM 2576 C CA . VAL A 1 323 ? -6.758 14.584 24.748 1.00 53.97 323 VAL A CA 1
ATOM 2577 C C . VAL A 1 323 ? -6.853 15.550 25.940 1.00 53.97 323 VAL A C 1
ATOM 2579 O O . VAL A 1 323 ? -7.435 16.622 25.804 1.00 53.97 323 VAL A O 1
ATOM 2582 N N . PHE A 1 324 ? -6.230 15.263 27.088 1.00 49.47 324 PHE A N 1
ATOM 2583 C CA . PHE A 1 324 ? -6.377 16.117 28.282 1.00 49.47 324 PHE A CA 1
ATOM 2584 C C . PHE A 1 324 ? -5.421 17.322 28.350 1.00 49.47 324 PHE A C 1
ATOM 2586 O O . PHE A 1 324 ? -5.550 18.153 29.248 1.00 49.47 324 PHE A O 1
ATOM 2593 N N . THR A 1 325 ? -4.496 17.468 27.399 1.00 46.66 325 THR A N 1
ATOM 2594 C CA . THR A 1 325 ? -3.579 18.622 27.297 1.00 46.66 325 THR A CA 1
ATOM 2595 C C . THR A 1 325 ? -4.037 19.692 26.300 1.00 46.66 325 THR A C 1
ATOM 2597 O O . THR A 1 325 ? -3.396 20.739 26.192 1.00 46.66 325 THR A O 1
ATOM 2600 N N . LEU A 1 326 ? -5.151 19.479 25.589 1.00 45.03 326 LEU A N 1
ATOM 2601 C CA . LEU A 1 326 ? -5.687 20.420 24.602 1.00 45.03 326 LEU A CA 1
ATOM 2602 C C . LEU A 1 326 ? -6.884 21.199 25.160 1.00 45.03 326 LEU A C 1
ATOM 2604 O O . LEU A 1 326 ? -7.775 20.648 25.802 1.00 45.03 326 LEU A O 1
ATOM 2608 N N . LYS A 1 327 ? -6.902 22.514 24.911 1.00 48.00 327 LYS A N 1
ATOM 2609 C CA . LYS A 1 327 ? -8.018 23.389 25.294 1.00 48.00 327 LYS A CA 1
ATOM 2610 C C . LYS A 1 327 ? -9.316 22.971 24.569 1.00 48.00 327 LYS A C 1
ATOM 2612 O O . LYS A 1 327 ? -9.233 22.572 23.406 1.00 48.00 327 LYS A O 1
ATOM 2617 N N . PRO A 1 328 ? -10.498 23.151 25.197 1.00 49.38 328 PRO A N 1
ATOM 2618 C CA . PRO A 1 328 ? -11.821 22.827 24.636 1.00 49.38 328 PRO A CA 1
ATOM 2619 C C . PRO A 1 328 ? -12.092 23.349 23.214 1.00 49.38 328 PRO A C 1
ATOM 2621 O O . PRO A 1 328 ? -12.841 22.733 22.461 1.00 49.38 328 PRO A O 1
ATOM 2624 N N . ASP A 1 329 ? -11.437 24.436 22.806 1.00 50.16 329 ASP A N 1
ATOM 2625 C CA . ASP A 1 329 ? -11.664 25.071 21.503 1.00 50.16 329 ASP A CA 1
ATOM 2626 C C . ASP A 1 329 ? -10.918 24.383 20.336 1.00 50.16 329 ASP A C 1
ATOM 2628 O O . ASP A 1 329 ? -11.224 24.636 19.172 1.00 50.16 329 ASP A O 1
ATOM 2632 N N . ASN A 1 330 ? -9.972 23.475 20.623 1.00 45.88 330 ASN A N 1
ATOM 2633 C CA . ASN A 1 330 ? -9.189 22.742 19.615 1.00 45.88 330 ASN A CA 1
ATOM 2634 C C . ASN A 1 330 ? -9.745 21.345 19.282 1.00 45.88 330 ASN A C 1
ATOM 2636 O O . ASN A 1 330 ? -9.171 20.651 18.441 1.00 45.88 330 ASN A O 1
ATOM 2640 N N . PHE A 1 331 ? -10.867 20.930 19.884 1.00 49.84 331 PHE A N 1
ATOM 2641 C CA . PHE A 1 331 ? -11.471 19.613 19.630 1.00 49.84 331 PHE A CA 1
ATOM 2642 C C . PHE A 1 331 ? -11.917 19.415 18.171 1.00 49.84 331 PHE A C 1
ATOM 2644 O O . PHE A 1 331 ? -11.972 18.284 17.696 1.00 49.84 331 PHE A O 1
ATOM 2651 N N . ASN A 1 332 ? -12.160 20.501 17.428 1.00 46.12 332 ASN A N 1
ATOM 2652 C CA . ASN A 1 332 ? -12.538 20.446 16.011 1.00 46.12 332 ASN A CA 1
ATOM 2653 C C . ASN A 1 332 ? -11.368 20.140 15.052 1.00 46.12 332 ASN A C 1
ATOM 2655 O O . ASN A 1 332 ? -11.621 19.879 13.881 1.00 46.12 332 ASN A O 1
ATOM 2659 N N . ASN A 1 333 ? -10.116 20.144 15.530 1.00 47.09 333 ASN A N 1
ATOM 2660 C CA . ASN A 1 333 ? -8.922 19.805 14.736 1.00 47.09 333 ASN A CA 1
ATOM 2661 C C . ASN A 1 333 ? -8.382 18.392 15.030 1.00 47.09 333 ASN A C 1
ATOM 2663 O O . ASN A 1 333 ? -7.265 18.058 14.629 1.00 47.09 333 ASN A O 1
ATOM 2667 N N . LEU A 1 334 ? -9.137 17.561 15.755 1.00 52.06 334 LEU A N 1
ATOM 2668 C CA . LEU A 1 334 ? -8.657 16.269 16.228 1.00 52.06 334 LEU A CA 1
ATOM 2669 C C . LEU A 1 334 ? -9.007 15.119 15.272 1.00 52.06 334 LEU A C 1
ATOM 2671 O O . LEU A 1 334 ? -10.072 14.517 15.337 1.00 52.06 334 LEU A O 1
ATOM 2675 N N . LEU A 1 335 ? -7.976 14.794 14.489 1.00 65.81 335 LEU A N 1
ATOM 2676 C CA . LEU A 1 335 ? -7.585 13.480 13.977 1.00 65.81 335 LEU A CA 1
ATOM 2677 C C . LEU A 1 335 ? -8.347 13.001 12.746 1.00 65.81 335 LEU A C 1
ATOM 2679 O O . LEU A 1 335 ? -9.473 12.511 12.806 1.00 65.81 335 LEU A O 1
ATOM 2683 N N . SER A 1 336 ? -7.640 13.054 11.621 1.00 76.94 336 SER A N 1
ATOM 2684 C CA . SER A 1 336 ? -7.983 12.353 10.384 1.00 76.94 336 SER A CA 1
ATOM 2685 C C . SER A 1 336 ? -7.977 10.826 10.554 1.00 76.94 336 SER A C 1
ATOM 2687 O O . SER A 1 336 ? -8.266 10.128 9.598 1.00 76.94 336 SER A O 1
ATOM 2689 N N . LEU A 1 337 ? -7.675 10.302 11.752 1.00 84.75 337 LEU A N 1
ATOM 2690 C CA . LEU A 1 337 ? -7.503 8.880 12.029 1.00 84.75 337 LEU A CA 1
ATOM 2691 C C . LEU A 1 337 ? -8.803 8.099 11.792 1.00 84.75 337 LEU A C 1
ATOM 2693 O O . LEU A 1 337 ? -9.776 8.231 12.535 1.00 84.75 337 LEU A O 1
ATOM 2697 N N . GLU A 1 338 ? -8.776 7.252 10.771 1.00 90.56 338 GLU A N 1
ATOM 2698 C CA . GLU A 1 338 ? -9.843 6.348 10.346 1.00 90.56 338 GLU A CA 1
ATOM 2699 C C . GLU A 1 338 ? -9.559 4.895 10.759 1.00 90.56 338 GLU A C 1
ATOM 2701 O O . GLU A 1 338 ? -10.492 4.117 10.991 1.00 90.56 338 GLU A O 1
ATOM 2706 N N . TYR A 1 339 ? -8.279 4.525 10.874 1.00 92.19 339 TYR A N 1
ATOM 2707 C CA . TYR A 1 339 ? -7.820 3.176 11.201 1.00 92.19 339 TYR A CA 1
ATOM 2708 C C . TYR A 1 339 ? -6.724 3.203 12.267 1.00 92.19 339 TYR A C 1
ATOM 2710 O O . TYR A 1 339 ? -5.678 3.829 12.078 1.00 92.19 339 TYR A O 1
ATOM 2718 N N . LEU A 1 340 ? -6.948 2.470 13.357 1.00 93.19 340 LEU A N 1
ATOM 2719 C CA . LEU A 1 340 ? -5.964 2.259 14.409 1.00 93.19 340 LEU A CA 1
ATOM 2720 C C . LEU A 1 340 ? -5.889 0.777 14.767 1.00 93.19 340 LEU A C 1
ATOM 2722 O O . LEU A 1 340 ? -6.859 0.212 15.278 1.00 93.19 340 LEU A O 1
ATOM 2726 N N . ASP A 1 341 ? -4.725 0.176 14.550 1.00 97.12 341 ASP A N 1
ATOM 2727 C CA . ASP A 1 341 ? -4.435 -1.190 14.973 1.00 97.12 341 ASP A CA 1
ATOM 2728 C C . ASP A 1 341 ? -3.221 -1.217 15.902 1.00 97.12 341 ASP A C 1
ATOM 2730 O O . ASP A 1 341 ? -2.103 -0.893 15.513 1.00 97.12 341 ASP A O 1
ATOM 2734 N N . LEU A 1 342 ? -3.464 -1.579 17.160 1.00 97.56 342 LEU A N 1
ATOM 2735 C CA . LEU A 1 342 ? -2.459 -1.775 18.204 1.00 97.56 342 LEU A CA 1
ATOM 2736 C C . LEU A 1 342 ? -2.436 -3.233 18.690 1.00 97.56 342 LEU A C 1
ATOM 2738 O O . LEU A 1 342 ? -1.897 -3.531 19.762 1.00 97.56 342 LEU A O 1
ATOM 2742 N N . SER A 1 343 ? -3.068 -4.146 17.956 1.00 98.38 343 SER A N 1
ATOM 2743 C CA . SER A 1 343 ? -3.286 -5.515 18.408 1.00 98.38 343 SER A CA 1
ATOM 2744 C C . SER A 1 343 ? -1.990 -6.334 18.486 1.00 98.38 343 SER A C 1
ATOM 2746 O O . SER A 1 343 ? -0.978 -6.018 17.865 1.00 98.38 343 SER A O 1
ATOM 2748 N N . GLY A 1 344 ? -1.978 -7.397 19.289 1.00 97.94 344 GLY A N 1
ATOM 2749 C CA . GLY A 1 344 ? -0.820 -8.290 19.404 1.00 97.94 344 GLY A CA 1
ATOM 2750 C C . GLY A 1 344 ? 0.436 -7.611 19.957 1.00 97.94 344 GLY A C 1
ATOM 2751 O O . G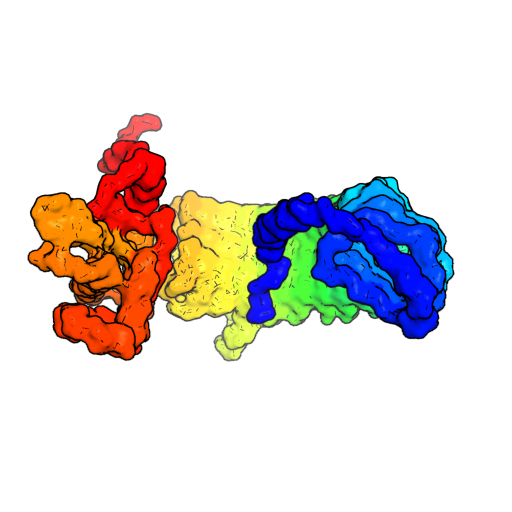LY A 1 344 ? 1.519 -7.843 19.428 1.00 97.94 344 GLY A O 1
ATOM 2752 N N . ASN A 1 345 ? 0.283 -6.779 20.988 1.00 98.69 345 ASN A N 1
ATOM 2753 C CA . ASN A 1 345 ? 1.365 -6.079 21.684 1.00 98.69 345 ASN A CA 1
ATOM 2754 C C . ASN A 1 345 ? 1.357 -6.427 23.193 1.00 98.69 345 ASN A C 1
ATOM 2756 O O . ASN A 1 345 ? 0.779 -7.427 23.635 1.00 98.69 345 ASN A O 1
ATOM 2760 N N . HIS A 1 346 ? 2.057 -5.644 24.011 1.00 98.38 346 HIS A N 1
ATOM 2761 C CA . HIS A 1 346 ? 2.125 -5.772 25.469 1.00 98.38 346 HIS A CA 1
ATOM 2762 C C . HIS A 1 346 ? 1.505 -4.565 26.189 1.00 98.38 346 HIS A C 1
ATOM 2764 O O . HIS A 1 346 ? 1.875 -4.275 27.327 1.00 98.38 346 HIS A O 1
ATOM 2770 N N . LEU A 1 347 ? 0.558 -3.875 25.543 1.00 98.38 347 LEU A N 1
ATOM 2771 C CA . LEU A 1 347 ? -0.086 -2.684 26.094 1.00 98.38 347 LEU A CA 1
ATOM 2772 C C . LEU A 1 347 ? -0.912 -3.018 27.336 1.00 98.38 347 LEU A C 1
ATOM 2774 O O . LEU A 1 347 ? -1.615 -4.028 27.372 1.00 98.38 347 LEU A O 1
ATOM 2778 N N . GLU A 1 348 ? -0.863 -2.143 28.334 1.00 98.00 348 GLU A N 1
ATOM 2779 C CA . GLU A 1 348 ? -1.529 -2.295 29.626 1.00 98.00 348 GLU A CA 1
ATOM 2780 C C . GLU A 1 348 ? -2.315 -1.039 30.042 1.00 98.00 348 GLU A C 1
ATOM 2782 O O . GLU A 1 348 ? -2.389 -0.035 29.333 1.00 98.00 348 GLU A O 1
ATOM 2787 N N . GLY A 1 349 ? -2.932 -1.088 31.224 1.00 96.81 349 GLY A N 1
ATOM 2788 C CA . GLY A 1 349 ? -3.759 0.004 31.735 1.00 96.81 349 GLY A CA 1
ATOM 2789 C C . GLY A 1 349 ? -5.128 0.084 31.059 1.00 96.81 349 GLY A C 1
ATOM 2790 O O . GLY A 1 349 ? -5.591 -0.882 30.458 1.00 96.81 349 GLY A O 1
ATOM 2791 N N . LYS A 1 350 ? -5.812 1.219 31.233 1.00 96.06 350 LYS A N 1
ATOM 2792 C CA . LYS A 1 350 ? -7.174 1.431 30.725 1.00 96.06 350 LYS A CA 1
ATOM 2793 C C . LYS A 1 350 ? -7.168 1.865 29.268 1.00 96.06 350 LYS A C 1
ATOM 2795 O O . LYS A 1 350 ? -6.268 2.596 28.861 1.00 96.06 350 LYS A O 1
ATOM 2800 N N . ILE A 1 351 ? -8.218 1.506 28.529 1.00 94.62 351 ILE A N 1
ATOM 2801 C CA . ILE A 1 351 ? -8.499 2.129 27.232 1.00 94.62 351 ILE A CA 1
ATOM 2802 C C . ILE A 1 351 ? -8.868 3.601 27.490 1.00 94.62 351 ILE A C 1
ATOM 2804 O O . ILE A 1 351 ? -9.800 3.863 28.255 1.00 94.62 351 ILE A O 1
ATOM 2808 N N . PRO A 1 352 ? -8.163 4.582 26.905 1.00 89.19 352 PRO A N 1
ATOM 2809 C CA . PRO A 1 352 ? -8.511 5.986 27.080 1.00 89.19 352 PRO A CA 1
ATOM 2810 C C . PRO A 1 352 ? -9.857 6.322 26.430 1.00 89.19 352 PRO A C 1
ATOM 2812 O O . PRO A 1 352 ? -10.136 5.904 25.306 1.00 89.19 352 PRO A O 1
ATOM 2815 N N . SER A 1 353 ? -10.671 7.146 27.095 1.00 84.69 353 SER A N 1
ATOM 2816 C CA . SER A 1 353 ? -12.001 7.525 26.593 1.00 84.69 353 SER A CA 1
ATOM 2817 C C . SER A 1 353 ? -11.961 8.253 25.253 1.00 84.69 353 SER A C 1
ATOM 2819 O O . SER A 1 353 ? -12.897 8.131 24.468 1.00 84.69 353 SER A O 1
ATOM 2821 N N . TRP A 1 354 ? -10.866 8.959 24.949 1.00 81.06 354 TRP A N 1
ATOM 2822 C CA . TRP A 1 354 ? -10.739 9.697 23.696 1.00 81.06 354 TRP A CA 1
ATOM 2823 C C . TRP A 1 354 ? -10.877 8.811 22.456 1.00 81.06 354 TRP A C 1
ATOM 2825 O O . TRP A 1 354 ? -11.371 9.292 21.437 1.00 81.06 354 TRP A O 1
ATOM 2835 N N . VAL A 1 355 ? -10.505 7.528 22.539 1.00 82.88 355 VAL A N 1
ATOM 2836 C CA . VAL A 1 355 ? -10.626 6.569 21.429 1.00 82.88 355 VAL A CA 1
ATOM 2837 C C . VAL A 1 355 ? -12.077 6.503 20.944 1.00 82.88 355 VAL A C 1
ATOM 2839 O O . VAL A 1 355 ? -12.343 6.549 19.745 1.00 82.88 355 VAL A O 1
ATOM 2842 N N . PHE A 1 356 ? -13.021 6.521 21.886 1.00 82.44 356 PHE A N 1
ATOM 2843 C CA . PHE A 1 356 ? -14.463 6.521 21.647 1.00 82.44 356 PHE A CA 1
ATOM 2844 C C . PHE A 1 356 ? -15.057 7.933 21.519 1.00 82.44 356 PHE A C 1
ATOM 2846 O O . PHE A 1 356 ? -16.257 8.131 21.692 1.00 82.44 356 PHE A O 1
ATOM 2853 N N . THR A 1 357 ? -14.230 8.926 21.184 1.00 78.62 357 THR A N 1
ATOM 2854 C CA . THR A 1 357 ? -14.666 10.285 20.809 1.00 78.62 357 THR A CA 1
ATOM 2855 C C . THR A 1 357 ? -14.216 10.690 19.401 1.00 78.62 357 THR A C 1
ATOM 2857 O O . THR A 1 357 ? -14.642 11.731 18.897 1.00 78.62 357 THR A O 1
ATOM 2860 N N . LEU A 1 358 ? -13.389 9.871 18.736 1.00 79.25 358 LEU A N 1
ATOM 2861 C CA . LEU A 1 358 ? -12.868 10.155 17.399 1.00 79.25 358 LEU A CA 1
ATOM 2862 C C . LEU A 1 358 ? -13.929 9.901 16.325 1.00 79.25 358 LEU A C 1
ATOM 2864 O O . LEU A 1 358 ? -14.190 8.766 15.936 1.00 79.25 358 LEU A O 1
ATOM 2868 N N . LYS A 1 359 ? -14.522 10.979 15.806 1.00 79.12 359 LYS A N 1
ATOM 2869 C CA . LYS A 1 359 ? -15.624 10.909 14.829 1.00 79.12 359 LYS A CA 1
ATOM 2870 C C . LYS A 1 359 ? -15.236 10.272 13.492 1.00 79.12 359 LYS A C 1
ATOM 2872 O O . LYS A 1 359 ? -16.101 9.694 12.839 1.00 79.12 359 LYS A O 1
ATOM 2877 N N . ASN A 1 360 ? -13.973 10.381 13.083 1.00 82.62 360 ASN A N 1
ATOM 2878 C CA . ASN A 1 360 ? -13.488 9.790 11.832 1.00 82.62 360 ASN A CA 1
ATOM 2879 C C . ASN A 1 360 ? -13.085 8.319 11.988 1.00 82.62 360 ASN A C 1
ATOM 2881 O O . ASN A 1 360 ? -12.986 7.616 10.987 1.00 82.62 360 ASN A O 1
ATOM 2885 N N . LEU A 1 361 ? -12.892 7.832 13.220 1.00 86.69 361 LEU A N 1
ATOM 2886 C CA . LEU A 1 361 ? -12.404 6.480 13.451 1.00 86.69 361 LEU A CA 1
ATOM 2887 C C . LEU A 1 361 ? -13.459 5.459 13.012 1.00 86.69 361 LEU A C 1
ATOM 2889 O O . LEU A 1 361 ? -14.582 5.436 13.517 1.00 86.69 361 LEU A O 1
ATOM 2893 N N . MET A 1 362 ? -13.077 4.603 12.065 1.00 89.75 362 MET A N 1
ATOM 2894 C CA . MET A 1 362 ? -13.926 3.552 11.508 1.00 89.75 362 MET A CA 1
ATOM 2895 C C . MET A 1 362 ? -13.525 2.166 12.003 1.00 89.75 362 MET A C 1
ATOM 2897 O O . MET A 1 362 ? -14.375 1.282 12.106 1.00 89.75 362 MET A O 1
ATOM 2901 N N . ARG A 1 363 ? -12.235 1.935 12.259 1.00 92.88 363 ARG A N 1
ATOM 2902 C CA . ARG A 1 363 ? -11.727 0.623 12.670 1.00 92.88 363 ARG A CA 1
ATOM 2903 C C . ARG A 1 363 ? -10.750 0.762 13.821 1.00 92.88 363 ARG A C 1
ATOM 2905 O O . ARG A 1 363 ? -9.759 1.480 13.706 1.00 92.88 363 ARG A O 1
ATOM 2912 N N . LEU A 1 364 ? -11.047 0.048 14.898 1.00 94.88 364 LEU A N 1
ATOM 2913 C CA . LEU A 1 364 ? -10.241 0.001 16.104 1.00 94.88 364 LEU A CA 1
ATOM 2914 C C . LEU A 1 364 ? -9.900 -1.450 16.433 1.00 94.88 364 LEU A C 1
ATOM 2916 O O . LEU A 1 364 ? -10.801 -2.238 16.720 1.00 94.88 364 LEU A O 1
ATOM 2920 N N . TYR A 1 365 ? -8.609 -1.769 16.458 1.00 97.56 365 TYR A N 1
ATOM 2921 C CA . TYR A 1 365 ? -8.106 -3.073 16.876 1.00 97.56 365 TYR A CA 1
ATOM 2922 C C . TYR A 1 365 ? -7.145 -2.917 18.049 1.00 97.56 365 TYR A C 1
ATOM 2924 O O . TYR A 1 365 ? -6.083 -2.313 17.933 1.00 97.56 365 TYR A O 1
ATOM 2932 N N . LEU A 1 366 ? -7.523 -3.471 19.196 1.00 98.12 366 LEU A N 1
ATOM 2933 C CA . LEU A 1 366 ? -6.749 -3.482 20.439 1.00 98.12 366 LEU A CA 1
ATOM 2934 C C . LEU A 1 366 ? -6.558 -4.909 20.975 1.00 98.12 366 LEU A C 1
ATOM 2936 O O . LEU A 1 366 ? -6.114 -5.096 22.112 1.00 98.12 366 LEU A O 1
ATOM 2940 N N . SER A 1 367 ? -6.916 -5.925 20.189 1.00 97.56 367 SER A N 1
ATOM 2941 C CA . SER A 1 367 ? -6.929 -7.310 20.645 1.00 97.56 367 SER A CA 1
ATOM 2942 C C . SER A 1 367 ? -5.546 -7.856 20.982 1.00 97.56 367 SER A C 1
ATOM 2944 O O . SER A 1 367 ? -4.529 -7.338 20.529 1.00 97.56 367 SER A O 1
ATOM 2946 N N . ARG A 1 368 ? -5.488 -8.928 21.780 1.00 98.00 368 ARG A N 1
ATOM 2947 C CA . ARG A 1 368 ? -4.236 -9.595 22.182 1.00 98.00 368 ARG A CA 1
ATOM 2948 C C . ARG A 1 368 ? -3.254 -8.627 22.857 1.00 98.00 368 ARG A C 1
ATOM 2950 O O . ARG A 1 368 ? -2.108 -8.506 22.431 1.00 98.00 368 ARG A O 1
ATOM 2957 N N . ASN A 1 369 ? -3.719 -7.950 23.902 1.00 98.69 369 ASN A N 1
ATOM 2958 C CA . ASN A 1 369 ? -2.929 -7.069 24.767 1.00 98.69 369 ASN A CA 1
ATOM 2959 C C . ASN A 1 369 ? -3.186 -7.421 26.251 1.00 98.69 369 ASN A C 1
ATOM 2961 O O . ASN A 1 369 ? -3.738 -8.473 26.573 1.00 98.69 369 ASN A O 1
ATOM 2965 N N . ARG A 1 370 ? -2.745 -6.566 27.181 1.00 98.50 370 ARG A N 1
ATOM 2966 C CA . ARG A 1 370 ? -2.978 -6.667 28.634 1.00 98.50 370 ARG A CA 1
ATOM 2967 C C . ARG A 1 370 ? -3.846 -5.508 29.144 1.00 98.50 370 ARG A C 1
ATOM 2969 O O . ARG A 1 370 ? -3.717 -5.093 30.299 1.00 98.50 370 ARG A O 1
ATOM 2976 N N . LEU A 1 371 ? -4.710 -4.957 28.287 1.00 98.44 371 LEU A N 1
ATOM 2977 C CA . LEU A 1 371 ? -5.580 -3.833 28.638 1.00 98.44 371 LEU A CA 1
ATOM 2978 C C . LEU A 1 371 ? -6.572 -4.252 29.725 1.00 98.44 371 LEU A C 1
ATOM 2980 O O . LEU A 1 371 ? -7.009 -5.397 29.773 1.00 98.44 371 LEU A O 1
ATOM 2984 N N . SER A 1 372 ? -6.911 -3.326 30.612 1.00 97.88 372 SER A N 1
ATOM 2985 C CA . SER A 1 372 ? -7.675 -3.581 31.835 1.00 97.88 372 SER A CA 1
ATOM 2986 C C . SER A 1 372 ? -8.670 -2.464 32.134 1.00 97.88 372 SER A C 1
ATOM 2988 O O . SER A 1 372 ? -8.665 -1.416 31.492 1.00 97.88 372 SER A O 1
ATOM 2990 N N . GLY A 1 373 ? -9.520 -2.668 33.139 1.00 96.56 373 GLY A N 1
ATOM 2991 C CA . GLY A 1 373 ? -10.584 -1.724 33.467 1.00 96.56 373 GLY A CA 1
ATOM 2992 C C . GLY A 1 373 ? -11.757 -1.811 32.494 1.00 96.56 373 GLY A C 1
ATOM 2993 O O . GLY A 1 373 ? -11.875 -2.758 31.720 1.00 96.56 373 GLY A O 1
ATOM 2994 N N . GLU A 1 374 ? -12.654 -0.838 32.590 1.00 95.56 374 GLU A N 1
ATOM 2995 C CA . GLU A 1 374 ? -13.921 -0.827 31.857 1.00 95.56 374 GLU A CA 1
ATOM 2996 C C . GLU A 1 374 ? -13.758 -0.290 30.433 1.00 95.56 374 GLU A C 1
ATOM 2998 O O . GLU A 1 374 ? -12.868 0.524 30.163 1.00 95.56 374 GLU A O 1
ATOM 3003 N N . ILE A 1 375 ? -14.638 -0.732 29.531 1.00 93.50 375 ILE A N 1
ATOM 3004 C CA . ILE A 1 375 ? -14.763 -0.142 28.195 1.00 93.50 375 ILE A CA 1
ATOM 3005 C C . ILE A 1 375 ? -15.353 1.270 28.371 1.00 93.50 375 ILE A C 1
ATOM 3007 O O . ILE A 1 375 ? -16.424 1.391 28.966 1.00 93.50 375 ILE A O 1
ATOM 3011 N N . PRO A 1 376 ? -14.683 2.339 27.897 1.00 89.94 376 PRO A N 1
ATOM 3012 C CA . PRO A 1 376 ? -15.185 3.702 28.043 1.00 89.94 376 PRO A CA 1
ATOM 3013 C C . PRO A 1 376 ? -16.552 3.914 27.389 1.00 89.94 376 PRO A C 1
ATOM 3015 O O . PRO A 1 376 ? -16.853 3.325 26.351 1.00 89.94 376 PRO A O 1
ATOM 3018 N N . GLU A 1 377 ? -17.343 4.818 27.969 1.00 83.06 377 GLU A N 1
ATOM 3019 C CA . GLU A 1 377 ? -18.608 5.262 27.385 1.00 83.06 377 GLU A CA 1
ATOM 3020 C C . GLU A 1 377 ? -18.384 5.883 26.003 1.00 83.06 377 GLU A C 1
ATOM 3022 O O . GLU A 1 377 ? -17.425 6.628 25.772 1.00 83.06 377 GLU A O 1
ATOM 3027 N N . THR A 1 378 ? -19.272 5.545 25.072 1.00 73.69 378 THR A N 1
ATOM 3028 C CA . THR A 1 378 ? -19.189 5.982 23.679 1.00 73.69 378 THR A CA 1
ATOM 3029 C C . THR A 1 378 ? -20.121 7.160 23.438 1.00 73.69 378 THR A C 1
ATOM 3031 O O . THR A 1 378 ? -21.212 7.226 23.996 1.00 73.69 378 THR A O 1
ATOM 3034 N N . VAL A 1 379 ? -19.728 8.083 22.561 1.00 65.06 379 VAL A N 1
ATOM 3035 C CA . VAL A 1 379 ? -20.631 9.151 22.108 1.00 65.06 379 VAL A CA 1
ATOM 3036 C C . VAL A 1 379 ? -21.444 8.680 20.897 1.00 65.06 379 VAL A C 1
ATOM 3038 O O . VAL A 1 379 ? -20.912 8.016 20.013 1.00 65.06 379 VAL A O 1
ATOM 3041 N N . GLU A 1 380 ? -22.722 9.058 20.807 1.00 56.59 380 GLU A N 1
ATOM 3042 C CA . GLU A 1 380 ? -23.668 8.598 19.763 1.00 56.59 380 GLU A CA 1
ATOM 3043 C C . GLU A 1 380 ? -23.244 8.915 18.308 1.00 56.59 380 GLU A C 1
ATOM 3045 O O . GLU A 1 380 ? -23.833 8.413 17.358 1.00 56.59 380 GLU A O 1
ATOM 3050 N N . THR A 1 381 ? -22.217 9.748 18.104 1.00 60.59 381 THR A N 1
ATOM 3051 C CA . THR A 1 381 ? -21.795 10.257 16.781 1.00 60.59 381 THR A CA 1
ATOM 3052 C C . THR A 1 381 ? -20.599 9.522 16.160 1.00 60.59 381 THR A C 1
ATOM 3054 O O . THR A 1 381 ? -19.984 10.038 15.226 1.00 60.59 381 THR A O 1
ATOM 3057 N N . LEU A 1 382 ? -20.233 8.343 16.676 1.00 71.50 382 LEU A N 1
ATOM 3058 C CA . LEU A 1 382 ? -19.101 7.565 16.160 1.00 71.50 382 LEU A CA 1
ATOM 3059 C C . LEU A 1 382 ? -19.425 6.858 14.837 1.00 71.50 382 LEU A C 1
ATOM 3061 O O . LEU A 1 382 ? -20.501 6.294 14.654 1.00 71.50 382 LEU A O 1
ATOM 3065 N N . ASN A 1 383 ? -18.436 6.817 13.942 1.00 79.50 383 ASN A N 1
ATOM 3066 C CA . ASN A 1 383 ? -18.508 6.120 12.653 1.00 79.50 383 ASN A CA 1
ATOM 3067 C C . ASN A 1 383 ? -17.840 4.734 12.673 1.00 79.50 383 ASN A C 1
ATOM 3069 O O . ASN A 1 383 ? -17.497 4.194 11.619 1.00 79.50 383 ASN A O 1
ATOM 3073 N N . LEU A 1 384 ? -17.662 4.153 13.862 1.00 85.19 384 LEU A N 1
ATOM 3074 C CA . LEU A 1 384 ? -17.018 2.855 14.032 1.00 85.19 384 LEU A CA 1
ATOM 3075 C C . LEU A 1 384 ? -17.808 1.751 13.320 1.00 85.19 384 LEU A C 1
ATOM 3077 O O . LEU A 1 384 ? -19.015 1.605 13.488 1.00 85.19 384 LEU A O 1
ATOM 3081 N N . VAL A 1 385 ? -17.083 0.968 12.528 1.00 85.44 385 VAL A N 1
ATOM 3082 C CA . VAL A 1 385 ? -17.550 -0.223 11.811 1.00 85.44 385 VAL A CA 1
ATOM 3083 C C . VAL A 1 385 ? -17.028 -1.485 12.486 1.00 85.44 385 VAL A C 1
ATOM 3085 O O . VAL A 1 385 ? -17.743 -2.482 12.554 1.00 85.44 385 VAL A O 1
ATOM 3088 N N . VAL A 1 386 ? -15.789 -1.440 12.981 1.00 85.44 386 VAL A N 1
ATOM 3089 C CA . VAL A 1 386 ? -15.123 -2.569 13.637 1.00 85.44 386 VAL A CA 1
ATOM 3090 C C . VAL A 1 386 ? -14.539 -2.114 14.965 1.00 85.44 386 VAL A C 1
ATOM 3092 O O . VAL A 1 386 ? -13.812 -1.118 15.014 1.00 85.44 386 VAL A O 1
ATOM 3095 N N . ILE A 1 387 ? -14.834 -2.873 16.015 1.00 92.94 387 ILE A N 1
ATOM 3096 C CA . ILE A 1 387 ? -14.222 -2.755 17.335 1.00 92.94 387 ILE A CA 1
ATOM 3097 C C . ILE A 1 387 ? -13.736 -4.148 17.744 1.00 92.94 387 ILE A C 1
ATOM 3099 O O . ILE A 1 387 ? -14.542 -5.032 18.040 1.00 92.94 387 ILE A O 1
ATOM 3103 N N . ASP A 1 388 ? -12.420 -4.334 17.787 1.00 94.12 388 ASP A N 1
ATOM 3104 C CA . ASP A 1 388 ? -11.788 -5.558 18.272 1.00 94.12 388 ASP A CA 1
ATOM 3105 C C . ASP A 1 388 ? -11.038 -5.315 19.582 1.00 94.12 388 ASP A C 1
ATOM 3107 O O . ASP A 1 388 ? -9.976 -4.696 19.609 1.00 94.12 388 ASP A O 1
ATOM 3111 N N . LEU A 1 389 ? -11.587 -5.830 20.676 1.00 96.69 389 LEU A N 1
ATOM 3112 C CA . LEU A 1 389 ? -11.028 -5.780 22.026 1.00 96.69 389 LEU A CA 1
ATOM 3113 C C . LEU A 1 389 ? -10.707 -7.184 22.563 1.00 96.69 389 LEU A C 1
ATOM 3115 O O . LEU A 1 389 ? -10.448 -7.345 23.759 1.00 96.69 389 LEU A O 1
ATOM 3119 N N . ALA A 1 390 ? -10.757 -8.210 21.712 1.00 93.44 390 ALA A N 1
ATOM 3120 C CA . ALA A 1 390 ? -10.615 -9.599 22.125 1.00 93.44 390 ALA A CA 1
ATOM 3121 C C . ALA A 1 390 ? -9.265 -9.886 22.803 1.00 93.44 390 ALA A C 1
ATOM 3123 O O . ALA A 1 390 ? -8.255 -9.281 22.458 1.00 93.44 390 ALA A O 1
ATOM 3124 N N . ILE A 1 391 ? -9.209 -10.864 23.707 1.00 96.50 391 ILE A N 1
ATOM 3125 C CA . ILE A 1 391 ? -7.963 -11.339 24.331 1.00 96.50 391 ILE A CA 1
ATOM 3126 C C . ILE A 1 391 ? -7.266 -10.183 25.073 1.00 96.50 391 ILE A C 1
ATOM 3128 O O . ILE A 1 391 ? -6.209 -9.692 24.671 1.00 96.50 391 ILE A O 1
ATOM 3132 N N . ASN A 1 392 ? -7.913 -9.715 26.138 1.00 98.38 392 ASN A N 1
ATOM 3133 C CA . ASN A 1 392 ? -7.439 -8.670 27.050 1.00 98.38 392 ASN A CA 1
ATOM 3134 C C . ASN A 1 392 ? -7.893 -8.994 28.492 1.00 98.38 392 ASN A C 1
ATOM 3136 O O . ASN A 1 392 ? -8.431 -10.063 28.770 1.00 98.38 392 ASN A O 1
ATOM 3140 N N . ASN A 1 393 ? -7.666 -8.082 29.440 1.00 98.25 393 ASN A N 1
ATOM 3141 C CA . ASN A 1 393 ? -8.096 -8.193 30.837 1.00 98.25 393 ASN A CA 1
ATOM 3142 C C . ASN A 1 393 ? -9.184 -7.154 31.191 1.00 98.25 393 ASN A C 1
ATOM 3144 O O . ASN A 1 393 ? -9.207 -6.618 32.303 1.00 98.25 393 ASN A O 1
ATOM 3148 N N . LEU A 1 394 ? -10.057 -6.815 30.232 1.00 97.75 394 LEU A N 1
ATOM 3149 C CA . LEU A 1 394 ? -11.122 -5.825 30.426 1.00 97.75 394 LEU A CA 1
ATOM 3150 C C . LEU A 1 394 ? -12.180 -6.342 31.404 1.00 97.75 394 LEU A C 1
ATOM 3152 O O . LEU A 1 394 ? -12.487 -7.533 31.426 1.00 97.75 394 LEU A O 1
ATOM 3156 N N . THR A 1 395 ? -12.742 -5.437 32.200 1.00 96.62 395 THR A N 1
ATOM 3157 C CA . THR A 1 395 ? -13.732 -5.708 33.254 1.00 96.62 395 THR A CA 1
ATOM 3158 C C . THR A 1 395 ? -14.981 -4.843 33.075 1.00 96.62 395 THR A C 1
ATOM 3160 O O . THR A 1 395 ? -15.031 -4.002 32.185 1.00 96.62 395 THR A O 1
ATOM 3163 N N . GLY A 1 396 ? -15.972 -4.997 33.956 1.00 94.25 396 GLY A N 1
ATOM 3164 C CA . GLY A 1 396 ? -17.197 -4.192 33.926 1.00 94.25 396 GLY A CA 1
ATOM 3165 C C . GLY A 1 396 ? -18.228 -4.723 32.937 1.00 94.25 396 GLY A C 1
ATOM 3166 O O . GLY A 1 396 ? -18.141 -5.873 32.501 1.00 94.25 396 GLY A O 1
ATOM 3167 N N . GLU A 1 397 ? -19.228 -3.902 32.637 1.00 91.50 397 GLU A N 1
ATOM 3168 C CA . GLU A 1 397 ? -20.330 -4.245 31.736 1.00 91.50 397 GLU A CA 1
ATOM 3169 C C . GLU A 1 397 ? -20.103 -3.675 30.332 1.00 91.50 397 GLU A C 1
ATOM 3171 O O . GLU A 1 397 ? -19.362 -2.709 30.141 1.00 91.50 397 GLU A O 1
ATOM 3176 N N . ILE A 1 398 ? -20.755 -4.268 29.333 1.00 89.19 398 ILE A N 1
ATOM 3177 C CA . ILE A 1 398 ? -20.814 -3.686 27.990 1.00 89.19 398 ILE A CA 1
ATOM 3178 C C . ILE A 1 398 ? -21.885 -2.592 28.020 1.00 89.19 398 ILE A C 1
ATOM 3180 O O . ILE A 1 398 ? -23.061 -2.886 28.215 1.00 89.19 398 ILE A O 1
ATOM 3184 N N . LEU A 1 399 ? -21.480 -1.334 27.843 1.00 87.06 399 LEU A N 1
ATOM 3185 C CA . LEU A 1 399 ? -22.383 -0.183 27.920 1.00 87.06 399 LEU A CA 1
ATOM 3186 C C . LEU A 1 399 ? -23.379 -0.161 26.749 1.00 87.06 399 LEU A C 1
ATOM 3188 O O . LEU A 1 399 ? -23.020 -0.460 25.607 1.00 87.06 399 LEU A O 1
ATOM 3192 N N . SER A 1 400 ? -24.620 0.260 27.017 1.00 81.25 400 SER A N 1
ATOM 3193 C CA . SER A 1 400 ? -25.685 0.397 26.006 1.00 81.25 400 SER A CA 1
ATOM 3194 C C . SER A 1 400 ? -25.320 1.350 24.870 1.00 81.25 400 SER A C 1
ATOM 3196 O O . SER A 1 400 ? -25.745 1.151 23.733 1.00 81.25 400 SER A O 1
ATOM 3198 N N . SER A 1 401 ? -24.452 2.325 25.147 1.00 82.31 401 SER A N 1
ATOM 3199 C CA . SER A 1 401 ? -23.939 3.282 24.171 1.00 82.31 401 SER A CA 1
ATOM 3200 C C . SER A 1 401 ? -23.247 2.609 22.972 1.00 82.31 401 SER A C 1
ATOM 3202 O O . SER A 1 401 ? -23.302 3.140 21.863 1.00 82.31 401 SER A O 1
ATOM 3204 N N . ILE A 1 402 ? -22.654 1.418 23.147 1.00 83.25 402 ILE A N 1
ATOM 3205 C CA . ILE A 1 402 ? -22.045 0.641 22.050 1.00 83.25 402 ILE A CA 1
ATOM 3206 C C . ILE A 1 402 ? -23.115 0.171 21.059 1.00 83.25 402 ILE A C 1
ATOM 3208 O O . ILE A 1 402 ? -22.891 0.191 19.849 1.00 83.25 402 ILE A O 1
ATOM 3212 N N . GLY A 1 403 ? -24.299 -0.198 21.556 1.00 73.62 403 GLY A N 1
ATOM 3213 C CA . GLY A 1 403 ? -25.443 -0.575 20.727 1.00 73.62 403 GLY A CA 1
ATOM 3214 C C . GLY A 1 403 ? -26.031 0.582 19.911 1.00 73.62 403 GLY A C 1
ATOM 3215 O O . GLY A 1 403 ? -26.708 0.347 18.914 1.00 73.62 403 GLY A O 1
ATOM 3216 N N . LEU A 1 404 ? -25.733 1.832 20.283 1.00 76.00 404 LEU A N 1
ATOM 3217 C CA . LEU A 1 404 ? -26.169 3.028 19.552 1.00 76.00 404 LEU A CA 1
ATOM 3218 C C . LEU A 1 404 ? -25.268 3.371 18.351 1.00 76.00 404 LEU A C 1
ATOM 3220 O O . LEU A 1 404 ? -25.616 4.242 17.553 1.00 76.00 404 LEU A O 1
ATOM 3224 N N . ILE A 1 405 ? -24.122 2.700 18.182 1.00 77.81 405 ILE A N 1
ATOM 3225 C CA . ILE A 1 405 ? -23.212 2.936 17.053 1.00 77.81 405 ILE A CA 1
ATOM 3226 C C . ILE A 1 405 ? -23.802 2.312 15.782 1.00 77.81 405 ILE A C 1
ATOM 3228 O O . ILE A 1 405 ? -23.544 1.157 15.454 1.00 77.81 405 ILE A O 1
ATOM 3232 N N . ILE A 1 406 ? -24.563 3.105 15.024 1.00 73.50 406 ILE A N 1
ATOM 3233 C CA . ILE A 1 406 ? -25.353 2.660 13.859 1.00 73.50 406 ILE A CA 1
ATOM 3234 C C . ILE A 1 406 ? -24.562 1.933 12.757 1.00 73.50 406 ILE A C 1
ATOM 3236 O O . ILE A 1 406 ? -25.142 1.179 11.978 1.00 73.50 406 ILE A O 1
ATOM 3240 N N . ASN A 1 407 ? -23.254 2.186 12.651 1.00 76.12 407 ASN A N 1
ATOM 3241 C CA . ASN A 1 407 ? -22.394 1.626 11.607 1.00 76.12 407 ASN A CA 1
ATOM 3242 C C . ASN A 1 407 ? -21.646 0.360 12.050 1.00 76.12 407 ASN A C 1
ATOM 3244 O O . ASN A 1 407 ? -20.980 -0.255 11.211 1.00 76.12 407 ASN A O 1
ATOM 3248 N N . LEU A 1 408 ? -21.747 -0.026 13.328 1.00 79.75 408 LEU A N 1
ATOM 3249 C CA . LEU A 1 408 ? -20.992 -1.131 13.904 1.00 79.75 408 LEU A CA 1
ATOM 3250 C C . LEU A 1 408 ? -21.434 -2.458 13.276 1.00 79.75 408 LEU A C 1
ATOM 3252 O O . LEU A 1 408 ? -22.616 -2.793 13.249 1.00 79.75 408 LEU A O 1
ATOM 3256 N N . ARG A 1 409 ? -20.470 -3.208 12.740 1.00 77.69 409 ARG A N 1
ATOM 3257 C CA . ARG A 1 409 ? -20.683 -4.517 12.102 1.00 77.69 409 ARG A CA 1
ATOM 3258 C C . ARG A 1 409 ? -20.014 -5.630 12.880 1.00 77.69 409 ARG A C 1
ATOM 3260 O O . ARG A 1 409 ? -20.624 -6.669 13.100 1.00 77.69 409 ARG A O 1
ATOM 3267 N N . ASP A 1 410 ? -18.783 -5.376 13.303 1.00 78.69 410 ASP A N 1
ATOM 3268 C CA . ASP A 1 410 ? -17.947 -6.350 13.983 1.00 78.69 410 ASP A CA 1
ATOM 3269 C C . ASP A 1 410 ? -17.593 -5.814 15.372 1.00 78.69 410 ASP A C 1
ATOM 3271 O O . ASP A 1 410 ? -16.945 -4.773 15.506 1.00 78.69 410 ASP A O 1
ATOM 3275 N N . PHE A 1 411 ? -18.038 -6.523 16.408 1.00 88.50 411 PHE A N 1
ATOM 3276 C CA . PHE A 1 411 ? -17.715 -6.225 17.799 1.00 88.50 411 PHE A CA 1
ATOM 3277 C C . PHE A 1 411 ? -17.172 -7.481 18.476 1.00 88.50 411 PHE A C 1
ATOM 3279 O O . PHE A 1 411 ? -17.920 -8.405 18.804 1.00 88.50 411 PHE A O 1
ATOM 3286 N N . TRP A 1 412 ? -15.854 -7.531 18.664 1.00 84.88 412 TRP A N 1
ATOM 3287 C CA . TRP A 1 412 ? -15.170 -8.673 19.261 1.00 84.88 412 TRP A CA 1
ATOM 3288 C C . TRP A 1 412 ? -14.666 -8.322 20.657 1.00 84.88 412 TRP A C 1
ATOM 3290 O O . TRP A 1 412 ? -13.823 -7.453 20.836 1.00 84.88 412 TRP A O 1
ATOM 3300 N N . VAL A 1 413 ? -15.182 -9.028 21.661 1.00 92.62 413 VAL A N 1
ATOM 3301 C CA . VAL A 1 413 ? -14.798 -8.877 23.080 1.00 92.62 413 VAL A CA 1
ATOM 3302 C C . VAL A 1 413 ? -14.475 -10.216 23.744 1.00 92.62 413 VAL A C 1
ATOM 3304 O O . VAL A 1 413 ? -14.371 -10.309 24.966 1.00 92.62 413 VAL A O 1
ATOM 3307 N N . VAL A 1 414 ? -14.331 -11.274 22.939 1.00 89.75 414 VAL A N 1
ATOM 3308 C CA . VAL A 1 414 ? -14.037 -12.628 23.421 1.00 89.75 414 VAL A CA 1
ATOM 3309 C C . VAL A 1 414 ? -12.743 -12.649 24.233 1.00 89.75 414 VAL A C 1
ATOM 3311 O O . VAL A 1 414 ? -11.818 -11.904 23.931 1.00 89.75 414 VAL A O 1
ATOM 3314 N N . ASP A 1 415 ? -12.675 -13.521 25.239 1.00 93.56 415 ASP A N 1
ATOM 3315 C CA . ASP A 1 415 ? -11.491 -13.698 26.090 1.00 93.56 415 ASP A CA 1
ATOM 3316 C C . ASP A 1 415 ? -11.105 -12.406 26.843 1.00 93.56 415 ASP A C 1
ATOM 3318 O O . ASP A 1 415 ? -10.067 -11.789 26.619 1.00 93.56 415 ASP A O 1
ATOM 3322 N N . ASN A 1 416 ? -12.027 -11.966 27.702 1.00 95.88 416 ASN A N 1
ATOM 3323 C CA . ASN A 1 416 ? -11.895 -10.855 28.647 1.00 95.88 416 ASN A CA 1
ATOM 3324 C C . ASN A 1 416 ? -12.560 -11.244 29.982 1.00 95.88 416 ASN A C 1
ATOM 3326 O O . ASN A 1 416 ? -13.147 -12.322 30.100 1.00 95.88 416 ASN A O 1
ATOM 3330 N N . ASN A 1 417 ? -12.536 -10.348 30.971 1.00 96.38 417 ASN A N 1
ATOM 3331 C CA . ASN A 1 417 ? -13.197 -10.511 32.269 1.00 96.38 417 ASN A CA 1
ATOM 3332 C C . ASN A 1 417 ? -14.460 -9.624 32.403 1.00 96.38 417 ASN A C 1
ATOM 3334 O O . ASN A 1 417 ? -14.743 -9.068 33.468 1.00 96.38 417 ASN A O 1
ATOM 3338 N N . LEU A 1 418 ? -15.197 -9.454 31.299 1.00 93.19 418 LEU A N 1
ATOM 3339 C CA . LEU A 1 418 ? -16.449 -8.692 31.247 1.00 93.19 418 LEU A CA 1
ATOM 3340 C C . LEU A 1 418 ? -17.580 -9.430 31.980 1.00 93.19 418 LEU A C 1
ATOM 3342 O O . LEU A 1 418 ? -17.615 -10.659 32.046 1.00 93.19 418 LEU A O 1
ATOM 3346 N N . SER A 1 419 ? -18.524 -8.663 32.517 1.00 90.69 419 SER A N 1
ATOM 3347 C CA . SER A 1 419 ? -19.662 -9.137 33.310 1.00 90.69 419 SER A CA 1
ATOM 3348 C C . SER A 1 419 ? -20.939 -8.360 32.954 1.00 90.69 419 SER A C 1
ATOM 3350 O O . SER A 1 419 ? -20.950 -7.601 31.989 1.00 90.69 419 SER A O 1
ATOM 3352 N N . GLY A 1 420 ? -22.022 -8.560 33.707 1.00 88.56 420 GLY A N 1
ATOM 3353 C CA . GLY A 1 420 ? -23.292 -7.863 33.486 1.00 88.56 420 GLY A CA 1
ATOM 3354 C C . GLY A 1 420 ? -24.195 -8.516 32.440 1.00 88.56 420 GLY A C 1
ATOM 3355 O O . GLY A 1 420 ? -24.018 -9.676 32.057 1.00 88.56 420 GLY A O 1
ATOM 3356 N N . VAL A 1 421 ? -25.211 -7.764 32.020 1.00 82.62 421 VAL A N 1
ATOM 3357 C CA . VAL A 1 421 ? -26.196 -8.178 31.011 1.00 82.62 421 VAL A CA 1
ATOM 3358 C C . VAL A 1 421 ? -25.820 -7.555 29.669 1.00 82.62 421 VAL A C 1
ATOM 3360 O O . VAL A 1 421 ? -25.372 -6.414 29.619 1.00 82.62 421 VAL A O 1
ATOM 3363 N N . LEU A 1 422 ? -26.007 -8.291 28.570 1.00 77.31 422 LEU A N 1
ATOM 3364 C CA . LEU A 1 422 ? -25.845 -7.714 27.236 1.00 77.31 422 LEU A CA 1
ATOM 3365 C C . LEU A 1 422 ? -26.890 -6.605 27.028 1.00 77.31 422 LEU A C 1
ATOM 3367 O O . LEU A 1 422 ? -28.083 -6.899 27.157 1.00 77.31 422 LEU A O 1
ATOM 3371 N N . PRO A 1 423 ? -26.482 -5.366 26.699 1.00 78.25 423 PRO A N 1
ATOM 3372 C CA . PRO A 1 423 ? -27.430 -4.284 26.487 1.00 78.25 423 PRO A CA 1
ATOM 3373 C C . PRO A 1 423 ? -28.362 -4.618 25.309 1.00 78.25 423 PRO A C 1
ATOM 3375 O O . PRO A 1 423 ? -27.867 -4.995 24.238 1.00 78.25 423 PRO A O 1
ATOM 3378 N N . PRO A 1 424 ? -29.695 -4.488 25.470 1.00 70.69 424 PRO A N 1
ATOM 3379 C CA . PRO A 1 424 ? -30.663 -4.710 24.394 1.00 70.69 424 PRO A CA 1
ATOM 3380 C C . PRO A 1 424 ? -30.364 -3.893 23.131 1.00 70.69 424 PRO A C 1
ATOM 3382 O O . PRO A 1 424 ? -30.680 -4.323 22.022 1.00 70.69 424 PRO A O 1
ATOM 3385 N N . GLU A 1 425 ? -29.702 -2.746 23.291 1.00 72.56 425 GLU A N 1
ATOM 3386 C CA . GLU A 1 425 ? -29.292 -1.840 22.225 1.00 72.56 425 GLU A CA 1
ATOM 3387 C C . GLU A 1 425 ? -28.319 -2.482 21.229 1.00 72.56 425 GLU A C 1
ATOM 3389 O O . GLU A 1 425 ? -28.365 -2.143 20.052 1.00 72.56 425 GLU A O 1
ATOM 3394 N N . LEU A 1 426 ? -27.495 -3.462 21.631 1.00 64.81 426 LEU A N 1
ATOM 3395 C CA . LEU A 1 426 ? -26.672 -4.234 20.678 1.00 64.81 426 LEU A CA 1
ATOM 3396 C C . LEU A 1 426 ? -27.535 -4.982 19.654 1.00 64.81 426 LEU A C 1
ATOM 3398 O O . LEU A 1 426 ? -27.094 -5.266 18.542 1.00 64.81 426 LEU A O 1
ATOM 3402 N N . GLY A 1 427 ? -28.780 -5.278 20.029 1.00 54.72 427 GLY A N 1
ATOM 3403 C CA . GLY A 1 427 ? -29.800 -5.813 19.148 1.00 54.72 427 GLY A CA 1
ATOM 3404 C C . GLY A 1 427 ? -30.481 -4.757 18.278 1.00 54.72 427 GLY A C 1
ATOM 3405 O O . GLY A 1 427 ? -31.103 -5.149 17.309 1.00 54.72 427 GLY A O 1
ATOM 3406 N N . LEU A 1 428 ? -30.379 -3.446 18.523 1.00 54.41 428 LEU A N 1
ATOM 3407 C CA . LEU A 1 428 ? -31.067 -2.413 17.717 1.00 54.41 428 LEU A CA 1
ATOM 3408 C C . LEU A 1 428 ? -30.467 -2.212 16.318 1.00 54.41 428 LEU A C 1
ATOM 3410 O O . LEU A 1 428 ? -31.140 -1.701 15.424 1.00 54.41 428 LEU A O 1
ATOM 3414 N N . LEU A 1 429 ? -29.236 -2.681 16.099 1.00 52.03 429 LEU A N 1
ATOM 3415 C CA . LEU A 1 429 ? -28.594 -2.745 14.779 1.00 52.03 429 LEU A CA 1
ATOM 3416 C C . LEU A 1 429 ? -29.213 -3.810 13.861 1.00 52.03 429 LEU A C 1
ATOM 3418 O O . LEU A 1 429 ? -28.850 -3.931 12.688 1.00 52.03 429 LEU A O 1
ATOM 3422 N N . SER A 1 430 ? -30.151 -4.603 14.377 1.00 57.03 430 SER A N 1
ATOM 3423 C CA . SER A 1 430 ? -30.811 -5.651 13.618 1.00 57.03 430 SER A CA 1
ATOM 3424 C C . SER A 1 430 ? -31.814 -5.065 12.622 1.00 57.03 430 SER A C 1
ATOM 3426 O O . SER A 1 430 ? -32.960 -4.720 12.906 1.00 57.03 430 SER A O 1
ATOM 3428 N N . LYS A 1 431 ? -31.353 -4.957 11.380 1.00 70.94 431 LYS A N 1
ATOM 3429 C CA . LYS A 1 431 ? -32.210 -4.734 10.222 1.00 70.94 431 LYS A CA 1
ATOM 3430 C C . LYS A 1 431 ? -33.262 -5.846 10.155 1.00 70.94 431 LYS A C 1
ATOM 3432 O O . LYS A 1 431 ? -32.911 -7.026 10.196 1.00 70.94 431 LYS A O 1
ATOM 3437 N N . LEU A 1 432 ? -34.530 -5.462 10.013 1.00 82.62 432 LEU A N 1
ATOM 3438 C CA . LEU A 1 432 ? -35.579 -6.395 9.622 1.00 82.62 432 LEU A CA 1
ATOM 3439 C C . LEU A 1 432 ? -35.421 -6.717 8.134 1.00 82.62 432 LEU A C 1
ATOM 3441 O O . LEU A 1 432 ? -35.581 -5.850 7.266 1.00 82.62 432 LEU A O 1
ATOM 3445 N N . GLU A 1 433 ? -35.096 -7.967 7.839 1.00 88.19 433 GLU A N 1
ATOM 3446 C CA . GLU A 1 433 ? -35.033 -8.489 6.477 1.00 88.19 433 GLU A CA 1
ATOM 3447 C C . GLU A 1 433 ? -36.058 -9.598 6.310 1.00 88.19 433 GLU A C 1
ATOM 3449 O O . GLU A 1 433 ? -36.282 -10.392 7.215 1.00 88.19 433 GLU A O 1
ATOM 3454 N N . VAL A 1 434 ? -36.700 -9.657 5.151 1.00 92.19 434 VAL A N 1
ATOM 3455 C CA . VAL A 1 434 ? -37.684 -10.693 4.851 1.00 92.19 434 VAL A CA 1
ATOM 3456 C C . VAL A 1 434 ? -37.333 -11.338 3.538 1.00 92.19 434 VAL A C 1
ATOM 3458 O O . VAL A 1 434 ? -37.057 -10.641 2.571 1.00 92.19 434 VAL A O 1
ATOM 3461 N N . ILE A 1 435 ? -37.386 -12.658 3.491 1.00 92.69 435 ILE A N 1
ATOM 3462 C CA . ILE A 1 435 ? -37.281 -13.427 2.256 1.00 92.69 435 ILE A CA 1
ATOM 3463 C C . ILE A 1 435 ? -38.656 -14.034 1.990 1.00 92.69 435 ILE A C 1
ATOM 3465 O O . ILE A 1 435 ? -39.229 -14.645 2.894 1.00 92.69 435 ILE A O 1
ATOM 3469 N N . VAL A 1 436 ? -39.201 -13.827 0.790 1.00 94.56 436 VAL A N 1
ATOM 3470 C CA . VAL A 1 436 ? -40.534 -14.306 0.389 1.00 94.56 436 VAL A CA 1
ATOM 3471 C C . VAL A 1 436 ? -40.456 -15.122 -0.888 1.00 94.56 436 VAL A C 1
ATOM 3473 O O . VAL A 1 436 ? -39.639 -14.820 -1.753 1.00 94.56 436 VAL A O 1
ATOM 3476 N N . ASP A 1 437 ? -41.338 -16.108 -1.002 1.00 94.06 437 ASP A N 1
ATOM 3477 C CA . ASP A 1 437 ? -41.526 -16.920 -2.207 1.00 94.06 437 ASP A CA 1
ATOM 3478 C C . ASP A 1 437 ? -43.006 -17.292 -2.360 1.00 94.06 437 ASP A C 1
ATOM 3480 O O . ASP A 1 437 ? -43.772 -17.324 -1.382 1.00 94.06 437 ASP A O 1
ATOM 3484 N N . SER A 1 438 ? -43.417 -17.607 -3.585 1.00 92.69 438 SER A N 1
ATOM 3485 C CA . SER A 1 438 ? -44.703 -18.221 -3.857 1.00 92.69 438 SER A CA 1
ATOM 3486 C C . SER A 1 438 ? -44.614 -19.314 -4.923 1.00 92.69 438 SER A C 1
ATOM 3488 O O . SER A 1 438 ? -44.415 -19.047 -6.105 1.00 92.69 438 SER A O 1
ATOM 3490 N N . ASP A 1 439 ? -44.973 -20.544 -4.547 1.00 91.25 439 ASP A N 1
ATOM 3491 C CA . ASP A 1 439 ? -45.112 -21.649 -5.499 1.00 91.25 439 ASP A CA 1
ATOM 3492 C C . ASP A 1 439 ? -46.411 -21.492 -6.305 1.00 91.25 439 ASP A C 1
ATOM 3494 O O . ASP A 1 439 ? -47.512 -21.833 -5.853 1.00 91.25 439 ASP A O 1
ATOM 3498 N N . TRP A 1 440 ? -46.299 -20.854 -7.472 1.00 90.31 440 TRP A N 1
ATOM 3499 C CA . TRP A 1 440 ? -47.434 -20.483 -8.312 1.00 90.31 440 TRP A CA 1
ATOM 3500 C C . TRP A 1 440 ? -48.141 -21.708 -8.893 1.00 90.31 440 TRP A C 1
ATOM 3502 O O . TRP A 1 440 ? -47.552 -22.488 -9.637 1.00 90.31 440 TRP A O 1
ATOM 3512 N N . ALA A 1 441 ? -49.440 -21.827 -8.599 1.00 87.75 441 ALA A N 1
ATOM 3513 C CA . ALA A 1 441 ? -50.269 -22.961 -9.010 1.00 87.75 441 ALA A CA 1
ATOM 3514 C C . ALA A 1 441 ? -49.694 -24.340 -8.614 1.00 87.75 441 ALA A C 1
ATOM 3516 O O . ALA A 1 441 ? -49.964 -25.336 -9.292 1.00 87.75 441 ALA A O 1
ATOM 3517 N N . GLY A 1 442 ? -48.929 -24.376 -7.515 1.00 82.44 442 GLY A N 1
ATOM 3518 C CA . GLY A 1 442 ? -48.240 -25.566 -7.014 1.00 82.44 442 GLY A CA 1
ATOM 3519 C C . GLY A 1 442 ? -49.167 -26.671 -6.506 1.00 82.44 442 GLY A C 1
ATOM 3520 O O . GLY A 1 442 ? -48.798 -27.844 -6.534 1.00 82.44 442 GLY A O 1
ATOM 3521 N N . ASP A 1 443 ? -50.396 -26.335 -6.096 1.00 87.12 443 ASP A N 1
ATOM 3522 C CA . ASP A 1 443 ? -51.373 -27.341 -5.688 1.00 87.12 443 ASP A CA 1
ATOM 3523 C C . ASP A 1 443 ? -51.994 -28.063 -6.905 1.00 87.12 443 ASP A C 1
ATOM 3525 O O . ASP A 1 443 ? -52.618 -27.414 -7.756 1.00 87.12 443 ASP A O 1
ATOM 3529 N N . PRO A 1 444 ? -51.860 -29.398 -7.015 1.00 86.06 444 PRO A N 1
ATOM 3530 C CA . PRO A 1 444 ? -52.356 -30.141 -8.170 1.00 86.06 444 PRO A CA 1
ATOM 3531 C C . PRO A 1 444 ? -53.887 -30.249 -8.220 1.00 86.06 444 PRO A C 1
ATOM 3533 O O . PRO A 1 444 ? -54.429 -30.416 -9.315 1.00 86.06 444 PRO A O 1
ATOM 3536 N N . ASP A 1 445 ? -54.573 -30.127 -7.080 1.00 89.62 445 ASP A N 1
ATOM 3537 C CA . ASP A 1 445 ? -56.013 -30.360 -6.955 1.00 89.62 445 ASP A CA 1
ATOM 3538 C C . ASP A 1 445 ? -56.819 -29.100 -7.281 1.00 89.62 445 ASP A C 1
ATOM 3540 O O . ASP A 1 445 ? -57.831 -29.167 -7.981 1.00 89.62 445 ASP A O 1
ATOM 3544 N N . ASP A 1 446 ? -56.373 -27.934 -6.802 1.00 91.75 446 ASP A N 1
ATOM 3545 C CA . ASP A 1 446 ? -57.117 -26.677 -6.968 1.00 91.75 446 ASP A CA 1
ATOM 3546 C C . ASP A 1 446 ? -56.325 -25.516 -7.575 1.00 91.75 446 ASP A C 1
ATOM 3548 O O . ASP A 1 446 ? -56.873 -24.422 -7.740 1.00 91.75 446 ASP A O 1
ATOM 3552 N N . ARG A 1 447 ? -55.063 -25.751 -7.960 1.00 90.56 447 ARG A N 1
ATOM 3553 C CA . ARG A 1 447 ? -54.192 -24.772 -8.632 1.00 90.56 447 ARG A CA 1
ATOM 3554 C C . ARG A 1 447 ? -53.962 -23.491 -7.833 1.00 90.56 447 ARG A C 1
ATOM 3556 O O . ARG A 1 447 ? -53.555 -22.479 -8.406 1.00 90.56 447 ARG A O 1
ATOM 3563 N N . ARG A 1 448 ? -54.219 -23.488 -6.523 1.00 91.69 448 ARG A N 1
ATOM 3564 C CA . ARG A 1 448 ? -53.891 -22.343 -5.668 1.00 91.69 448 ARG A CA 1
ATOM 3565 C C . ARG A 1 448 ? -52.402 -22.357 -5.339 1.00 91.69 448 ARG A C 1
ATOM 3567 O O . ARG A 1 448 ? -51.794 -23.410 -5.170 1.00 91.69 448 ARG A O 1
ATOM 3574 N N . SER A 1 449 ? -51.826 -21.165 -5.268 1.00 93.62 449 SER A N 1
ATOM 3575 C CA . SER A 1 449 ? -50.411 -20.976 -4.953 1.00 93.62 449 SER A CA 1
ATOM 3576 C C . SER A 1 449 ? -50.166 -21.120 -3.451 1.00 93.62 449 SER A C 1
ATOM 3578 O O . SER A 1 449 ? -51.039 -20.767 -2.655 1.00 93.62 449 SER A O 1
ATOM 3580 N N . THR A 1 450 ? -48.976 -21.560 -3.049 1.00 94.75 450 THR A N 1
ATOM 3581 C CA . THR A 1 450 ? -48.533 -21.525 -1.643 1.00 94.75 450 THR A CA 1
ATOM 3582 C C . THR A 1 450 ? -47.539 -20.391 -1.472 1.00 94.75 450 THR A C 1
ATOM 3584 O O . THR A 1 450 ? -46.523 -20.374 -2.154 1.00 94.75 450 THR A O 1
ATOM 3587 N N . SER A 1 451 ? -47.821 -19.441 -0.582 1.00 94.19 451 SER A N 1
ATOM 3588 C CA . SER A 1 451 ? -46.905 -18.341 -0.274 1.00 94.19 451 SER A CA 1
ATOM 3589 C C . SER A 1 451 ? -46.214 -18.563 1.051 1.00 94.19 451 SER A C 1
ATOM 3591 O O . SER A 1 451 ? -46.849 -18.977 2.027 1.00 94.19 451 SER A O 1
ATOM 3593 N N . ALA A 1 452 ? -44.938 -18.209 1.099 1.00 94.12 452 ALA A N 1
ATOM 3594 C CA . ALA A 1 452 ? -44.170 -18.231 2.321 1.00 94.12 452 ALA A CA 1
ATOM 3595 C C . ALA A 1 452 ? -43.341 -16.969 2.513 1.00 94.12 452 ALA A C 1
ATOM 3597 O O . ALA A 1 452 ? -43.017 -16.246 1.571 1.00 94.12 452 ALA A O 1
ATOM 3598 N N . TYR A 1 453 ? -42.991 -16.731 3.771 1.00 95.19 453 TYR A N 1
ATOM 3599 C CA . TYR A 1 453 ? -42.002 -15.738 4.145 1.00 95.19 453 TYR A CA 1
ATOM 3600 C C . TYR A 1 453 ? -41.201 -16.203 5.356 1.00 95.19 453 TYR A C 1
ATOM 3602 O O . TYR A 1 453 ? -41.687 -16.992 6.171 1.00 95.19 453 TYR A O 1
ATOM 3610 N N . ILE A 1 454 ? -39.994 -15.660 5.490 1.00 93.38 454 ILE A N 1
ATOM 3611 C CA . ILE A 1 454 ? -39.157 -15.751 6.686 1.00 93.38 454 ILE A CA 1
ATOM 3612 C C . ILE A 1 454 ? -38.652 -14.342 6.996 1.00 93.38 454 ILE A C 1
ATOM 3614 O O . ILE A 1 454 ? -37.986 -13.734 6.161 1.00 93.38 454 ILE A O 1
ATOM 3618 N N . ILE A 1 455 ? -38.994 -13.827 8.174 1.00 91.94 455 ILE A N 1
ATOM 3619 C CA . ILE A 1 455 ? -38.558 -12.533 8.701 1.00 91.94 455 ILE A CA 1
ATOM 3620 C C . ILE A 1 455 ? -37.388 -12.761 9.646 1.00 91.94 455 ILE A C 1
ATOM 3622 O O . ILE A 1 455 ? -37.481 -13.550 10.588 1.00 91.94 455 ILE A O 1
ATOM 3626 N N . PHE A 1 456 ? -36.318 -12.020 9.412 1.00 85.25 456 PHE A N 1
ATOM 3627 C CA . PHE A 1 456 ? -35.099 -12.011 10.188 1.00 85.25 456 PHE A CA 1
ATOM 3628 C C . PHE A 1 456 ? -34.956 -10.698 10.941 1.00 85.25 456 PHE A C 1
ATOM 3630 O O . PHE A 1 456 ? -35.227 -9.625 10.404 1.00 85.25 456 PHE A O 1
ATOM 3637 N N . LEU A 1 457 ? -34.474 -10.808 12.172 1.00 80.81 457 LEU A N 1
ATOM 3638 C CA . LEU A 1 457 ? -33.928 -9.712 12.948 1.00 80.81 457 LEU A CA 1
ATOM 3639 C C . LEU A 1 457 ? -32.409 -9.916 12.982 1.00 80.81 457 LEU A C 1
ATOM 3641 O O . LEU A 1 457 ? -31.902 -10.795 13.685 1.00 80.81 457 LEU A O 1
ATOM 3645 N N . GLY A 1 458 ? -31.680 -9.179 12.137 1.00 75.62 458 GLY A N 1
ATOM 3646 C CA . GLY A 1 458 ? -30.271 -9.480 11.874 1.00 75.62 458 GLY A CA 1
ATOM 3647 C C . GLY A 1 458 ? -30.136 -10.831 11.164 1.00 75.62 458 GLY A C 1
ATOM 3648 O O . GLY A 1 458 ? -30.730 -11.033 10.113 1.00 75.62 458 GLY A O 1
ATOM 3649 N N . SER A 1 459 ? -29.382 -11.771 11.735 1.00 69.88 459 SER A N 1
ATOM 3650 C CA . SER A 1 459 ? -29.226 -13.136 11.198 1.00 69.88 459 SER A CA 1
ATOM 3651 C C . SER A 1 459 ? -30.212 -14.156 11.781 1.00 69.88 459 SER A C 1
ATOM 3653 O O . SER A 1 459 ? -30.175 -15.328 11.408 1.00 69.88 459 SER A O 1
ATOM 3655 N N . THR A 1 460 ? -31.088 -13.743 12.702 1.00 75.75 460 THR A N 1
ATOM 3656 C CA . THR A 1 460 ? -31.965 -14.666 13.436 1.00 75.75 460 THR A CA 1
ATOM 3657 C C . THR A 1 460 ? -33.381 -14.643 12.860 1.00 75.75 460 THR A C 1
ATOM 3659 O O . THR A 1 460 ? -33.980 -13.567 12.827 1.00 75.75 460 THR A O 1
ATOM 3662 N N . PRO A 1 461 ? -33.956 -15.782 12.427 1.00 84.06 461 PRO A N 1
ATOM 3663 C CA . PRO A 1 461 ? -35.353 -15.835 12.010 1.00 84.06 461 PRO A CA 1
ATOM 3664 C C . PRO A 1 461 ? -36.277 -15.661 13.224 1.00 84.06 461 PRO A C 1
ATOM 3666 O O . PRO A 1 461 ? -36.158 -16.385 14.212 1.00 84.06 461 PRO A O 1
ATOM 3669 N N . ILE A 1 462 ? -37.205 -14.708 13.145 1.00 87.12 462 ILE A N 1
ATOM 3670 C CA . ILE A 1 462 ? -38.116 -14.340 14.244 1.00 87.12 462 ILE A CA 1
ATOM 3671 C C . ILE A 1 462 ? -39.600 -14.560 13.920 1.00 87.12 462 ILE A C 1
ATOM 3673 O O . ILE A 1 462 ? -40.406 -14.694 14.835 1.00 87.12 462 ILE A O 1
ATOM 3677 N N . SER A 1 463 ? -39.976 -14.618 12.639 1.00 91.69 463 SER A N 1
ATOM 3678 C CA . SER A 1 463 ? -41.334 -14.959 12.190 1.00 91.69 463 SER A CA 1
ATOM 3679 C C . SER A 1 463 ? -41.258 -15.662 10.838 1.00 91.69 463 SER A C 1
ATOM 3681 O O . SER A 1 463 ? -40.440 -15.307 9.992 1.00 91.69 463 SER A O 1
ATOM 3683 N N . TRP A 1 464 ? -42.082 -16.681 10.620 1.00 93.94 464 TRP A N 1
ATOM 3684 C CA . TRP A 1 464 ? -42.168 -17.388 9.345 1.00 93.94 464 TRP A CA 1
ATOM 3685 C C . TRP A 1 464 ? -43.580 -17.919 9.128 1.00 93.94 464 TRP A C 1
ATOM 3687 O O . TRP A 1 464 ? -44.325 -18.187 10.071 1.00 93.94 464 TRP A O 1
ATOM 3697 N N . SER A 1 465 ? -43.958 -18.093 7.867 1.00 94.38 465 SER A N 1
ATOM 3698 C CA . SER A 1 465 ? -45.276 -18.602 7.496 1.00 94.38 465 SER A CA 1
ATOM 3699 C C . SER A 1 465 ? -45.190 -19.361 6.182 1.00 94.38 465 SER A C 1
ATOM 3701 O O . SER A 1 465 ? -44.433 -18.973 5.301 1.00 94.38 465 SER A O 1
ATOM 3703 N N . SER A 1 466 ? -46.013 -20.400 6.039 1.00 94.31 466 SER A N 1
ATOM 3704 C CA . SER A 1 466 ? -46.338 -21.044 4.765 1.00 94.31 466 SER A CA 1
ATOM 3705 C C . SER A 1 466 ? -47.848 -21.227 4.707 1.00 94.31 466 SER A C 1
ATOM 3707 O O . SER A 1 466 ? -48.430 -21.899 5.563 1.00 94.31 466 SER A O 1
ATOM 3709 N N . LYS A 1 467 ? -48.509 -20.546 3.769 1.00 93.06 467 LYS A N 1
ATOM 3710 C CA . LYS A 1 467 ? -49.970 -20.536 3.658 1.00 93.06 467 LYS A CA 1
ATOM 3711 C C . LYS A 1 467 ? -50.401 -20.641 2.205 1.00 93.06 467 LYS A C 1
ATOM 3713 O O . LYS A 1 467 ? -49.933 -19.907 1.336 1.00 93.06 467 LYS A O 1
ATOM 3718 N N . LYS A 1 468 ? -51.368 -21.523 1.966 1.00 93.12 468 LYS A N 1
ATOM 3719 C CA . LYS A 1 468 ? -52.064 -21.634 0.687 1.00 93.12 468 LYS A CA 1
ATOM 3720 C C . LYS A 1 468 ? -52.909 -20.382 0.456 1.00 93.12 468 LYS A C 1
ATOM 3722 O O . LYS A 1 468 ? -53.659 -19.963 1.337 1.00 93.12 468 LYS A O 1
ATOM 3727 N N . GLN A 1 469 ? -52.788 -19.774 -0.717 1.00 91.00 469 GLN A N 1
ATOM 3728 C CA . GLN A 1 469 ? -53.552 -18.585 -1.074 1.00 91.00 469 GLN A CA 1
ATOM 3729 C C . GLN A 1 469 ? -55.043 -18.917 -1.199 1.00 91.00 469 GLN A C 1
ATOM 3731 O O . GLN A 1 469 ? -55.424 -19.993 -1.652 1.00 91.00 469 GLN A O 1
ATOM 3736 N N . ASN A 1 470 ? -55.911 -17.972 -0.832 1.00 86.94 470 ASN A N 1
ATOM 3737 C CA . ASN A 1 470 ? -57.361 -18.197 -0.839 1.00 86.94 470 ASN A CA 1
ATOM 3738 C C . ASN A 1 470 ? -57.953 -18.312 -2.252 1.00 86.94 470 ASN A C 1
ATOM 3740 O O . ASN A 1 470 ? -58.997 -18.935 -2.429 1.00 86.94 470 ASN A O 1
ATOM 3744 N N . THR A 1 471 ? -57.291 -17.738 -3.257 1.00 86.56 471 THR A N 1
ATOM 3745 C CA . THR A 1 471 ? -57.756 -17.701 -4.649 1.00 86.56 471 THR A CA 1
ATOM 3746 C C . THR A 1 471 ? -56.644 -18.117 -5.602 1.00 86.56 471 THR A C 1
ATOM 3748 O O . THR A 1 471 ? -55.474 -17.867 -5.326 1.00 86.56 471 THR A O 1
ATOM 3751 N N . VAL A 1 472 ? -57.013 -18.670 -6.755 1.00 88.62 472 VAL A N 1
ATOM 3752 C CA . VAL A 1 472 ? -56.075 -18.963 -7.848 1.00 88.62 472 VAL A CA 1
ATOM 3753 C C . VAL A 1 472 ? -55.569 -17.653 -8.458 1.00 88.62 472 VAL A C 1
ATOM 3755 O O . VAL A 1 472 ? -56.370 -16.801 -8.850 1.00 88.62 472 VAL A O 1
ATOM 3758 N N . THR A 1 473 ? -54.249 -17.485 -8.541 1.00 86.94 473 THR A N 1
ATOM 3759 C CA . THR A 1 473 ? -53.615 -16.313 -9.162 1.00 86.94 473 THR A CA 1
ATOM 3760 C C . THR A 1 473 ? -53.379 -16.522 -10.646 1.00 86.94 473 THR A C 1
ATOM 3762 O O . THR A 1 473 ? -53.106 -17.630 -11.109 1.00 86.94 473 THR A O 1
ATOM 3765 N N . ARG A 1 474 ? -53.459 -15.435 -11.415 1.00 85.19 474 ARG A N 1
ATOM 3766 C CA . ARG A 1 474 ? -53.394 -15.482 -12.882 1.00 85.19 474 ARG A CA 1
ATOM 3767 C C . ARG A 1 474 ? -51.970 -15.476 -13.429 1.00 85.19 474 ARG A C 1
ATOM 3769 O O . ARG A 1 474 ? -51.780 -15.723 -14.616 1.00 85.19 474 ARG A O 1
ATOM 3776 N N . SER A 1 475 ? -50.983 -15.179 -12.589 1.00 89.31 475 SER A N 1
ATOM 3777 C CA . SER A 1 475 ? -49.564 -15.218 -12.935 1.00 89.31 475 SER A CA 1
ATOM 3778 C C . SER A 1 475 ? -48.698 -15.486 -11.704 1.00 89.31 475 SER A C 1
ATOM 3780 O O . SER A 1 475 ? -49.134 -15.267 -10.568 1.00 89.31 475 SER A O 1
ATOM 3782 N N . SER A 1 476 ? -47.451 -15.900 -11.941 1.00 89.12 476 SER A N 1
ATOM 3783 C CA . SER A 1 476 ? -46.431 -16.001 -10.893 1.00 89.12 476 SER A CA 1
ATOM 3784 C C . SER A 1 476 ? -46.154 -14.644 -10.244 1.00 89.12 476 SER A C 1
ATOM 3786 O O . SER A 1 476 ? -46.120 -14.546 -9.028 1.00 89.12 476 SER A O 1
ATOM 3788 N N . THR A 1 477 ? -46.084 -13.564 -11.029 1.00 89.56 477 THR A N 1
ATOM 3789 C CA . THR A 1 477 ? -45.931 -12.198 -10.502 1.00 89.56 477 THR A CA 1
ATOM 3790 C C . THR A 1 477 ? -47.061 -11.796 -9.550 1.00 89.56 477 THR A C 1
ATOM 3792 O O . THR A 1 477 ? -46.799 -11.151 -8.539 1.00 89.56 477 THR A O 1
ATOM 3795 N N . GLU A 1 478 ? -48.314 -12.169 -9.835 1.00 88.38 478 GLU A N 1
ATOM 3796 C CA . GLU A 1 478 ? -49.429 -11.914 -8.914 1.00 88.38 478 GLU A CA 1
ATOM 3797 C C . GLU A 1 478 ? -49.299 -12.743 -7.628 1.00 88.38 478 GLU A C 1
ATOM 3799 O O . GLU A 1 478 ? -49.555 -12.225 -6.541 1.00 88.38 478 GLU A O 1
ATOM 3804 N N . ALA A 1 479 ? -48.895 -14.012 -7.744 1.00 89.62 479 ALA A N 1
ATOM 3805 C CA . ALA A 1 479 ? -48.684 -14.889 -6.594 1.00 89.62 479 ALA A CA 1
ATOM 3806 C C . ALA A 1 479 ? -47.621 -14.320 -5.643 1.00 89.62 479 ALA A C 1
ATOM 3808 O O . ALA A 1 479 ? -47.860 -14.197 -4.444 1.00 89.62 479 ALA A O 1
ATOM 3809 N N . GLU A 1 480 ? -46.503 -13.879 -6.207 1.00 91.56 480 GLU A N 1
ATOM 3810 C CA . GLU A 1 480 ? -45.370 -13.290 -5.495 1.00 91.56 480 GLU A CA 1
ATOM 3811 C C . GLU A 1 480 ? -45.713 -11.945 -4.863 1.00 91.56 480 GLU A C 1
ATOM 3813 O O . GLU A 1 480 ? -45.399 -11.689 -3.703 1.00 91.56 480 GLU A O 1
ATOM 3818 N N . TYR A 1 481 ? -46.458 -11.092 -5.570 1.00 90.44 481 TYR A N 1
ATOM 3819 C CA . TYR A 1 481 ? -46.903 -9.821 -5.003 1.00 90.44 481 TYR A CA 1
ATOM 3820 C C . TYR A 1 481 ? -47.797 -10.018 -3.767 1.00 90.44 481 TYR A C 1
ATOM 3822 O O . TYR A 1 481 ? -47.714 -9.253 -2.805 1.00 90.44 481 TYR A O 1
ATOM 3830 N N . ARG A 1 482 ? -48.631 -11.066 -3.753 1.00 90.75 482 ARG A N 1
ATOM 3831 C CA . ARG A 1 482 ? -49.435 -11.432 -2.574 1.00 90.75 482 ARG A CA 1
ATOM 3832 C C . ARG A 1 482 ? -48.570 -11.945 -1.419 1.00 90.75 482 ARG A C 1
ATOM 3834 O O . ARG A 1 482 ? -48.877 -11.642 -0.262 1.00 90.75 482 ARG A O 1
ATOM 3841 N N . ALA A 1 483 ? -47.487 -12.669 -1.710 1.00 92.00 483 ALA A N 1
ATOM 3842 C CA . ALA A 1 483 ? -46.502 -13.072 -0.705 1.00 92.00 483 ALA A CA 1
ATOM 3843 C C . ALA A 1 483 ? -45.800 -11.846 -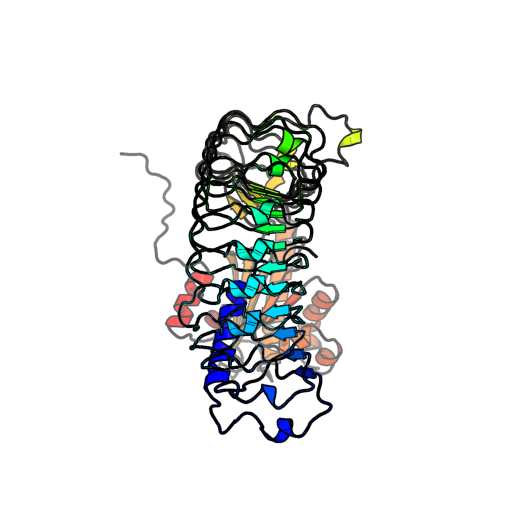0.091 1.00 92.00 483 ALA A C 1
ATOM 3845 O O . ALA A 1 483 ? -45.780 -11.706 1.133 1.00 92.00 483 ALA A O 1
ATOM 3846 N N . ILE A 1 484 ? -45.352 -10.898 -0.927 1.00 93.12 484 ILE A N 1
ATOM 3847 C CA . ILE A 1 484 ? -44.792 -9.605 -0.493 1.00 93.12 484 ILE A CA 1
ATOM 3848 C C . ILE A 1 484 ? -45.787 -8.853 0.399 1.00 93.12 484 ILE A C 1
ATOM 3850 O O . ILE A 1 484 ? -45.404 -8.339 1.446 1.00 93.12 484 ILE A O 1
ATOM 3854 N N . ALA A 1 485 ? -47.067 -8.796 0.022 1.00 91.62 485 ALA A N 1
ATOM 3855 C CA . ALA A 1 485 ? -48.075 -8.106 0.821 1.00 91.62 485 ALA A CA 1
ATOM 3856 C C . ALA A 1 485 ? -48.315 -8.779 2.180 1.00 91.62 485 ALA A C 1
ATOM 3858 O O . ALA A 1 485 ? -48.434 -8.095 3.193 1.00 91.62 485 ALA A O 1
ATOM 3859 N N . SER A 1 486 ? -48.321 -10.111 2.223 1.00 91.56 486 SER A N 1
ATOM 3860 C CA . SER A 1 486 ? -48.444 -10.857 3.480 1.00 91.56 486 SER A CA 1
ATOM 3861 C C . SER A 1 486 ? -47.258 -10.576 4.410 1.00 91.56 486 SER A C 1
ATOM 3863 O O . SER A 1 486 ? -47.452 -10.278 5.586 1.00 91.56 486 SER A O 1
ATOM 3865 N N . ALA A 1 487 ? -46.040 -10.580 3.864 1.00 93.75 487 ALA A N 1
ATOM 3866 C CA . ALA A 1 487 ? -44.823 -10.225 4.589 1.00 93.75 487 ALA A CA 1
ATOM 3867 C C . ALA A 1 487 ? -44.815 -8.766 5.071 1.00 93.75 487 ALA A C 1
ATOM 3869 O O . ALA A 1 487 ? -44.423 -8.491 6.201 1.00 93.75 487 ALA A O 1
ATOM 3870 N N . ALA A 1 488 ? -45.271 -7.822 4.244 1.00 92.75 488 ALA A N 1
ATOM 3871 C CA . ALA A 1 488 ? -45.355 -6.411 4.615 1.00 92.75 488 ALA A CA 1
ATOM 3872 C C . ALA A 1 488 ? -46.357 -6.170 5.758 1.00 92.75 488 ALA A C 1
ATOM 3874 O O . ALA A 1 488 ? -46.107 -5.347 6.635 1.00 92.75 488 ALA A O 1
ATOM 3875 N N . ALA A 1 489 ? -47.479 -6.898 5.781 1.00 92.00 489 ALA A N 1
ATOM 3876 C CA . ALA A 1 489 ? -48.439 -6.829 6.881 1.00 92.00 489 ALA A CA 1
ATOM 3877 C C . ALA A 1 489 ? -47.829 -7.324 8.204 1.00 92.00 489 ALA A C 1
ATOM 3879 O O . ALA A 1 489 ? -47.973 -6.658 9.229 1.00 92.00 489 ALA A O 1
ATOM 3880 N N . GLU A 1 490 ? -47.100 -8.440 8.166 1.00 94.06 490 GLU A N 1
ATOM 3881 C CA . GLU A 1 490 ? -46.390 -8.976 9.330 1.00 94.06 490 GLU A CA 1
ATOM 3882 C C . GLU A 1 490 ? -45.278 -8.023 9.806 1.00 94.06 490 GLU A C 1
ATOM 3884 O O . GLU A 1 490 ? -45.161 -7.757 11.000 1.00 94.06 490 GLU A O 1
ATOM 3889 N N . LEU A 1 491 ? -44.512 -7.429 8.881 1.00 90.81 491 LEU A N 1
ATOM 3890 C CA . LEU A 1 491 ? -43.515 -6.400 9.197 1.00 90.81 491 LEU A CA 1
ATOM 3891 C C . LEU A 1 491 ? -44.127 -5.177 9.876 1.00 90.81 491 LEU A C 1
ATOM 3893 O O . LEU A 1 491 ? -43.522 -4.630 10.791 1.00 90.81 491 LEU A O 1
ATOM 3897 N N . ASN A 1 492 ? -45.317 -4.743 9.451 1.00 89.56 492 ASN A N 1
ATOM 3898 C CA . ASN A 1 492 ? -46.009 -3.647 10.121 1.00 89.56 492 ASN A CA 1
ATOM 3899 C C . ASN A 1 492 ? -46.337 -4.023 11.561 1.00 89.56 492 ASN A C 1
ATOM 3901 O O . ASN A 1 492 ? -46.089 -3.227 12.460 1.00 89.56 492 ASN A O 1
ATOM 3905 N N . TRP A 1 493 ? -46.882 -5.219 11.790 1.00 91.75 493 TRP A N 1
ATOM 3906 C CA . TRP A 1 493 ? -47.190 -5.681 13.140 1.00 91.75 493 TRP A CA 1
ATOM 3907 C C . TRP A 1 493 ? -45.928 -5.771 14.009 1.00 91.75 493 TRP A C 1
ATOM 3909 O O . TRP A 1 493 ? -45.903 -5.196 15.096 1.00 91.75 493 TRP A O 1
ATOM 3919 N N . LEU A 1 494 ? -44.855 -6.383 13.496 1.00 89.06 494 LEU A N 1
ATOM 3920 C CA . LEU A 1 494 ? -43.559 -6.439 14.177 1.00 89.06 494 LEU A CA 1
ATOM 3921 C C . LEU A 1 494 ? -42.992 -5.044 14.449 1.00 89.06 494 LEU A C 1
ATOM 3923 O O . LEU A 1 494 ? -42.470 -4.811 15.530 1.00 89.06 494 LEU A O 1
ATOM 3927 N N . GLY A 1 495 ? -43.136 -4.102 13.518 1.00 83.69 495 GLY A N 1
ATOM 3928 C CA . GLY A 1 495 ? -42.720 -2.714 13.711 1.00 83.69 495 GLY A CA 1
ATOM 3929 C C . GLY A 1 495 ? -43.461 -2.023 14.859 1.00 83.69 495 GLY A C 1
ATOM 3930 O O . GLY A 1 495 ? -42.833 -1.322 15.649 1.00 83.69 495 GLY A O 1
ATOM 3931 N N . HIS A 1 496 ? -44.772 -2.257 15.005 1.00 84.50 496 HIS A N 1
ATOM 3932 C CA . HIS A 1 496 ? -45.539 -1.747 16.150 1.00 84.50 496 HIS A CA 1
ATOM 3933 C C . HIS A 1 496 ? -45.099 -2.417 17.455 1.00 84.50 496 HIS A C 1
ATOM 3935 O O . HIS A 1 496 ? -44.840 -1.716 18.428 1.00 84.50 496 HIS A O 1
ATOM 3941 N N . LEU A 1 497 ? -44.944 -3.746 17.462 1.00 84.06 497 LEU A N 1
ATOM 3942 C CA . LEU A 1 497 ? -44.473 -4.486 18.634 1.00 84.06 497 LEU A CA 1
ATOM 3943 C C . LEU A 1 497 ? -43.082 -4.011 19.076 1.00 84.06 497 LEU A C 1
ATOM 3945 O O . LEU A 1 497 ? -42.851 -3.768 20.255 1.00 84.06 497 LEU A O 1
ATOM 3949 N N . MET A 1 498 ? -42.157 -3.836 18.132 1.00 78.81 498 MET A N 1
ATOM 3950 C CA . MET A 1 498 ? -40.827 -3.296 18.406 1.00 78.81 498 MET A CA 1
ATOM 3951 C C . MET A 1 498 ? -40.917 -1.878 18.974 1.00 78.81 498 MET A C 1
ATOM 3953 O O . MET A 1 498 ? -40.269 -1.595 19.977 1.00 78.81 498 MET A O 1
ATOM 3957 N N . SER A 1 499 ? -41.777 -1.018 18.420 1.00 76.62 499 SER A N 1
ATOM 3958 C CA . SER A 1 499 ? -42.014 0.323 18.965 1.00 76.62 499 SER A CA 1
ATOM 3959 C C . SER A 1 499 ? -42.560 0.296 20.399 1.00 76.62 499 SER A C 1
ATOM 3961 O O . SER A 1 499 ? -42.131 1.109 21.214 1.00 76.62 499 SER A O 1
ATOM 3963 N N . GLU A 1 500 ? -43.475 -0.621 20.732 1.00 79.62 500 GLU A N 1
ATOM 3964 C CA . GLU A 1 500 ? -43.992 -0.802 22.099 1.00 79.62 500 GLU A CA 1
ATOM 3965 C C . GLU A 1 500 ? -42.905 -1.288 23.065 1.00 79.62 500 GLU A C 1
ATOM 3967 O O . GLU A 1 500 ? -42.842 -0.846 24.211 1.00 79.62 500 GLU A O 1
ATOM 3972 N N . LEU A 1 501 ? -42.005 -2.144 22.578 1.00 73.38 501 LEU A N 1
ATOM 3973 C CA . LEU A 1 501 ? -40.817 -2.606 23.299 1.00 73.38 501 LEU A CA 1
ATOM 3974 C C . LEU A 1 501 ? -39.688 -1.562 23.338 1.00 73.38 501 LEU A C 1
ATOM 3976 O O . LEU A 1 501 ? -38.598 -1.868 23.812 1.00 73.38 501 LEU A O 1
ATOM 3980 N N . GLN A 1 502 ? -39.934 -0.340 22.851 1.00 70.06 502 GLN A N 1
ATOM 3981 C CA . GLN A 1 502 ? -38.960 0.754 22.746 1.00 70.06 502 GLN A CA 1
ATOM 3982 C C . GLN A 1 502 ? -37.752 0.431 21.845 1.00 70.06 502 GLN A C 1
ATOM 3984 O O . GLN A 1 502 ? -36.731 1.120 21.883 1.00 70.06 502 GLN A O 1
ATOM 3989 N N . LEU A 1 503 ? -37.890 -0.569 20.971 1.00 67.75 503 LEU A N 1
ATOM 3990 C CA . LEU A 1 503 ? -36.908 -0.958 19.969 1.00 67.75 503 LEU A CA 1
ATOM 3991 C C . LEU A 1 503 ? -37.142 -0.170 18.673 1.00 67.75 503 LEU A C 1
ATOM 3993 O O . LEU A 1 503 ? -37.959 -0.544 17.832 1.00 67.75 503 LEU A O 1
ATOM 3997 N N . HIS A 1 504 ? -36.429 0.940 18.498 1.00 62.25 504 HIS A N 1
ATOM 3998 C CA . HIS A 1 504 ? -36.580 1.798 17.322 1.00 62.25 504 HIS A CA 1
ATOM 3999 C C . HIS A 1 504 ? -35.535 1.440 16.260 1.00 62.25 504 HIS A C 1
ATOM 4001 O O . HIS A 1 504 ? -34.341 1.626 16.477 1.00 62.25 504 HIS A O 1
ATOM 4007 N N . SER A 1 505 ? -35.973 0.967 15.089 1.00 63.00 505 SER A N 1
ATOM 4008 C CA . SER A 1 505 ? -35.097 0.827 13.919 1.00 63.00 505 SER A CA 1
ATOM 4009 C C . SER A 1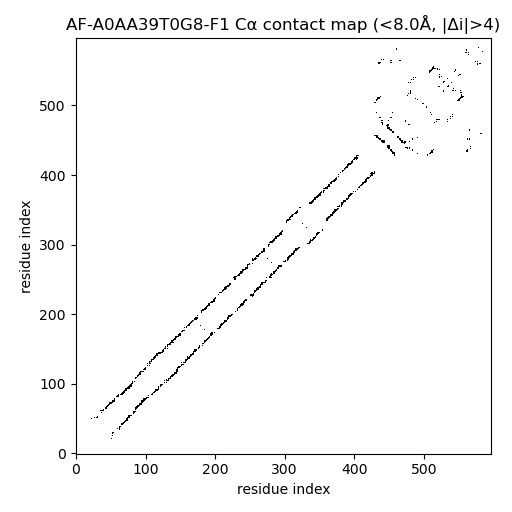 505 ? -35.200 2.075 13.043 1.00 63.00 505 SER A C 1
ATOM 4011 O O . SER A 1 505 ? -36.290 2.458 12.619 1.00 63.00 505 SER A O 1
ATOM 4013 N N . SER A 1 506 ? -34.069 2.717 12.748 1.00 57.84 506 SER A N 1
ATOM 4014 C CA . SER A 1 506 ? -33.998 3.866 11.831 1.00 57.84 506 SER A CA 1
ATOM 4015 C C . SER A 1 506 ? -33.897 3.454 10.354 1.00 57.84 506 SER A C 1
ATOM 4017 O O . SER A 1 506 ? -33.903 4.309 9.466 1.00 57.84 506 SER A O 1
ATOM 4019 N N . ILE A 1 507 ? -33.816 2.147 10.074 1.00 71.00 507 ILE A N 1
ATOM 4020 C CA . ILE A 1 507 ? -33.618 1.585 8.737 1.00 71.00 507 ILE A CA 1
ATOM 4021 C C . ILE A 1 507 ? -34.920 0.936 8.263 1.00 71.00 507 ILE A C 1
ATOM 4023 O O . ILE A 1 507 ? -35.465 0.050 8.915 1.00 71.00 507 ILE A O 1
ATOM 4027 N N . ALA A 1 508 ? -35.395 1.339 7.082 1.00 80.81 508 ALA A N 1
ATOM 4028 C CA . ALA A 1 508 ? -36.560 0.723 6.454 1.00 80.81 508 ALA A CA 1
ATOM 4029 C C . ALA A 1 508 ? -36.317 -0.781 6.181 1.00 80.81 508 ALA A C 1
ATOM 4031 O O . ALA A 1 508 ? -35.291 -1.122 5.573 1.00 80.81 508 ALA A O 1
ATOM 4032 N N . PRO A 1 509 ? -37.250 -1.676 6.562 1.00 88.44 509 PRO A N 1
ATOM 4033 C CA . PRO A 1 509 ? -37.143 -3.104 6.285 1.00 88.44 509 PRO A CA 1
ATOM 4034 C C . PRO A 1 509 ? -37.004 -3.413 4.791 1.00 88.44 509 PRO A C 1
ATOM 4036 O O . PRO A 1 509 ? -37.479 -2.661 3.930 1.00 88.44 509 PRO A O 1
ATOM 4039 N N . VAL A 1 510 ? -36.379 -4.548 4.474 1.00 90.44 510 VAL A N 1
ATOM 4040 C CA . VAL A 1 510 ? -36.205 -5.011 3.088 1.00 90.44 510 VAL A CA 1
ATOM 4041 C C . VAL A 1 510 ? -36.891 -6.355 2.887 1.00 90.44 510 VAL A C 1
ATOM 4043 O O . VAL A 1 510 ? -36.577 -7.307 3.592 1.00 90.44 510 VAL A O 1
ATOM 4046 N N . ILE A 1 511 ? -37.782 -6.437 1.898 1.00 93.69 511 ILE A N 1
ATOM 4047 C CA . ILE A 1 511 ? -38.385 -7.683 1.416 1.00 93.69 511 ILE A CA 1
ATOM 4048 C C . ILE A 1 511 ? -37.658 -8.128 0.147 1.00 93.69 511 ILE A C 1
ATOM 4050 O O . ILE A 1 511 ? -37.594 -7.391 -0.838 1.00 93.69 511 ILE A O 1
ATOM 4054 N N . TYR A 1 512 ? -37.132 -9.340 0.167 1.00 92.44 512 TYR A N 1
ATOM 4055 C CA . TYR A 1 512 ? -36.435 -9.995 -0.923 1.00 92.44 512 TYR A CA 1
ATOM 4056 C C . TYR A 1 512 ? -37.354 -11.006 -1.619 1.00 92.44 512 TYR A C 1
ATOM 4058 O O . TYR A 1 512 ? -37.920 -11.869 -0.955 1.00 92.44 512 TYR A O 1
ATOM 4066 N N . CYS A 1 513 ? -37.493 -10.893 -2.941 1.00 91.38 513 CYS A N 1
ATOM 4067 C CA . CYS A 1 513 ? -38.308 -11.762 -3.800 1.00 91.38 513 CYS A CA 1
ATOM 4068 C C . CYS A 1 513 ? -37.540 -12.043 -5.101 1.00 91.38 513 CYS A C 1
ATOM 4070 O O . CYS A 1 513 ? -36.947 -11.130 -5.669 1.00 91.38 513 CYS A O 1
ATOM 4072 N N . ASP A 1 514 ? -37.522 -13.275 -5.592 1.00 86.94 514 ASP A N 1
ATOM 4073 C CA . ASP A 1 514 ? -36.822 -13.664 -6.828 1.00 86.94 514 ASP A CA 1
ATOM 4074 C C . ASP A 1 514 ? -37.628 -13.346 -8.108 1.00 86.94 514 ASP A C 1
ATOM 4076 O O . ASP A 1 514 ? -37.093 -13.299 -9.218 1.00 86.94 514 ASP A O 1
ATOM 4080 N N . ASN A 1 515 ? -38.916 -13.015 -7.984 1.00 90.44 515 ASN A N 1
ATOM 4081 C CA . ASN A 1 515 ? -39.728 -12.575 -9.113 1.00 90.44 515 ASN A CA 1
ATOM 4082 C C . ASN A 1 515 ? -39.510 -11.092 -9.432 1.00 90.44 515 ASN A C 1
ATOM 4084 O O . ASN A 1 515 ? -40.149 -10.192 -8.882 1.00 90.44 515 ASN A O 1
ATOM 4088 N N . VAL A 1 516 ? -38.654 -10.836 -10.420 1.00 85.94 516 VAL A N 1
ATOM 4089 C CA . VAL A 1 516 ? -38.366 -9.494 -10.953 1.00 85.94 516 VAL A CA 1
ATOM 4090 C C . VAL A 1 516 ? -39.640 -8.733 -11.364 1.00 85.94 516 VAL A C 1
ATOM 4092 O O . VAL A 1 516 ? -39.735 -7.521 -11.182 1.00 85.94 516 VAL A O 1
ATOM 4095 N N . GLY A 1 517 ? -40.659 -9.426 -11.879 1.00 85.44 517 GLY A N 1
ATOM 4096 C CA . GLY A 1 517 ? -41.942 -8.804 -12.210 1.00 85.44 517 GLY A CA 1
ATOM 4097 C C . GLY A 1 517 ? -42.633 -8.207 -10.981 1.00 85.44 517 GLY A C 1
ATOM 4098 O O . GLY A 1 517 ? -43.116 -7.077 -11.035 1.00 85.44 517 GLY A O 1
ATOM 4099 N N . ALA A 1 518 ? -42.638 -8.928 -9.859 1.00 86.06 518 ALA A N 1
ATOM 4100 C CA . ALA A 1 518 ? -43.252 -8.476 -8.614 1.00 86.06 518 ALA A CA 1
ATOM 4101 C C . ALA A 1 518 ? -42.496 -7.281 -8.017 1.00 86.06 518 ALA A C 1
ATOM 4103 O O . ALA A 1 518 ? -43.126 -6.296 -7.621 1.00 86.06 518 ALA A O 1
ATOM 4104 N N . THR A 1 519 ? -41.158 -7.303 -8.051 1.00 85.25 519 THR A N 1
ATOM 4105 C CA . THR A 1 519 ? -40.336 -6.177 -7.575 1.00 85.25 519 THR A CA 1
ATOM 4106 C C . THR A 1 519 ? -40.583 -4.901 -8.393 1.00 85.25 519 THR A C 1
ATOM 4108 O O . THR A 1 519 ? -40.760 -3.823 -7.817 1.00 85.25 519 THR A O 1
ATOM 4111 N N . TYR A 1 520 ? -40.716 -5.003 -9.723 1.00 83.12 520 TYR A N 1
ATOM 4112 C CA . TYR A 1 520 ? -41.075 -3.862 -10.577 1.00 83.12 520 TYR A CA 1
ATOM 4113 C C . TYR A 1 520 ? -42.490 -3.331 -10.312 1.00 83.12 520 TYR A C 1
ATOM 4115 O O . TYR A 1 520 ? -42.694 -2.112 -10.327 1.00 83.12 520 TYR A O 1
ATOM 4123 N N . VAL A 1 521 ? -43.468 -4.207 -10.049 1.00 82.75 521 VAL A N 1
ATOM 4124 C CA . VAL A 1 521 ? -44.842 -3.793 -9.707 1.00 82.75 521 VAL A CA 1
ATOM 4125 C C . VAL A 1 521 ? -44.876 -3.027 -8.379 1.00 82.75 521 VAL A C 1
ATOM 4127 O O . VAL A 1 521 ? -45.643 -2.072 -8.255 1.00 82.75 521 VAL A O 1
ATOM 4130 N N . CYS A 1 522 ? -44.028 -3.378 -7.405 1.00 83.06 522 CYS A N 1
ATOM 4131 C CA . CYS A 1 522 ? -43.881 -2.619 -6.156 1.00 83.06 522 CYS A CA 1
ATOM 4132 C C . CYS A 1 522 ? -43.305 -1.212 -6.382 1.00 83.06 522 CYS A C 1
ATOM 4134 O O . CYS A 1 522 ? -43.730 -0.267 -5.720 1.00 83.06 522 CYS A O 1
ATOM 4136 N N . ALA A 1 523 ? -42.353 -1.068 -7.310 1.00 75.19 523 ALA A N 1
ATOM 4137 C CA . ALA A 1 523 ? -41.613 0.175 -7.526 1.00 75.19 523 ALA A CA 1
ATOM 4138 C C . ALA A 1 523 ? -42.298 1.168 -8.486 1.00 75.19 523 ALA A C 1
ATOM 4140 O O . ALA A 1 523 ? -42.000 2.361 -8.444 1.00 75.19 523 ALA A O 1
ATOM 4141 N N . ASN A 1 524 ? -43.191 0.706 -9.372 1.00 72.81 524 ASN A N 1
ATOM 4142 C CA . ASN A 1 524 ? -43.711 1.524 -10.471 1.00 72.81 524 ASN A CA 1
ATOM 4143 C C . ASN A 1 524 ? -45.249 1.710 -10.434 1.00 72.81 524 ASN A C 1
ATOM 4145 O O . ASN A 1 524 ? -46.002 0.770 -10.722 1.00 72.81 524 ASN A O 1
ATOM 4149 N N . PRO A 1 525 ? -45.745 2.945 -10.200 1.00 63.38 525 PRO A N 1
ATOM 4150 C CA . PRO A 1 525 ? -47.179 3.251 -10.141 1.00 63.38 525 PRO A CA 1
ATOM 4151 C C . PRO A 1 525 ? -47.963 2.940 -11.429 1.00 63.38 525 PRO A C 1
ATOM 4153 O O . PRO A 1 525 ? -49.156 2.631 -11.372 1.00 63.38 525 PRO A O 1
ATOM 4156 N N . ILE A 1 526 ? -47.310 3.013 -12.595 1.00 62.09 526 ILE A N 1
ATOM 4157 C CA . ILE A 1 526 ? -47.932 2.790 -13.909 1.00 62.09 526 ILE A CA 1
ATOM 4158 C C . ILE A 1 526 ? -48.150 1.294 -14.157 1.00 62.09 526 ILE A C 1
ATOM 4160 O O . ILE A 1 526 ? -49.187 0.906 -14.691 1.00 62.09 526 ILE A O 1
ATOM 4164 N N . PHE A 1 527 ? -47.214 0.433 -13.751 1.00 62.06 527 PHE A N 1
ATOM 4165 C CA . PHE A 1 527 ? -47.377 -1.018 -13.898 1.00 62.06 527 PHE A CA 1
ATOM 4166 C C . PHE A 1 527 ? -48.395 -1.584 -12.904 1.00 62.06 527 PHE A C 1
ATOM 4168 O O . PHE A 1 527 ? -49.199 -2.437 -13.276 1.00 62.06 527 PHE A O 1
ATOM 4175 N N . HIS A 1 528 ? -48.441 -1.041 -11.686 1.00 60.03 528 HIS A N 1
ATOM 4176 C CA . HIS A 1 528 ? -49.437 -1.416 -10.684 1.00 60.03 528 HIS A CA 1
ATOM 4177 C C . HIS A 1 528 ? -50.876 -1.085 -11.127 1.00 60.03 528 HIS A C 1
ATOM 4179 O O . HIS A 1 528 ? -51.762 -1.931 -11.031 1.00 60.03 528 HIS A O 1
ATOM 4185 N N . SER A 1 529 ? -51.118 0.105 -11.697 1.00 59.28 529 SER A N 1
ATOM 4186 C CA . SER A 1 529 ? -52.460 0.507 -12.170 1.00 59.28 529 SER A CA 1
ATOM 4187 C C . SER A 1 529 ? -52.977 -0.319 -13.358 1.00 59.28 529 SER A C 1
ATOM 4189 O O . SER A 1 529 ? -54.188 -0.432 -13.559 1.00 59.28 529 SER A O 1
ATOM 4191 N N . ARG A 1 530 ? -52.075 -0.953 -14.120 1.00 63.59 530 ARG A N 1
ATOM 4192 C CA . ARG A 1 530 ? -52.417 -1.895 -15.199 1.00 63.59 530 ARG A CA 1
ATOM 4193 C C . ARG A 1 530 ? -52.845 -3.274 -14.676 1.00 63.59 530 ARG A C 1
ATOM 4195 O O . ARG A 1 530 ? -53.522 -4.000 -15.399 1.00 63.59 530 ARG A O 1
ATOM 4202 N N . MET A 1 531 ? -52.535 -3.617 -13.422 1.00 65.88 531 MET A N 1
ATOM 4203 C CA . MET A 1 531 ? -52.961 -4.855 -12.757 1.00 65.88 531 MET A CA 1
ATOM 4204 C C . MET A 1 531 ? -54.177 -4.608 -11.850 1.00 65.88 531 MET A C 1
ATOM 4206 O O . MET A 1 531 ? -54.076 -4.630 -10.626 1.00 65.88 531 MET A O 1
ATOM 4210 N N . LYS A 1 532 ? -55.358 -4.400 -12.453 1.00 59.09 532 LYS A N 1
ATOM 4211 C CA . LYS A 1 532 ? -56.600 -4.010 -11.744 1.00 59.09 532 LYS A CA 1
ATOM 4212 C C . LYS A 1 532 ? -56.968 -4.879 -10.525 1.00 59.09 532 LYS A C 1
ATOM 4214 O O . LYS A 1 532 ? -57.574 -4.360 -9.599 1.00 59.09 532 LYS A O 1
ATOM 4219 N N . HIS A 1 533 ? -56.609 -6.165 -10.515 1.00 59.25 533 HIS A N 1
ATOM 4220 C CA . HIS A 1 533 ? -56.898 -7.093 -9.409 1.00 59.25 533 HIS A CA 1
ATOM 4221 C C . HIS A 1 533 ? -55.897 -6.997 -8.244 1.00 59.25 533 HIS A C 1
ATOM 4223 O O . HIS A 1 533 ? -56.271 -7.208 -7.101 1.00 59.25 533 HIS A O 1
ATOM 4229 N N . VAL A 1 534 ? -54.644 -6.625 -8.518 1.00 58.75 534 VAL A N 1
ATOM 4230 C CA . VAL A 1 534 ? -53.620 -6.362 -7.489 1.00 58.75 534 VAL A CA 1
ATOM 4231 C C . VAL A 1 534 ? -53.819 -4.972 -6.873 1.00 58.75 534 VAL A C 1
ATOM 4233 O O . VAL A 1 534 ? -53.563 -4.761 -5.690 1.00 58.75 534 VAL A O 1
ATOM 4236 N N . ALA A 1 535 ? -54.323 -4.034 -7.680 1.00 54.56 535 ALA A N 1
ATOM 4237 C CA . ALA A 1 535 ? -54.489 -2.631 -7.323 1.00 54.56 535 ALA A CA 1
ATOM 4238 C C . ALA A 1 535 ? -55.529 -2.345 -6.226 1.00 54.56 535 ALA A C 1
ATOM 4240 O O . ALA A 1 535 ? -55.496 -1.259 -5.655 1.00 54.56 535 ALA A O 1
ATOM 4241 N N . ILE A 1 536 ? -56.448 -3.275 -5.944 1.00 59.06 536 ILE A N 1
ATOM 4242 C CA . ILE A 1 536 ? -57.521 -3.075 -4.956 1.00 59.06 536 ILE A CA 1
ATOM 4243 C C . ILE A 1 536 ? -57.140 -3.676 -3.595 1.00 59.06 536 ILE A C 1
ATOM 4245 O O . ILE A 1 536 ? -57.274 -2.996 -2.582 1.00 59.06 536 ILE A O 1
ATOM 4249 N N . ASP A 1 537 ? -56.599 -4.896 -3.567 1.00 61.53 537 ASP A N 1
ATOM 4250 C CA . ASP A 1 537 ? -56.440 -5.649 -2.313 1.00 61.53 537 ASP A CA 1
ATOM 4251 C C . ASP A 1 537 ? -55.075 -5.445 -1.620 1.00 61.53 537 ASP A C 1
ATOM 4253 O O . ASP A 1 537 ? -54.952 -5.674 -0.418 1.00 61.53 537 ASP A O 1
ATOM 4257 N N . PHE A 1 538 ? -54.037 -4.990 -2.341 1.00 68.88 538 PHE A N 1
ATOM 4258 C CA . PHE A 1 538 ? -52.646 -4.986 -1.838 1.00 68.88 538 PHE A CA 1
ATOM 4259 C C . PHE A 1 538 ? -51.873 -3.678 -2.096 1.00 68.88 538 PHE A C 1
ATOM 4261 O O . PHE A 1 538 ? -50.644 -3.636 -2.063 1.00 68.88 538 PHE A O 1
ATOM 4268 N N . PHE A 1 539 ? -52.590 -2.580 -2.331 1.00 73.62 539 PHE A N 1
ATOM 4269 C CA . PHE A 1 539 ? -52.029 -1.268 -2.679 1.00 73.62 539 PHE A CA 1
ATOM 4270 C C . PHE A 1 539 ? -51.116 -0.649 -1.604 1.00 73.62 539 PHE A C 1
ATOM 4272 O O . PHE A 1 539 ? -50.257 0.180 -1.916 1.00 73.62 539 PHE A O 1
ATOM 4279 N N . PHE A 1 540 ? -51.279 -1.042 -0.336 1.00 84.00 540 PHE A N 1
ATOM 4280 C CA . PHE A 1 540 ? -50.529 -0.469 0.787 1.00 84.00 540 PHE A CA 1
ATOM 4281 C C . PHE A 1 540 ? -49.016 -0.714 0.680 1.00 84.00 540 PHE A C 1
ATOM 4283 O O . PHE A 1 540 ? -48.237 0.168 1.032 1.00 84.00 540 PHE A O 1
ATOM 4290 N N . VAL A 1 541 ? -48.590 -1.853 0.116 1.00 85.75 541 VAL A N 1
ATOM 4291 C CA . VAL A 1 541 ? -47.167 -2.177 -0.101 1.00 85.75 541 VAL A CA 1
ATOM 4292 C C . VAL A 1 541 ? -46.497 -1.090 -0.937 1.00 85.75 541 VAL A C 1
ATOM 4294 O O . VAL A 1 541 ? -45.413 -0.609 -0.622 1.00 85.75 541 VAL A O 1
ATOM 4297 N N . ARG A 1 542 ? -47.175 -0.653 -1.999 1.00 82.06 542 ARG A N 1
ATOM 4298 C CA . ARG A 1 542 ? -46.684 0.389 -2.899 1.00 82.06 542 ARG A CA 1
ATOM 4299 C C . ARG A 1 542 ? -46.589 1.747 -2.202 1.00 82.06 542 ARG A C 1
ATOM 4301 O O . ARG A 1 542 ? -45.630 2.474 -2.434 1.00 82.06 542 ARG A O 1
ATOM 4308 N N . ASP A 1 543 ? -47.575 2.109 -1.381 1.00 83.75 543 ASP A N 1
ATOM 4309 C CA . ASP A 1 543 ? -47.542 3.364 -0.615 1.00 83.75 543 ASP A CA 1
ATOM 4310 C C . ASP A 1 543 ? -46.361 3.380 0.370 1.00 83.75 543 ASP A C 1
ATOM 4312 O O . ASP A 1 543 ? -45.624 4.363 0.434 1.00 83.75 543 ASP A O 1
ATOM 4316 N N . GLN A 1 544 ? -46.093 2.255 1.039 1.00 87.06 544 GLN A N 1
ATOM 4317 C CA . GLN A 1 544 ? -44.927 2.110 1.915 1.00 87.06 544 GLN A CA 1
ATOM 4318 C C . GLN A 1 544 ? -43.600 2.227 1.157 1.00 87.06 544 GLN A C 1
ATOM 4320 O O . GLN A 1 544 ? -42.693 2.925 1.613 1.00 87.06 544 GLN A O 1
ATOM 4325 N N . VAL A 1 545 ? -43.492 1.609 -0.024 1.00 85.38 545 VAL A N 1
ATOM 4326 C CA . VAL A 1 545 ? -42.305 1.739 -0.885 1.00 85.38 545 VAL A CA 1
ATOM 4327 C C . VAL A 1 545 ? -42.117 3.182 -1.359 1.00 85.38 545 VAL A C 1
ATOM 4329 O O . VAL A 1 545 ? -41.014 3.722 -1.269 1.00 85.38 545 VAL A O 1
ATOM 4332 N N . ALA A 1 546 ? -43.187 3.853 -1.794 1.00 82.56 546 ALA A N 1
ATOM 4333 C CA . ALA A 1 546 ? -43.139 5.246 -2.241 1.00 82.56 546 ALA A CA 1
ATOM 4334 C C . ALA A 1 546 ? -42.728 6.216 -1.117 1.00 82.56 546 ALA A C 1
ATOM 4336 O O . ALA A 1 546 ? -41.989 7.170 -1.361 1.00 82.56 546 ALA A O 1
ATOM 4337 N N . ARG A 1 547 ? -43.155 5.946 0.123 1.00 84.44 547 ARG A N 1
ATOM 4338 C CA . ARG A 1 547 ? -42.776 6.706 1.327 1.00 84.44 547 ARG A CA 1
ATOM 4339 C C . ARG A 1 547 ? -41.414 6.314 1.902 1.00 84.44 547 ARG A C 1
ATOM 4341 O O . ARG A 1 547 ? -41.024 6.861 2.928 1.00 84.44 547 ARG A O 1
ATOM 4348 N N . LYS A 1 548 ? -40.691 5.387 1.260 1.00 81.75 548 LYS A N 1
ATOM 4349 C CA . LYS A 1 548 ? -39.413 4.828 1.735 1.00 81.75 548 LYS A CA 1
ATOM 4350 C C . LYS A 1 548 ? -39.506 4.159 3.116 1.00 81.75 548 LYS A C 1
ATOM 4352 O O . LYS A 1 548 ? -38.504 4.062 3.813 1.00 81.75 548 LYS A O 1
ATOM 4357 N N . GLN A 1 549 ? -40.693 3.694 3.501 1.00 84.19 549 GLN A N 1
ATOM 4358 C CA . GLN A 1 549 ? -40.930 2.948 4.744 1.00 84.19 549 GLN A CA 1
ATOM 4359 C C . GLN A 1 549 ? -40.616 1.455 4.589 1.00 84.19 549 GLN A C 1
ATOM 4361 O O . GLN A 1 549 ? -40.392 0.766 5.574 1.00 84.19 549 GLN A O 1
ATOM 4366 N N . LEU A 1 550 ? -40.585 0.966 3.349 1.00 87.75 550 LEU A N 1
ATOM 4367 C CA . LEU A 1 550 ? -40.318 -0.420 2.986 1.00 87.75 550 LEU A CA 1
ATOM 4368 C C . LEU A 1 550 ? -39.507 -0.443 1.691 1.00 87.75 550 LEU A C 1
ATOM 4370 O O . LEU A 1 550 ? -39.735 0.377 0.801 1.00 87.75 550 LEU A O 1
ATOM 4374 N N . ARG A 1 551 ? -38.587 -1.394 1.540 1.00 90.44 551 ARG A N 1
ATOM 4375 C CA . ARG A 1 551 ? -37.895 -1.635 0.269 1.00 90.44 551 ARG A CA 1
ATOM 4376 C C . ARG A 1 551 ? -38.172 -3.049 -0.216 1.00 90.44 551 ARG A C 1
ATOM 4378 O O . ARG A 1 551 ? -38.130 -3.984 0.570 1.00 90.44 551 ARG A O 1
ATOM 4385 N N . VAL A 1 552 ? -38.391 -3.209 -1.517 1.00 88.31 552 VAL A N 1
ATOM 4386 C CA . VAL A 1 552 ? -38.507 -4.523 -2.163 1.00 88.31 552 VAL A CA 1
ATOM 4387 C C . VAL A 1 552 ? -37.321 -4.701 -3.107 1.00 88.31 552 VAL A C 1
ATOM 4389 O O . VAL A 1 552 ? -37.026 -3.798 -3.891 1.00 88.31 552 VAL A O 1
ATOM 4392 N N . ALA A 1 553 ? -36.613 -5.822 -3.006 1.00 88.81 553 ALA A N 1
ATOM 4393 C CA . ALA A 1 553 ? -35.399 -6.105 -3.766 1.00 88.81 553 ALA A CA 1
ATOM 4394 C C . ALA A 1 553 ? -35.402 -7.535 -4.319 1.00 88.81 553 ALA A C 1
ATOM 4396 O O . ALA A 1 553 ? -36.098 -8.410 -3.812 1.00 88.81 553 ALA A O 1
ATOM 4397 N N . HIS A 1 554 ? -34.611 -7.763 -5.367 1.00 90.06 554 HIS A N 1
ATOM 4398 C CA . HIS A 1 554 ? -34.443 -9.093 -5.942 1.00 90.06 554 HIS A CA 1
ATOM 4399 C C . HIS A 1 554 ? -33.465 -9.939 -5.115 1.00 90.06 554 HIS A C 1
ATOM 4401 O O . HIS A 1 554 ? -32.420 -9.425 -4.709 1.00 90.06 554 HIS A O 1
ATOM 4407 N N . VAL A 1 555 ? -33.762 -11.226 -4.915 1.00 86.25 555 VAL A N 1
ATOM 4408 C CA . VAL A 1 555 ? -32.826 -12.219 -4.354 1.00 86.25 555 VAL A CA 1
ATOM 4409 C C . VAL A 1 555 ? -32.528 -13.309 -5.368 1.00 86.25 555 VAL A C 1
ATOM 4411 O O . VAL A 1 555 ? -33.376 -13.685 -6.167 1.00 86.25 555 VAL A O 1
ATOM 4414 N N . HIS A 1 556 ? -31.288 -13.787 -5.372 1.00 80.62 556 HIS A N 1
ATOM 4415 C CA . HIS A 1 556 ? -30.872 -14.863 -6.258 1.00 80.62 556 HIS A CA 1
ATOM 4416 C C . HIS A 1 556 ? -31.485 -16.200 -5.805 1.00 80.62 556 HIS A C 1
ATOM 4418 O O . HIS A 1 556 ? -31.539 -16.474 -4.611 1.00 80.62 556 HIS A O 1
ATOM 4424 N N . THR A 1 557 ? -31.875 -17.073 -6.738 1.00 75.12 557 THR A N 1
ATOM 4425 C CA . THR A 1 557 ? -32.557 -18.351 -6.440 1.00 75.12 557 THR A CA 1
ATOM 4426 C C . THR A 1 557 ? -31.781 -19.253 -5.464 1.00 75.12 557 THR A C 1
ATOM 4428 O O . THR A 1 557 ? -32.374 -19.920 -4.629 1.00 75.12 557 THR A O 1
ATOM 4431 N N . ASN A 1 558 ? -30.443 -19.228 -5.490 1.00 72.56 558 ASN A N 1
ATOM 4432 C CA . ASN A 1 558 ? -29.597 -19.982 -4.537 1.00 72.56 558 ASN A CA 1
ATOM 4433 C C . ASN A 1 558 ? -29.647 -19.461 -3.080 1.00 72.56 558 ASN A C 1
ATOM 4435 O O . ASN A 1 558 ? -29.129 -20.109 -2.163 1.00 72.56 558 ASN A O 1
ATOM 4439 N N . ASP A 1 559 ? -30.215 -18.274 -2.876 1.00 77.88 559 ASP A N 1
ATOM 4440 C CA . ASP A 1 559 ? -30.388 -17.607 -1.586 1.00 77.88 559 ASP A CA 1
ATOM 4441 C C . ASP A 1 559 ? -31.878 -17.439 -1.224 1.00 77.88 559 ASP A C 1
ATOM 4443 O O . ASP A 1 559 ? -32.202 -16.827 -0.206 1.00 77.88 559 ASP A O 1
ATOM 4447 N N . GLN A 1 560 ? -32.786 -18.017 -2.024 1.00 84.44 560 GLN A N 1
ATOM 4448 C CA . GLN A 1 560 ? -34.233 -17.971 -1.826 1.00 84.44 560 GLN A CA 1
ATOM 4449 C C . GLN A 1 560 ? -34.665 -18.973 -0.742 1.00 84.44 560 GLN A C 1
ATOM 4451 O O . GLN A 1 560 ? -35.177 -20.059 -1.009 1.00 84.44 560 GLN A O 1
ATOM 4456 N N . LEU A 1 561 ? -34.427 -18.627 0.525 1.00 85.69 561 LEU A N 1
ATOM 4457 C CA . LEU A 1 561 ? -34.713 -19.508 1.666 1.00 85.69 561 LEU A CA 1
ATOM 4458 C C . LEU A 1 561 ? -36.197 -19.881 1.795 1.00 85.69 561 LEU A C 1
ATOM 4460 O O . LEU A 1 561 ? -36.503 -20.972 2.292 1.00 85.69 561 LEU A O 1
ATOM 4464 N N . ALA A 1 562 ? -37.100 -19.007 1.336 1.00 87.88 562 ALA A N 1
ATOM 4465 C CA . ALA A 1 562 ? -38.541 -19.227 1.398 1.00 87.88 562 ALA A CA 1
ATOM 4466 C C . ALA A 1 562 ? -39.015 -20.387 0.499 1.00 87.88 562 ALA A C 1
ATOM 4468 O O . ALA A 1 562 ? -40.036 -20.992 0.823 1.00 87.88 562 ALA A O 1
ATOM 4469 N N . ASP A 1 563 ? -38.226 -20.805 -0.502 1.00 86.00 563 ASP A N 1
ATOM 4470 C CA . ASP A 1 563 ? -38.490 -22.015 -1.301 1.00 86.00 563 ASP A CA 1
ATOM 4471 C C . ASP A 1 563 ? -38.685 -23.258 -0.422 1.00 86.00 563 ASP A C 1
ATOM 4473 O O . ASP A 1 563 ? -39.502 -24.131 -0.708 1.00 86.00 563 ASP A O 1
ATOM 4477 N N . SER A 1 564 ? -37.946 -23.329 0.690 1.00 86.31 564 SER A N 1
ATOM 4478 C CA . SER A 1 564 ? -37.999 -24.456 1.634 1.00 86.31 564 SER A CA 1
ATOM 4479 C C . SER A 1 564 ? -39.366 -24.614 2.302 1.00 86.31 564 SER A C 1
ATOM 4481 O O . SER A 1 564 ? -39.631 -25.644 2.919 1.00 86.31 564 SER A O 1
ATOM 4483 N N . LEU A 1 565 ? -40.200 -23.574 2.236 1.00 88.06 565 LEU A N 1
ATOM 4484 C CA . LEU A 1 565 ? -41.517 -23.507 2.854 1.00 88.06 565 LEU A CA 1
ATOM 4485 C C . LEU A 1 565 ? -42.657 -23.633 1.838 1.00 88.06 565 LEU A C 1
ATOM 4487 O O . LEU A 1 565 ? -43.789 -23.893 2.245 1.00 88.06 565 LEU A O 1
ATOM 4491 N N . THR A 1 566 ? -42.389 -23.440 0.548 1.00 87.31 566 THR A N 1
ATOM 4492 C CA . THR A 1 566 ? -43.406 -23.435 -0.513 1.00 87.31 566 THR A CA 1
ATOM 4493 C C . THR A 1 566 ? -43.402 -24.717 -1.336 1.00 87.31 566 THR A C 1
ATOM 4495 O O . THR A 1 566 ? -44.473 -25.142 -1.764 1.00 87.31 566 THR A O 1
ATOM 4498 N N . LYS A 1 567 ? -42.237 -25.360 -1.519 1.00 85.25 567 LYS A N 1
ATOM 4499 C CA . LYS A 1 567 ? -42.074 -26.521 -2.408 1.00 85.25 567 LYS A CA 1
ATOM 4500 C C . LYS A 1 567 ? -41.021 -27.530 -1.916 1.00 85.25 567 LYS A C 1
ATOM 4502 O O . LYS A 1 567 ? -40.144 -27.191 -1.120 1.00 85.25 567 LYS A O 1
ATOM 4507 N N . PRO A 1 568 ? -41.067 -28.795 -2.380 1.00 84.75 568 PRO A N 1
ATOM 4508 C CA . PRO A 1 568 ? -40.034 -29.781 -2.071 1.00 84.75 568 PRO A CA 1
ATOM 4509 C C . PRO A 1 568 ? -38.674 -29.372 -2.653 1.00 84.75 568 PRO A C 1
ATOM 4511 O O . PRO A 1 568 ? -38.571 -29.047 -3.835 1.00 84.75 568 PRO A O 1
ATOM 4514 N N . LEU A 1 569 ? -37.615 -29.454 -1.844 1.00 84.88 569 LEU A N 1
ATOM 4515 C CA . LEU A 1 569 ? -36.246 -29.148 -2.266 1.00 84.88 569 LEU A CA 1
ATOM 4516 C C . LEU A 1 569 ? -35.403 -30.406 -2.489 1.00 84.88 569 LEU A C 1
ATOM 4518 O O . LEU A 1 569 ? -35.619 -31.452 -1.874 1.00 84.88 569 LEU A O 1
ATOM 4522 N N . SER A 1 570 ? -34.367 -30.284 -3.325 1.00 85.81 570 SER A N 1
ATOM 4523 C CA . SER A 1 570 ? -33.317 -31.302 -3.400 1.00 85.81 570 SER A CA 1
ATOM 4524 C C . SER A 1 570 ? -32.558 -31.384 -2.070 1.00 85.81 570 SER A C 1
ATOM 4526 O O . SER A 1 570 ? -32.417 -30.392 -1.352 1.00 85.81 570 SER A O 1
ATOM 4528 N N . ARG A 1 571 ? -32.006 -32.560 -1.745 1.00 81.94 571 ARG A N 1
ATOM 4529 C CA . ARG A 1 571 ? -31.258 -32.772 -0.491 1.00 81.94 571 ARG A CA 1
ATOM 4530 C C . ARG A 1 571 ? -30.099 -31.783 -0.318 1.00 81.94 571 ARG A C 1
ATOM 4532 O O . ARG A 1 571 ? -29.853 -31.326 0.792 1.00 81.94 571 ARG A O 1
ATOM 4539 N N . GLN A 1 572 ? -29.401 -31.450 -1.404 1.00 81.19 572 GLN A N 1
ATOM 4540 C CA . GLN A 1 572 ? -28.280 -30.508 -1.384 1.00 81.19 572 GLN A CA 1
ATOM 4541 C C . GLN A 1 572 ? -28.743 -29.083 -1.052 1.00 81.19 572 GLN A C 1
ATOM 4543 O O . GLN A 1 572 ? -28.138 -28.431 -0.202 1.00 81.19 572 GLN A O 1
ATOM 4548 N N . LEU A 1 573 ? -29.829 -28.625 -1.682 1.00 79.50 573 LEU A N 1
ATOM 4549 C CA . LEU A 1 573 ? -30.371 -27.286 -1.458 1.00 79.50 573 LEU A CA 1
ATOM 4550 C C . LEU A 1 573 ? -30.994 -27.161 -0.060 1.00 79.50 573 LEU A C 1
ATOM 4552 O O . LEU A 1 573 ? -30.733 -26.189 0.641 1.00 79.50 573 LEU A O 1
ATOM 4556 N N . PHE A 1 574 ? -31.713 -28.192 0.396 1.00 82.88 574 PHE A N 1
ATOM 4557 C CA . PHE A 1 574 ? -32.253 -28.254 1.755 1.00 82.88 574 PHE A CA 1
ATOM 4558 C C . PHE A 1 574 ? -31.150 -28.162 2.821 1.00 82.88 574 PHE A C 1
ATOM 4560 O O . PHE A 1 574 ? -31.262 -27.365 3.750 1.00 82.88 574 PHE A O 1
ATOM 4567 N N . SER A 1 575 ? -30.054 -28.918 2.675 1.00 78.50 575 SER A N 1
ATOM 4568 C CA . SER A 1 575 ? -28.917 -28.837 3.603 1.00 78.50 575 SER A CA 1
ATOM 4569 C C . SER A 1 575 ? -28.262 -27.452 3.612 1.00 78.50 575 SER A C 1
ATOM 4571 O O . SER A 1 575 ? -27.900 -26.959 4.679 1.00 78.50 575 SER A O 1
ATOM 4573 N N . ALA A 1 576 ? -28.138 -26.803 2.450 1.00 74.88 576 ALA A N 1
ATOM 4574 C CA . ALA A 1 576 ? -27.598 -25.447 2.354 1.00 74.88 576 ALA A CA 1
ATOM 4575 C C . ALA A 1 576 ? -28.515 -24.408 3.027 1.00 74.88 576 ALA A C 1
ATOM 4577 O O . ALA A 1 576 ? -28.032 -23.537 3.750 1.00 74.88 576 ALA A O 1
ATOM 4578 N N . HIS A 1 577 ? -29.833 -24.516 2.835 1.00 80.94 577 HIS A N 1
ATOM 4579 C CA . HIS A 1 577 ? -30.816 -23.619 3.449 1.00 80.94 577 HIS A CA 1
ATOM 4580 C C . HIS A 1 577 ? -30.904 -23.806 4.965 1.00 80.94 577 HIS A C 1
ATOM 4582 O O . HIS A 1 577 ? -30.961 -22.820 5.696 1.00 80.94 577 HIS A O 1
ATOM 4588 N N . ARG A 1 578 ? -30.834 -25.052 5.452 1.00 76.19 578 ARG A N 1
ATOM 4589 C CA . ARG A 1 578 ? -30.888 -25.391 6.882 1.00 76.19 578 ARG A CA 1
ATOM 4590 C C . ARG A 1 578 ? -29.831 -24.654 7.712 1.00 76.19 578 ARG A C 1
ATOM 4592 O O . ARG A 1 578 ? -30.146 -24.142 8.783 1.00 76.19 578 ARG A O 1
ATOM 4599 N N . PHE A 1 579 ? -28.603 -24.560 7.200 1.00 67.62 579 PHE A N 1
ATOM 4600 C CA . PHE A 1 579 ? -27.525 -23.812 7.851 1.00 67.62 579 PHE A CA 1
ATOM 4601 C C . PHE A 1 579 ? -27.812 -22.302 7.881 1.00 67.62 579 PHE A C 1
ATOM 4603 O O . PHE A 1 579 ? -27.618 -21.651 8.905 1.00 67.62 579 PHE A O 1
ATOM 4610 N N . LYS A 1 580 ? -28.333 -21.755 6.776 1.00 66.38 580 LYS A N 1
ATOM 4611 C CA . LYS A 1 580 ? -28.638 -20.323 6.626 1.00 66.38 580 LYS A CA 1
ATOM 4612 C C . LYS A 1 580 ? -29.787 -19.835 7.524 1.00 66.38 580 LYS A C 1
ATOM 4614 O O . LYS A 1 580 ? -29.824 -18.655 7.841 1.00 66.38 580 LYS A O 1
ATOM 4619 N N . ILE A 1 581 ? -30.687 -20.720 7.964 1.00 68.19 581 ILE A N 1
ATOM 4620 C CA . ILE A 1 581 ? -31.749 -20.410 8.947 1.00 68.19 581 ILE A CA 1
ATOM 4621 C C . ILE A 1 581 ? -31.363 -20.762 10.397 1.00 68.19 581 ILE A C 1
ATOM 4623 O O . ILE A 1 581 ? -32.218 -20.767 11.279 1.00 68.19 581 ILE A O 1
ATOM 4627 N N . GLY A 1 582 ? -30.089 -21.081 10.658 1.00 63.53 582 GLY A N 1
ATOM 4628 C CA . GLY A 1 582 ? -29.566 -21.284 12.013 1.00 63.53 582 GLY A CA 1
ATOM 4629 C C . GLY A 1 582 ? -29.865 -22.648 12.649 1.00 63.53 582 GLY A C 1
ATOM 4630 O O . GLY A 1 582 ? -29.672 -22.812 13.853 1.00 63.53 582 GLY A O 1
ATOM 4631 N N . VAL A 1 583 ? -30.312 -23.651 11.881 1.00 63.12 583 VAL A N 1
ATOM 4632 C CA . VAL A 1 583 ? -30.548 -25.006 12.407 1.00 63.12 583 VAL A CA 1
ATOM 4633 C C . VAL A 1 583 ? -29.239 -25.801 12.382 1.00 63.12 583 VAL A C 1
ATOM 4635 O O . VAL A 1 583 ? -28.804 -26.277 11.333 1.00 63.12 583 VAL A O 1
ATOM 4638 N N . LEU A 1 584 ? -28.624 -25.971 13.552 1.00 59.84 584 LEU A N 1
ATOM 4639 C CA . LEU A 1 584 ? -27.383 -26.729 13.736 1.00 59.84 584 LEU A CA 1
ATOM 4640 C C . LEU A 1 584 ? -27.656 -28.228 13.963 1.00 59.84 584 LEU A C 1
ATOM 4642 O O . LEU A 1 584 ? -28.639 -28.611 14.599 1.00 59.84 584 LEU A O 1
ATOM 4646 N N . ASP A 1 585 ? -26.767 -29.092 13.466 1.00 47.47 585 ASP A N 1
ATOM 4647 C CA . ASP A 1 585 ? -26.728 -30.513 13.831 1.00 47.47 585 ASP A CA 1
ATOM 4648 C C . ASP A 1 585 ? -26.028 -30.676 15.184 1.00 47.47 585 ASP A C 1
ATOM 4650 O O . ASP A 1 585 ? -24.808 -30.788 15.267 1.00 47.47 585 ASP A O 1
ATOM 4654 N N . GLY A 1 586 ? -26.805 -30.656 16.264 1.00 47.28 586 GLY A N 1
ATOM 4655 C CA . GLY A 1 586 ? -26.295 -30.913 17.606 1.00 47.28 586 GLY A CA 1
ATOM 4656 C C . GLY A 1 586 ? -27.227 -30.377 18.680 1.00 47.28 586 GLY A C 1
ATOM 4657 O O . GLY A 1 586 ? -27.602 -29.210 18.671 1.00 47.28 586 GLY A O 1
ATOM 4658 N N . SER A 1 587 ? -27.603 -31.233 19.625 1.00 38.03 587 SER A N 1
ATOM 4659 C CA . SER A 1 587 ? -28.334 -30.849 20.827 1.00 38.03 587 SER A CA 1
ATOM 4660 C C . SER A 1 587 ? -27.523 -29.842 21.651 1.00 38.03 587 SER A C 1
ATOM 4662 O O . SER A 1 587 ? -26.670 -30.234 22.449 1.00 38.03 587 SER A O 1
ATOM 4664 N N . SER A 1 588 ? -27.812 -28.551 21.522 1.00 37.16 588 SER A N 1
ATOM 4665 C CA . SER A 1 588 ? -27.466 -27.563 22.541 1.00 37.16 588 SER A CA 1
ATOM 4666 C C . SER A 1 588 ? -28.486 -27.670 23.673 1.00 37.16 588 SER A C 1
ATOM 4668 O O . SER A 1 588 ? -29.399 -26.864 23.832 1.00 37.16 588 SER A O 1
ATOM 4670 N N . ILE A 1 589 ? -28.332 -28.710 24.494 1.00 32.19 589 ILE A N 1
ATOM 4671 C CA . ILE A 1 589 ? -28.856 -28.656 25.853 1.00 32.19 589 ILE A CA 1
ATOM 4672 C C . ILE A 1 589 ? -28.183 -27.441 26.502 1.00 32.19 589 ILE A C 1
ATOM 4674 O O . ILE A 1 589 ? -26.987 -27.469 26.788 1.00 32.19 589 ILE A O 1
ATOM 4678 N N . LEU A 1 590 ? -28.954 -26.379 26.738 1.00 35.25 590 LEU A N 1
ATOM 4679 C CA . LEU A 1 590 ? -28.615 -25.325 27.688 1.00 35.25 590 LEU A CA 1
ATOM 4680 C C . LEU A 1 590 ? -28.579 -25.957 29.086 1.00 35.25 590 LEU A C 1
ATOM 4682 O O . LEU A 1 590 ? -29.550 -25.930 29.836 1.00 35.25 590 LEU A O 1
ATOM 4686 N N . ARG A 1 591 ? -27.460 -26.590 29.432 1.00 32.91 591 ARG A N 1
ATOM 4687 C CA . ARG A 1 591 ? -27.087 -26.846 30.819 1.00 32.91 591 ARG A CA 1
ATOM 4688 C C . ARG A 1 591 ? -25.907 -25.945 31.111 1.00 32.91 591 ARG A C 1
ATOM 4690 O O . ARG A 1 591 ? -24.846 -26.085 30.508 1.00 32.91 591 ARG A O 1
ATOM 4697 N N . GLY A 1 592 ? -26.133 -25.003 32.025 1.00 34.22 592 GLY A N 1
ATOM 4698 C CA . GLY A 1 592 ? -25.067 -24.240 32.651 1.00 34.22 592 GLY A CA 1
ATOM 4699 C C . GLY A 1 592 ? -23.975 -25.178 33.157 1.00 34.22 592 GLY A C 1
ATOM 4700 O O . GLY A 1 592 ? -24.235 -26.346 33.460 1.00 34.22 592 GLY A O 1
ATOM 4701 N N . ARG A 1 593 ? -22.746 -24.659 33.206 1.00 31.38 593 ARG A N 1
ATOM 4702 C CA . ARG A 1 593 ? -21.585 -25.335 33.789 1.00 31.38 593 ARG A CA 1
ATOM 4703 C C . ARG A 1 593 ? -21.995 -26.057 35.075 1.00 31.38 593 ARG A C 1
ATOM 4705 O O . ARG A 1 593 ? -22.232 -25.415 36.094 1.00 31.38 593 ARG A O 1
ATOM 4712 N N . ASN A 1 594 ? -22.031 -27.386 35.034 1.00 34.94 594 ASN A N 1
ATOM 4713 C CA . ASN A 1 594 ? -21.913 -28.167 36.251 1.00 34.94 594 ASN A CA 1
ATOM 4714 C C . ASN A 1 594 ? -20.470 -28.011 36.726 1.00 34.94 594 ASN A C 1
ATOM 4716 O O . ASN A 1 594 ? -19.528 -28.481 36.088 1.00 34.94 594 ASN A O 1
ATOM 4720 N N . SER A 1 595 ? -20.316 -27.320 37.847 1.00 43.50 595 SER A N 1
ATOM 4721 C CA . SER A 1 595 ? -19.144 -27.381 38.703 1.00 43.50 595 SER A CA 1
ATOM 4722 C C . SER A 1 595 ? -18.880 -28.835 39.110 1.00 43.50 595 SER A C 1
ATOM 4724 O O . SER A 1 595 ? -19.645 -29.364 39.912 1.00 43.50 595 SER A O 1
ATOM 4726 N N . SER A 1 596 ? -17.835 -29.465 38.561 1.00 38.81 596 SER A N 1
ATOM 4727 C CA . SER A 1 596 ? -16.951 -30.435 39.242 1.00 38.81 596 SER A CA 1
ATOM 4728 C C . SER A 1 596 ? -16.130 -31.254 38.233 1.00 38.81 596 SER A C 1
ATOM 4730 O O . SER A 1 596 ? -16.632 -32.246 37.698 1.00 38.81 596 SER A O 1
ATOM 4732 N N . LYS A 1 597 ? -14.872 -30.862 38.019 1.00 36.59 597 LYS A N 1
ATOM 4733 C CA . LYS A 1 597 ? -13.636 -31.658 38.174 1.00 36.59 597 LYS A CA 1
ATOM 4734 C C . LYS A 1 597 ? -12.484 -30.981 37.450 1.00 36.59 597 LYS A C 1
ATOM 4736 O O . LYS A 1 597 ? -12.686 -30.597 36.280 1.00 36.59 597 LYS A O 1
#

pLDDT: mean 83.55, std 17.12, range [22.66, 98.88]

Sequence (597 aa):
MRLMQGSERLWGVKMADIYAEERRKKKCGWEFPRQLYNCIKLQVLNLSINYFVGPIPDDIDRISGLQFTDLSSNNFSGDIPPAIGRLQKLYLYDNEFNGTFPVEIGNLSNLQVLGLTDNDKFVPAKIPVEFGKLNNLTSLRFAEANLIGEIPDSFNNLSSLEYLDLSGNHLEGKLPSWVFTSKNLTRLYLNGNRLSGEILDSFNNLLSLEYLDLSGNHLEGKIPSWVFTSKNLTRLYLNSNNLSGEIQDSFNNLSSLEYLDLSGNHLEGKIPSWVFTSKNLTTLYLNRNRLSGEIPDSFNNLSSLEMLDLLGNHVEGKIPSWVFTLKPDNFNNLLSLEYLDLSGNHLEGKIPSWVFTLKNLMRLYLSRNRLSGEIPETVETLNLVVIDLAINNLTGEILSSIGLIINLRDFWVVDNNLSGVLPPELGLLSKLEVIVDSDWAGDPDDRRSTSAYIIFLGSTPISWSSKKQNTVTRSSTEAEYRAIASAAAELNWLGHLMSELQLHSSIAPVIYCDNVGATYVCANPIFHSRMKHVAIDFFFVRDQVARKQLRVAHVHTNDQLADSLTKPLSRQLFSAHRFKIGVLDGSSILRGRNSSK

Mean predicted aligned error: 15.36 Å

InterPro domain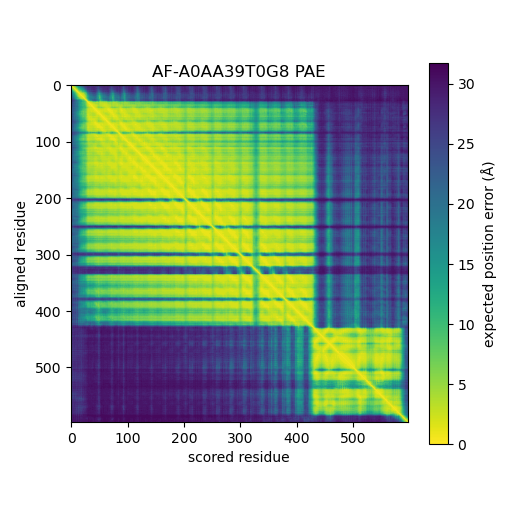s:
  IPR001611 Leucine-rich repeat [PF00560] (66-87)
  IPR001611 Leucine-rich repeat [PF00560] (160-179)
  IPR001611 Leucine-rich repeat [PF00560] (184-206)
  IPR001611 Leucine-rich repeat [PF00560] (280-302)
  IPR001611 Leucine-rich repeat [PF13855] (225-267)
  IPR001611 Leucine-rich repeat [PF13855] (325-371)
  IPR001611 Leucine-rich repeat [PS51450] (208-230)
  IPR001611 Leucine-rich repeat [PS51450] (256-278)
  IPR001611 Leucine-rich repeat [PS51450] (336-358)
  IPR003591 Leucine-rich repeat, typical subtype [SM00369] (158-182)
  IPR003591 Leucine-rich repeat, typical subtype [SM00369] (206-230)
  IPR003591 Leucine-rich repeat, typical subtype [SM00369] (254-278)
  IPR003591 Leucine-rich repeat, typical subtype [SM00369] (279-301)
  IPR003591 Leucine-rich repeat, typical subtype [SM00369] (302-326)
  IPR003591 Leucine-rich repeat, typical subtype [SM00369] (334-358)
  IPR032675 Leucine-rich repeat domain superfamily [G3DSA:3.80.10.10] (27-182)
  IPR032675 Leucine-rich repeat domain superfamily [G3DSA:3.80.10.10] (183-327)
  IPR032675 Leucine-rich repeat domain superfamily [G3DSA:3.80.10.10] (328-439)